Protein AF-A2DK68-F1 (afdb_monomer_lite)

Foldseek 3Di:
DDPDLDEAQAEAADDDADAPDAAEDEQEEAEAAEHLAAHEEHDDYAAEAALYEYYNFEHAAEQSPYAHEAYPVGEHEHELYEYYQGEHEAYEHYHYEYDHYEYEQYEAEQYEYEHFANAEYYHQYEYEYYLYEHENYEYQENYEYELRYEYEYPNYAYYHYYHVYPYYYPDDNYYYHHDHDPDDPPPDPPPVPPRRPPPPDPWAFPAWDWPDQEAAQPPAFKTKTKIFTPDFFQAKKWKWKDKAPDHTDIDIDGTDGRMDMDMDTDDNPDDFDKIKMKIWMDDPVGDIYDIHIDIHTYFHDWAWDWDAWPAQEEELQPDFWTKTKTKTAAGAAKDKWKAKAVGTWDWAWDWDADPVRRMIIIITITTDDNVPDDWDKIKMWMWMAHDPPRDIHPIDIDIHTYDYFDKDWFKDDDPDQEDEQPVDFKDKTKTWIFGSNQAWWKWKAKEKPVCPVQTDPQRIDIDRRNDGDIDMDIGIGTDDNPDDFFKIKMKMWMDIPHDIDIDIDIHGYHYDDDDDD

Radius of gyration: 52.19 Å; chains: 1; bounding box: 102×44×158 Å

Sequence (517 aa):
MFLNDKAYPHSYFEATQDKSYKNYLLESTITGSRGKTGPIYHFYRENIVRNVNISNSIASWSNSVYLISGNSDLNATVSYSTFIKNTASFGRCLHHSEHGIQENHCNIISNECSIYGVISAYLYATVFFRNCIISNNKGYSLFFASNSASITVSSCFISSNKYVNFCASSGTGASFDISTIISLNIANLHISTALCYADYAYYYLTKITTGKSNFIIREDTTISGTVSFDRIKEESFTLEIWIDSYSSKKLNRESGSSIYQYSISIPSELTKGNHKIYCKFSDSYTFRSNTVSVEFKYLYPFSLELSNLEKSEYNKTIDKRIKLSGSGVYSEGFSIICRIGEINSTFEGNPIKNTETHRFTFSGFCLIPDYISKENEYLVTVWGITTNNRECTVGKSQKFRFYRNYPALEVTPLTTRRFVRNLDSIISVSGYVSDQDGDDEVKINGFIEGYPNSQTPQSISSIPISDLEKHKFNIHISIPNNLSQGVDKVNVFSIISHFIIKSTLQYLILSENHHFP

pLDDT: mean 85.57, std 14.15, range [29.62, 98.44]

Structure (mmCIF, N/CA/C/O backbone):
data_AF-A2DK68-F1
#
_entry.id   AF-A2DK68-F1
#
loop_
_atom_site.group_PDB
_atom_site.id
_atom_site.type_symbol
_atom_site.label_atom_id
_atom_site.label_alt_id
_atom_site.label_comp_id
_atom_site.label_asym_id
_atom_site.label_entity_id
_atom_site.label_seq_id
_atom_site.pdbx_PDB_ins_code
_atom_site.Cartn_x
_atom_site.Cartn_y
_atom_site.Cartn_z
_atom_site.occupancy
_atom_site.B_iso_or_equiv
_atom_site.auth_seq_id
_atom_site.auth_comp_id
_atom_site.auth_asym_id
_atom_site.auth_atom_id
_atom_site.pdbx_PDB_model_num
ATOM 1 N N . MET A 1 1 ? 43.999 -16.792 -15.822 1.00 36.44 1 MET A N 1
ATOM 2 C CA . MET A 1 1 ? 44.781 -16.612 -17.062 1.00 36.44 1 MET A CA 1
ATOM 3 C C . MET A 1 1 ? 45.109 -18.003 -17.601 1.00 36.44 1 MET A C 1
ATOM 5 O O . MET A 1 1 ? 46.122 -18.572 -17.233 1.00 36.44 1 MET A O 1
ATOM 9 N N . PHE A 1 2 ? 44.189 -18.595 -18.369 1.00 29.62 2 PHE A N 1
ATOM 10 C CA . PHE A 1 2 ? 44.427 -19.838 -19.106 1.00 29.62 2 PHE A CA 1
ATOM 11 C C . PHE A 1 2 ? 44.622 -19.453 -20.571 1.00 29.62 2 PHE A C 1
ATOM 13 O O . PHE A 1 2 ? 43.685 -18.991 -21.218 1.00 29.62 2 PHE A O 1
ATOM 20 N N . LEU A 1 3 ? 45.854 -19.600 -21.055 1.00 39.69 3 LEU A N 1
ATOM 21 C CA . LEU A 1 3 ? 46.196 -19.587 -22.473 1.00 39.69 3 LEU A CA 1
ATOM 22 C C . LEU A 1 3 ? 45.583 -20.840 -23.100 1.00 39.69 3 LEU A C 1
ATOM 24 O O . LEU A 1 3 ? 46.204 -21.897 -23.142 1.00 39.69 3 LEU A O 1
ATOM 28 N N . ASN A 1 4 ? 44.328 -20.741 -23.521 1.00 40.12 4 ASN A N 1
ATOM 29 C CA . ASN A 1 4 ? 43.803 -21.650 -24.520 1.00 40.12 4 ASN A CA 1
ATOM 30 C C . ASN A 1 4 ? 44.114 -20.998 -25.867 1.00 40.12 4 ASN A C 1
ATOM 32 O O . ASN A 1 4 ? 43.802 -19.825 -26.058 1.00 40.12 4 ASN A O 1
ATOM 36 N N . ASP A 1 5 ? 44.694 -21.758 -26.790 1.00 48.59 5 ASP A N 1
ATOM 37 C CA . ASP A 1 5 ? 44.972 -21.419 -28.199 1.00 48.59 5 ASP A CA 1
ATOM 38 C C . ASP A 1 5 ? 43.690 -21.126 -29.021 1.00 48.59 5 ASP A C 1
ATOM 40 O O . ASP A 1 5 ? 43.606 -21.329 -30.236 1.00 48.59 5 ASP A O 1
ATOM 44 N N . LYS A 1 6 ? 42.619 -20.712 -28.342 1.00 51.16 6 LYS A N 1
ATOM 45 C CA . LYS A 1 6 ? 41.253 -20.718 -28.828 1.00 51.16 6 LYS A CA 1
ATOM 46 C C . LYS A 1 6 ? 40.768 -19.301 -29.075 1.00 51.16 6 LYS A C 1
ATOM 48 O O . LYS A 1 6 ? 41.096 -18.349 -28.376 1.00 51.16 6 LYS A O 1
ATOM 53 N N . ALA A 1 7 ? 40.014 -19.219 -30.158 1.00 62.69 7 ALA A N 1
ATOM 54 C CA . ALA A 1 7 ? 39.384 -18.040 -30.699 1.00 62.69 7 ALA A CA 1
ATOM 55 C C . ALA A 1 7 ? 38.668 -17.221 -29.599 1.00 62.69 7 ALA A C 1
ATOM 57 O O . ALA A 1 7 ? 38.003 -17.804 -28.748 1.00 62.69 7 ALA A O 1
ATOM 58 N N . TYR A 1 8 ? 38.768 -15.888 -29.670 1.00 65.81 8 TYR A N 1
ATOM 59 C CA . TYR A 1 8 ? 38.015 -14.903 -28.869 1.00 65.81 8 TYR A CA 1
ATOM 60 C C . TYR A 1 8 ? 38.471 -14.693 -27.408 1.00 65.81 8 TYR A C 1
ATOM 62 O O . TYR A 1 8 ? 37.841 -15.182 -26.473 1.00 65.81 8 TYR A O 1
ATOM 70 N N . PRO A 1 9 ? 39.546 -13.911 -27.179 1.00 63.03 9 PRO A N 1
ATOM 71 C CA . PRO A 1 9 ? 40.193 -13.774 -25.868 1.00 63.03 9 PRO A CA 1
ATOM 72 C C . PRO A 1 9 ? 39.435 -12.948 -24.811 1.00 63.03 9 PRO A C 1
ATOM 74 O O . PRO A 1 9 ? 39.922 -12.871 -23.685 1.00 63.03 9 PRO A O 1
ATOM 77 N N . HIS A 1 10 ? 38.299 -12.311 -25.130 1.00 66.56 10 HIS A N 1
ATOM 78 C CA . HIS A 1 10 ? 37.605 -11.420 -24.185 1.00 66.56 10 HIS A CA 1
ATOM 79 C C . HIS A 1 10 ? 36.159 -11.828 -23.886 1.00 66.56 10 HIS A C 1
ATOM 81 O O . HIS A 1 10 ? 35.758 -11.867 -22.727 1.00 66.56 10 HIS A O 1
ATOM 87 N N . SER A 1 11 ? 35.349 -12.110 -24.904 1.00 74.88 11 SER A N 1
ATOM 88 C CA . SER A 1 11 ? 33.944 -12.474 -24.729 1.00 74.88 11 SER A CA 1
ATOM 89 C C . SER A 1 11 ? 33.552 -13.545 -25.737 1.00 74.88 11 SER A C 1
ATOM 91 O O . SER A 1 11 ? 33.581 -13.312 -26.943 1.00 74.88 11 SER A O 1
ATOM 93 N N . TYR A 1 12 ? 33.182 -14.716 -25.224 1.00 82.12 12 TYR A N 1
ATOM 94 C CA . TYR A 1 12 ? 32.642 -15.826 -25.998 1.00 82.12 12 TYR A CA 1
ATOM 95 C C . TYR A 1 12 ? 31.275 -16.192 -25.421 1.00 82.12 12 TYR A C 1
ATOM 97 O O . TYR A 1 12 ? 31.191 -16.713 -24.309 1.00 82.12 12 TYR A O 1
ATOM 105 N N . PHE A 1 13 ? 30.216 -15.905 -26.169 1.00 75.38 13 PHE A N 1
ATOM 106 C CA . PHE A 1 13 ? 28.852 -16.308 -25.860 1.00 75.38 13 PHE A CA 1
ATOM 107 C C . PHE A 1 13 ? 28.286 -17.100 -27.034 1.00 75.38 13 PHE A C 1
ATOM 109 O O . PHE A 1 13 ? 28.128 -16.589 -28.139 1.00 75.38 13 PHE A O 1
ATOM 116 N N . GLU A 1 14 ? 27.957 -18.355 -26.765 1.00 73.56 14 GLU A N 1
ATOM 117 C CA . GLU A 1 14 ? 27.245 -19.240 -27.676 1.00 73.56 14 GLU A CA 1
ATOM 118 C C . GLU A 1 14 ? 26.080 -19.825 -26.875 1.00 73.56 14 GLU A C 1
ATOM 120 O O . GLU A 1 14 ? 26.262 -20.701 -26.028 1.00 73.56 14 GLU A O 1
ATOM 125 N N . ALA A 1 15 ? 24.895 -19.235 -27.033 1.00 61.59 15 ALA A N 1
ATOM 126 C CA . ALA A 1 15 ? 23.725 -19.594 -26.236 1.00 61.59 15 ALA A CA 1
ATOM 127 C C . ALA A 1 15 ? 22.922 -20.733 -26.891 1.00 61.59 15 ALA A C 1
ATOM 129 O O . ALA A 1 15 ? 22.898 -20.878 -28.111 1.00 61.59 15 ALA A O 1
ATOM 130 N N . THR A 1 16 ? 22.210 -21.528 -26.081 1.00 61.53 16 THR A N 1
ATOM 131 C CA . THR A 1 16 ? 21.233 -22.527 -26.569 1.00 61.53 16 THR A CA 1
ATOM 132 C C . THR A 1 16 ? 20.081 -21.838 -27.320 1.00 61.53 16 THR A C 1
ATOM 134 O O . THR A 1 16 ? 19.847 -20.659 -27.101 1.00 61.53 16 THR A O 1
ATOM 137 N N . GLN A 1 17 ? 19.312 -22.528 -28.168 1.00 61.72 17 GLN A N 1
ATOM 138 C CA . GLN A 1 17 ? 18.251 -21.921 -29.007 1.00 61.72 17 GLN A CA 1
ATOM 139 C C . GLN A 1 17 ? 16.984 -21.417 -28.280 1.00 61.72 17 GLN A C 1
ATOM 141 O O . GLN A 1 17 ? 16.029 -21.004 -28.938 1.00 61.72 17 GLN A O 1
ATOM 146 N N . ASP A 1 18 ? 16.904 -21.466 -26.950 1.00 65.56 18 ASP A N 1
ATOM 147 C CA . ASP A 1 18 ? 15.716 -20.959 -26.250 1.00 65.56 18 ASP A CA 1
ATOM 148 C C . ASP A 1 18 ? 15.570 -19.421 -26.461 1.00 65.56 18 ASP A C 1
ATOM 150 O O . ASP A 1 18 ? 16.434 -18.770 -27.047 1.00 65.56 18 ASP A O 1
ATOM 154 N N . LYS A 1 19 ? 14.464 -18.784 -26.076 1.00 63.56 19 LYS A N 1
ATOM 155 C CA . LYS A 1 19 ? 14.196 -17.360 -26.386 1.00 63.56 19 LYS A CA 1
ATOM 156 C C . LYS A 1 19 ? 14.228 -16.435 -25.166 1.00 63.56 19 LYS A C 1
ATOM 158 O O . LYS A 1 19 ? 14.120 -15.226 -25.319 1.00 63.56 19 LYS A O 1
ATOM 163 N N . SER A 1 20 ? 14.410 -16.983 -23.967 1.00 65.00 20 SER A N 1
ATOM 164 C CA . SER A 1 20 ? 14.356 -16.230 -22.703 1.00 65.00 20 SER A CA 1
ATOM 165 C C . SER A 1 20 ? 15.640 -15.474 -22.312 1.00 65.00 20 SER A C 1
ATOM 167 O O . SER A 1 20 ? 15.569 -14.509 -21.556 1.00 65.00 20 SER A O 1
ATOM 169 N N . TYR A 1 21 ? 16.806 -15.869 -22.828 1.00 63.72 21 TYR A N 1
ATOM 170 C CA . TYR A 1 21 ? 18.103 -15.266 -22.508 1.00 63.72 21 TYR A CA 1
ATOM 171 C C . TYR A 1 21 ? 18.500 -14.173 -23.506 1.00 63.72 21 TYR A C 1
ATOM 173 O O . TYR A 1 21 ? 18.372 -14.342 -24.720 1.00 63.72 21 TYR A O 1
ATOM 181 N N . LYS A 1 22 ? 19.038 -13.077 -22.966 1.00 73.31 22 LYS A N 1
ATOM 182 C CA . LYS A 1 22 ? 19.589 -11.934 -23.698 1.00 73.31 22 LYS A CA 1
ATOM 183 C C . LYS A 1 22 ? 21.067 -11.789 -23.345 1.00 73.31 22 LYS A C 1
ATOM 185 O O . LYS A 1 22 ? 21.414 -11.879 -22.166 1.00 73.31 22 LYS A O 1
ATOM 190 N N . ASN A 1 23 ? 21.916 -11.561 -24.344 1.00 76.12 23 ASN A N 1
ATOM 191 C CA . ASN A 1 23 ? 23.352 -11.386 -24.135 1.00 76.12 23 ASN A CA 1
ATOM 192 C C . ASN A 1 23 ? 23.697 -9.899 -24.201 1.00 76.12 23 ASN A C 1
ATOM 194 O O . ASN A 1 23 ? 23.395 -9.233 -25.191 1.00 76.12 23 ASN A O 1
ATOM 198 N N . TYR A 1 24 ? 24.351 -9.392 -23.158 1.00 78.62 24 TYR A N 1
ATOM 199 C CA . TYR A 1 24 ? 24.722 -7.985 -23.051 1.00 78.62 24 TYR A CA 1
ATOM 200 C C . TYR A 1 24 ? 26.235 -7.834 -22.920 1.00 78.62 24 TYR A C 1
ATOM 202 O O . TYR A 1 24 ? 26.852 -8.452 -22.053 1.00 78.62 24 TYR A O 1
ATOM 210 N N . LEU A 1 25 ? 26.817 -6.953 -23.732 1.00 79.25 25 LEU A N 1
ATOM 211 C CA . LEU A 1 25 ? 28.131 -6.373 -23.482 1.00 79.25 25 LEU A CA 1
ATOM 212 C C . LEU A 1 25 ? 27.998 -4.852 -23.503 1.00 79.25 25 LEU A C 1
ATOM 214 O O . LEU A 1 25 ? 27.780 -4.249 -24.554 1.00 79.25 25 LEU A O 1
ATOM 218 N N . LEU A 1 26 ? 28.104 -4.250 -22.324 1.00 77.88 26 LEU A N 1
ATOM 219 C CA . LEU A 1 26 ? 27.890 -2.825 -22.106 1.00 77.88 26 LEU A CA 1
ATOM 220 C C . LEU A 1 26 ? 29.185 -2.181 -21.599 1.00 77.88 26 LEU A C 1
ATOM 222 O O . LEU A 1 26 ? 29.939 -2.818 -20.863 1.00 77.88 26 LEU A O 1
ATOM 226 N N . GLU A 1 27 ? 29.433 -0.933 -22.001 1.00 76.62 27 GLU A N 1
ATOM 227 C CA . GLU A 1 27 ? 30.413 -0.025 -21.372 1.00 76.62 27 GLU A CA 1
ATOM 228 C C . GLU A 1 27 ? 31.818 -0.634 -21.203 1.00 76.62 27 GLU A C 1
ATOM 230 O O . GLU A 1 27 ? 32.454 -0.543 -20.154 1.00 76.62 27 GLU A O 1
ATOM 235 N N . SER A 1 28 ? 32.313 -1.304 -22.244 1.00 78.38 28 SER A N 1
ATOM 236 C CA . SER A 1 28 ? 33.574 -2.050 -22.192 1.00 78.38 28 SER A CA 1
ATOM 237 C C . SER A 1 28 ? 34.629 -1.433 -23.101 1.00 78.38 28 SER A C 1
ATOM 239 O O . SER A 1 28 ? 34.348 -1.076 -24.240 1.00 78.38 28 SER A O 1
ATOM 241 N N . THR A 1 29 ? 35.876 -1.359 -22.634 1.00 83.81 29 THR A N 1
ATOM 242 C CA . THR A 1 29 ? 37.020 -0.966 -23.471 1.00 83.81 29 THR A CA 1
ATOM 243 C C . THR A 1 29 ? 37.995 -2.128 -23.595 1.00 83.81 29 THR A C 1
ATOM 245 O O . THR A 1 29 ? 38.573 -2.575 -22.609 1.00 83.81 29 THR A O 1
ATOM 248 N N . ILE A 1 30 ? 38.192 -2.604 -24.821 1.00 85.44 30 ILE A N 1
ATOM 249 C CA . ILE A 1 30 ? 39.067 -3.716 -25.177 1.00 85.44 30 ILE A CA 1
ATOM 250 C C . ILE A 1 30 ? 40.175 -3.168 -26.075 1.00 85.44 30 ILE A C 1
ATOM 252 O O . ILE A 1 30 ? 39.920 -2.672 -27.171 1.00 85.44 30 ILE A O 1
ATOM 256 N N . THR A 1 31 ? 41.426 -3.245 -25.631 1.00 87.75 31 THR A N 1
ATOM 257 C CA . THR A 1 31 ? 42.571 -2.755 -26.409 1.00 87.75 31 THR A CA 1
ATOM 258 C C . THR A 1 31 ? 43.657 -3.811 -26.532 1.00 87.75 31 THR A C 1
ATOM 260 O O . THR A 1 31 ? 43.893 -4.575 -25.598 1.00 87.75 31 THR A O 1
ATOM 263 N N . GLY A 1 32 ? 44.313 -3.872 -27.691 1.00 86.38 32 GLY A N 1
ATOM 264 C CA . GLY A 1 32 ? 45.489 -4.719 -27.889 1.00 86.38 32 GLY A CA 1
ATOM 265 C C . GLY A 1 32 ? 45.204 -6.223 -27.890 1.00 86.38 32 GLY A C 1
ATOM 266 O O . GLY A 1 32 ? 46.121 -7.007 -27.651 1.00 86.38 32 GLY A O 1
ATOM 267 N N . SER A 1 33 ? 43.960 -6.642 -28.148 1.00 89.19 33 SER A N 1
ATOM 268 C CA . SER A 1 33 ? 43.591 -8.061 -28.218 1.00 89.19 33 SER A CA 1
ATOM 269 C C . SER A 1 33 ? 44.363 -8.762 -29.337 1.00 89.19 33 SER A C 1
ATOM 271 O O . SER A 1 33 ? 44.325 -8.314 -30.481 1.00 89.19 33 SER A O 1
ATOM 273 N N . ARG A 1 34 ? 45.039 -9.877 -29.038 1.00 90.44 34 ARG A N 1
ATOM 274 C CA . ARG A 1 34 ? 45.783 -10.680 -30.023 1.00 90.44 34 ARG A CA 1
ATOM 275 C C . ARG A 1 34 ? 45.306 -12.127 -30.003 1.00 90.44 34 ARG A C 1
ATOM 277 O O . ARG A 1 34 ? 45.198 -12.715 -28.933 1.00 90.44 34 ARG A O 1
ATOM 284 N N . GLY A 1 35 ? 45.057 -12.709 -31.172 1.00 88.81 35 GLY A N 1
ATOM 285 C CA . GLY A 1 35 ? 44.640 -14.108 -31.276 1.00 88.81 35 GLY A CA 1
ATOM 286 C C . GLY A 1 35 ? 44.363 -14.550 -32.709 1.00 88.81 35 GLY A C 1
ATOM 287 O O . GLY A 1 35 ? 44.597 -13.806 -33.661 1.00 88.81 35 GLY A O 1
ATOM 288 N N . LYS A 1 36 ? 43.834 -15.770 -32.874 1.00 89.88 36 LYS A N 1
ATOM 289 C CA . LYS A 1 36 ? 43.334 -16.242 -34.178 1.00 89.88 36 LYS A CA 1
ATOM 290 C C . LYS A 1 36 ? 42.151 -15.396 -34.655 1.00 89.88 36 LYS A C 1
ATOM 292 O O . LYS A 1 36 ? 42.037 -15.098 -35.843 1.00 89.88 36 LYS A O 1
ATOM 297 N N . THR A 1 37 ? 41.308 -14.979 -33.717 1.00 90.31 37 THR A N 1
ATOM 298 C CA . THR A 1 37 ? 40.177 -14.082 -33.945 1.00 90.31 37 THR A CA 1
ATOM 299 C C . THR A 1 37 ? 40.208 -12.894 -32.988 1.00 90.31 37 THR A C 1
ATOM 301 O O . THR A 1 37 ? 41.013 -12.871 -32.055 1.00 90.31 37 THR A O 1
ATOM 304 N N . GLY A 1 38 ? 39.378 -11.883 -33.245 1.00 87.75 38 GLY A N 1
ATOM 305 C CA . GLY A 1 38 ? 39.227 -10.723 -32.367 1.00 87.75 38 GLY A CA 1
ATOM 306 C C . GLY A 1 38 ? 38.497 -11.045 -31.064 1.00 87.75 38 GLY A C 1
ATOM 307 O O . GLY A 1 38 ? 38.178 -12.200 -30.805 1.00 87.75 38 GLY A O 1
ATOM 308 N N . PRO A 1 39 ? 38.267 -10.041 -30.211 1.00 89.50 39 PRO A N 1
ATOM 309 C CA . PRO A 1 39 ? 37.892 -10.247 -28.813 1.00 89.50 39 PRO A CA 1
ATOM 310 C C . PRO A 1 39 ? 36.476 -10.776 -28.561 1.00 89.50 39 PRO A C 1
ATOM 312 O O . PRO A 1 39 ? 36.253 -11.326 -27.485 1.00 89.50 39 PRO A O 1
ATOM 315 N N . ILE A 1 40 ? 35.535 -10.620 -29.496 1.00 91.12 40 ILE A N 1
ATOM 316 C CA . ILE A 1 40 ? 34.111 -10.916 -29.268 1.00 91.12 40 ILE A CA 1
ATOM 317 C C . ILE A 1 40 ? 33.593 -11.989 -30.233 1.00 91.12 40 ILE A C 1
ATOM 319 O O . ILE A 1 40 ? 33.761 -11.877 -31.449 1.00 91.12 40 ILE A O 1
ATOM 323 N N . TYR A 1 41 ? 32.898 -12.984 -29.686 1.00 91.38 41 TYR A N 1
ATOM 324 C CA . TYR A 1 41 ? 32.087 -13.961 -30.412 1.00 91.38 41 TYR A CA 1
ATOM 325 C C . TYR A 1 41 ? 30.750 -14.140 -29.722 1.00 91.38 41 TYR A C 1
ATOM 327 O O . TYR A 1 41 ? 30.690 -14.776 -28.673 1.00 91.38 41 TYR A O 1
ATOM 335 N N . HIS A 1 42 ? 29.697 -13.567 -30.292 1.00 90.50 42 HIS A N 1
ATOM 336 C CA . HIS A 1 42 ? 28.331 -13.691 -29.800 1.00 90.50 42 HIS A CA 1
ATOM 337 C C . HIS A 1 42 ? 27.481 -14.360 -30.876 1.00 90.50 42 HIS A C 1
ATOM 339 O O . HIS A 1 42 ? 27.286 -13.801 -31.956 1.00 90.50 42 HIS A O 1
ATOM 345 N N . PHE A 1 43 ? 27.007 -15.568 -30.593 1.00 86.69 43 PHE A N 1
ATOM 346 C CA . PHE A 1 43 ? 26.251 -16.382 -31.537 1.00 86.69 43 PHE A CA 1
ATOM 347 C C . PHE A 1 43 ? 24.904 -16.813 -30.940 1.00 86.69 43 PHE A C 1
ATOM 349 O O . PHE A 1 43 ? 24.827 -17.204 -29.771 1.00 86.69 43 PHE A O 1
ATOM 356 N N . TYR A 1 44 ? 23.863 -16.746 -31.772 1.00 78.88 44 TYR A N 1
ATOM 357 C CA . TYR A 1 44 ? 22.439 -16.934 -31.473 1.00 78.88 44 TYR A CA 1
ATOM 358 C C . TYR A 1 44 ? 21.828 -15.914 -30.477 1.00 78.88 44 TYR A C 1
ATOM 360 O O . TYR A 1 44 ? 22.525 -15.302 -29.671 1.00 78.88 44 TYR A O 1
ATOM 368 N N . ARG A 1 45 ? 20.490 -15.759 -30.521 1.00 73.31 45 ARG A N 1
ATOM 369 C CA . ARG A 1 45 ? 19.646 -14.881 -29.662 1.00 73.31 45 ARG A CA 1
ATOM 370 C C . ARG A 1 45 ? 19.821 -13.359 -29.849 1.00 73.31 45 ARG A C 1
ATOM 372 O O . ARG A 1 45 ? 20.420 -12.897 -30.812 1.00 73.31 45 ARG A O 1
ATOM 379 N N . GLU A 1 46 ? 19.187 -12.579 -28.966 1.00 80.50 46 GLU A N 1
ATOM 380 C CA . GLU A 1 46 ? 19.289 -11.116 -28.916 1.00 80.50 46 GLU A CA 1
ATOM 381 C C .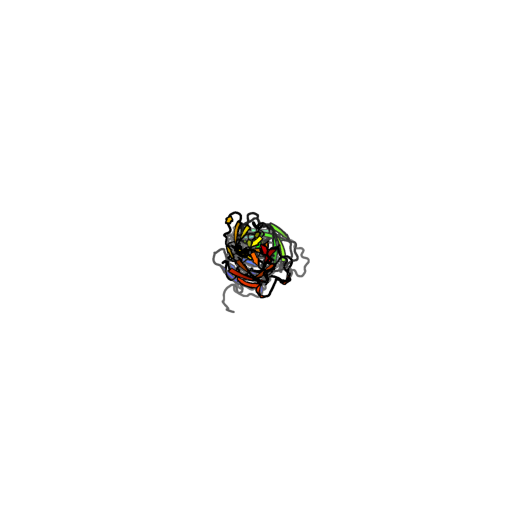 GLU A 1 46 ? 20.643 -10.724 -28.307 1.00 80.50 46 GLU A C 1
ATOM 383 O O . GLU A 1 46 ? 20.834 -10.767 -27.087 1.00 80.50 46 GLU A O 1
ATOM 388 N N . ASN A 1 47 ? 21.594 -10.387 -29.179 1.00 86.12 47 ASN A N 1
ATOM 389 C CA . ASN A 1 47 ? 22.917 -9.897 -28.802 1.00 86.12 47 ASN A CA 1
ATOM 390 C C . ASN A 1 47 ? 22.909 -8.367 -28.794 1.00 86.12 47 ASN A C 1
ATOM 392 O O . ASN A 1 47 ? 22.622 -7.746 -29.818 1.00 86.12 47 ASN A O 1
ATOM 396 N N . ILE A 1 48 ? 23.214 -7.762 -27.645 1.00 86.00 48 ILE A N 1
ATOM 397 C CA . ILE A 1 48 ? 23.243 -6.309 -27.460 1.00 86.00 48 ILE A CA 1
ATOM 398 C C . ILE A 1 48 ? 24.656 -5.887 -27.050 1.00 86.00 48 ILE A C 1
ATOM 400 O O . ILE A 1 48 ? 25.095 -6.143 -25.927 1.00 86.00 48 ILE A O 1
ATOM 404 N N . VAL A 1 49 ? 25.354 -5.205 -27.958 1.00 87.75 49 VAL A N 1
ATOM 405 C CA . VAL A 1 49 ? 26.676 -4.609 -27.728 1.00 87.75 49 VAL A CA 1
ATOM 406 C C . VAL A 1 49 ? 26.534 -3.091 -27.756 1.00 87.75 49 VAL A C 1
ATOM 408 O O . VAL A 1 49 ? 26.114 -2.520 -28.759 1.00 87.75 49 VAL A O 1
ATOM 411 N N . ARG A 1 50 ? 26.840 -2.396 -26.660 1.00 81.12 50 ARG A N 1
ATOM 412 C CA . ARG A 1 50 ? 26.641 -0.940 -26.602 1.00 81.12 50 ARG A CA 1
ATOM 413 C C . ARG A 1 50 ? 27.708 -0.229 -25.792 1.00 81.12 50 ARG A C 1
ATOM 415 O O . ARG A 1 50 ? 28.107 -0.722 -24.742 1.00 81.12 50 ARG A O 1
ATOM 422 N N . ASN A 1 51 ? 28.136 0.946 -26.258 1.00 80.81 51 ASN A N 1
ATOM 423 C CA . ASN A 1 51 ? 29.223 1.715 -25.642 1.00 80.81 51 ASN A CA 1
ATOM 424 C C . ASN A 1 51 ? 30.509 0.877 -25.502 1.00 80.81 51 ASN A C 1
ATOM 426 O O . ASN A 1 51 ? 31.166 0.894 -24.462 1.00 80.81 51 ASN A O 1
ATOM 430 N N . VAL A 1 52 ? 30.841 0.087 -26.531 1.00 86.69 52 VAL A N 1
ATOM 431 C CA . VAL A 1 52 ? 32.032 -0.767 -26.530 1.00 86.69 52 VAL A CA 1
ATOM 432 C C . VAL A 1 52 ? 33.112 -0.174 -27.423 1.00 86.69 52 VAL A C 1
ATOM 434 O O . VAL A 1 52 ? 32.894 0.095 -28.602 1.00 86.69 52 VAL A O 1
ATOM 437 N N . ASN A 1 53 ? 34.307 -0.013 -26.865 1.00 88.75 53 ASN A N 1
ATOM 438 C CA . ASN A 1 53 ? 35.471 0.502 -27.567 1.00 88.75 53 ASN A CA 1
ATOM 439 C C . ASN A 1 53 ? 36.464 -0.630 -27.811 1.00 88.75 53 ASN A C 1
ATOM 441 O O . ASN A 1 53 ? 37.034 -1.158 -26.862 1.00 88.75 53 ASN A O 1
ATOM 445 N N . ILE A 1 54 ? 36.701 -0.997 -29.070 1.00 91.69 54 ILE A N 1
ATOM 446 C CA . ILE A 1 54 ? 37.672 -2.028 -29.451 1.00 91.69 54 ILE A CA 1
ATOM 447 C C . ILE A 1 54 ? 38.761 -1.390 -30.290 1.00 91.69 54 ILE A C 1
ATOM 449 O O . ILE A 1 54 ? 38.499 -0.870 -31.377 1.00 91.69 54 ILE A O 1
ATOM 453 N N . SER A 1 55 ? 39.996 -1.423 -29.796 1.00 93.50 55 SER A N 1
ATOM 454 C CA . SER A 1 55 ? 41.104 -0.790 -30.501 1.00 93.50 55 SER A CA 1
ATOM 455 C C . SER A 1 55 ? 42.382 -1.606 -30.542 1.00 93.50 55 SER A C 1
ATOM 457 O O . SER A 1 55 ? 42.660 -2.410 -29.655 1.00 93.50 55 SER A O 1
ATOM 459 N N . ASN A 1 56 ? 43.183 -1.383 -31.585 1.00 92.44 56 ASN A N 1
ATOM 460 C CA . ASN A 1 56 ? 44.502 -2.001 -31.752 1.00 92.44 56 ASN A CA 1
ATOM 461 C C . ASN A 1 56 ? 44.478 -3.542 -31.658 1.00 92.44 56 ASN A C 1
ATOM 463 O O . ASN A 1 56 ? 45.463 -4.155 -31.241 1.00 92.44 56 ASN A O 1
ATOM 467 N N . SER A 1 57 ? 43.351 -4.177 -31.998 1.00 94.00 57 SER A N 1
ATOM 468 C CA . SER A 1 57 ? 43.215 -5.634 -31.957 1.00 94.00 57 SER A CA 1
ATOM 469 C C . SER A 1 57 ? 43.799 -6.256 -33.218 1.00 94.00 57 SER A C 1
ATOM 471 O O . SER A 1 57 ? 43.551 -5.781 -34.324 1.00 94.00 57 SER A O 1
ATOM 473 N N . ILE A 1 58 ? 44.560 -7.336 -33.067 1.00 94.25 58 ILE A N 1
ATOM 474 C CA . ILE A 1 58 ? 45.226 -8.043 -34.161 1.00 94.25 58 ILE A CA 1
ATOM 475 C C . ILE A 1 58 ? 44.738 -9.493 -34.181 1.00 94.25 58 ILE A C 1
ATOM 477 O O . ILE A 1 58 ? 45.057 -10.283 -33.292 1.00 94.25 58 ILE A O 1
ATOM 481 N N . ALA A 1 59 ? 43.998 -9.854 -35.228 1.00 93.75 59 ALA A N 1
ATOM 482 C CA . ALA A 1 59 ? 43.630 -11.233 -35.518 1.00 93.75 59 ALA A CA 1
ATOM 483 C C . ALA A 1 59 ? 44.548 -11.808 -36.607 1.00 93.75 59 ALA A C 1
ATOM 485 O O . ALA A 1 59 ? 44.643 -11.261 -37.711 1.00 93.75 59 ALA A O 1
ATOM 486 N N . SER A 1 60 ? 45.200 -12.938 -36.329 1.00 93.00 60 SER A N 1
ATOM 487 C CA . SER A 1 60 ? 46.022 -13.640 -37.326 1.00 93.00 60 SER A CA 1
ATOM 488 C C . SER A 1 60 ? 45.182 -14.306 -38.420 1.00 93.00 60 SER A C 1
ATOM 490 O O . SER A 1 60 ? 45.696 -14.568 -39.503 1.00 93.00 60 SER A O 1
ATOM 492 N N . TRP A 1 61 ? 43.884 -14.530 -38.179 1.00 92.31 61 TRP A N 1
ATOM 493 C CA . TRP A 1 61 ? 42.962 -15.080 -39.167 1.00 92.31 61 TRP A CA 1
ATOM 494 C C . TRP A 1 61 ? 41.805 -14.126 -39.477 1.00 92.31 61 TRP A C 1
ATOM 496 O O . TRP A 1 61 ? 41.881 -13.415 -40.475 1.00 92.31 61 TRP A O 1
ATOM 506 N N . SER A 1 62 ? 40.753 -14.051 -38.654 1.00 92.75 62 SER A N 1
ATOM 507 C CA . SER A 1 62 ? 39.519 -13.316 -38.995 1.00 92.75 62 SER A CA 1
ATOM 508 C C . SER A 1 62 ? 38.838 -12.642 -37.804 1.00 92.75 62 SER A C 1
ATOM 510 O O . SER A 1 62 ? 39.056 -13.019 -36.663 1.00 92.75 62 SER A O 1
ATOM 512 N N . ASN A 1 63 ? 37.921 -11.714 -38.076 1.00 93.56 63 ASN A N 1
ATOM 513 C CA . ASN A 1 63 ? 37.025 -11.065 -37.114 1.00 93.56 63 ASN A CA 1
ATOM 514 C C . ASN A 1 63 ? 37.791 -10.273 -36.049 1.00 93.56 63 ASN A C 1
ATOM 516 O O . ASN A 1 63 ? 37.584 -10.512 -34.868 1.00 93.56 63 ASN A O 1
ATOM 520 N N . SER A 1 64 ? 38.714 -9.385 -36.443 1.00 91.94 64 SER A N 1
ATOM 521 C CA . SER A 1 64 ? 39.585 -8.650 -35.501 1.00 91.94 64 SER A CA 1
ATOM 522 C C . SER A 1 64 ? 38.841 -7.779 -34.483 1.00 91.94 64 SER A C 1
ATOM 524 O O . SER A 1 64 ? 39.438 -7.418 -33.472 1.00 91.94 64 SER A O 1
ATOM 526 N N . VAL A 1 65 ? 37.557 -7.490 -34.714 1.00 94.44 65 VAL A N 1
ATOM 527 C CA . VAL A 1 65 ? 36.672 -6.763 -33.798 1.00 94.44 65 VAL A CA 1
ATOM 528 C C . VAL A 1 65 ? 35.694 -7.732 -33.132 1.00 94.44 65 VAL A C 1
ATOM 530 O O . VAL A 1 65 ? 35.824 -8.026 -31.944 1.00 94.44 65 VAL A O 1
ATOM 533 N N . TYR A 1 66 ? 34.741 -8.268 -33.897 1.00 94.50 66 TYR A N 1
ATOM 534 C CA . TYR A 1 66 ? 33.759 -9.222 -33.390 1.00 94.50 66 TYR A CA 1
ATOM 535 C C . TYR A 1 66 ? 33.216 -10.150 -34.475 1.00 94.50 66 TYR A C 1
ATOM 537 O O . TYR A 1 66 ? 33.305 -9.878 -35.678 1.00 94.50 66 TYR A O 1
ATOM 545 N N . LEU A 1 67 ? 32.583 -11.223 -34.008 1.00 94.31 67 LEU A N 1
ATOM 546 C CA . LEU A 1 67 ? 31.566 -11.980 -34.719 1.00 94.31 67 LEU A CA 1
ATOM 547 C C . LEU A 1 67 ? 30.261 -11.884 -33.929 1.00 94.31 67 LEU A C 1
ATOM 549 O O . LEU A 1 67 ? 30.235 -12.274 -32.765 1.00 94.31 67 LEU A O 1
ATOM 553 N N . ILE A 1 68 ? 29.210 -11.364 -34.557 1.00 93.88 68 ILE A N 1
ATOM 554 C CA . ILE A 1 68 ? 27.877 -11.235 -33.964 1.00 93.88 68 ILE A CA 1
ATOM 555 C C . ILE A 1 68 ? 26.858 -11.850 -34.915 1.00 93.88 68 ILE A C 1
ATOM 557 O O . ILE A 1 68 ? 26.930 -11.635 -36.130 1.00 93.88 68 ILE A O 1
ATOM 561 N N . SER A 1 69 ? 25.907 -12.601 -34.362 1.00 92.38 69 SER A N 1
ATOM 562 C CA . SER A 1 69 ? 24.760 -13.094 -35.115 1.00 92.38 69 SER A CA 1
ATOM 563 C C . SER A 1 69 ? 23.422 -12.606 -34.578 1.00 92.38 69 SER A C 1
ATOM 565 O O . SER A 1 69 ? 23.276 -12.372 -33.377 1.00 92.38 69 SER A O 1
ATOM 567 N N . GLY A 1 70 ? 22.445 -12.462 -35.473 1.00 85.69 70 GLY A N 1
ATOM 568 C CA . GLY A 1 70 ? 21.046 -12.241 -35.117 1.00 85.69 70 GLY A CA 1
ATOM 569 C C . GLY A 1 70 ? 20.300 -13.553 -34.856 1.00 85.69 70 GLY A C 1
ATOM 570 O O . GLY A 1 70 ? 20.868 -14.646 -34.896 1.00 85.69 70 GLY A O 1
ATOM 571 N N . ASN A 1 71 ? 18.995 -13.442 -34.608 1.00 83.56 71 ASN A N 1
ATOM 572 C CA . ASN A 1 71 ? 18.048 -14.556 -34.591 1.00 83.56 71 ASN A CA 1
ATOM 573 C C . ASN A 1 71 ? 16.899 -14.259 -35.572 1.00 83.56 71 ASN A C 1
ATOM 575 O O . ASN A 1 71 ? 16.582 -13.102 -35.829 1.00 83.56 71 ASN A O 1
ATOM 579 N N . SER A 1 72 ? 16.262 -15.301 -36.103 1.00 80.31 72 SER A N 1
ATOM 580 C CA . SER A 1 72 ? 15.089 -15.233 -36.986 1.00 80.31 72 SER A CA 1
ATOM 581 C C . SER A 1 72 ? 13.994 -14.276 -36.508 1.00 80.31 72 SER A C 1
ATOM 583 O O . SER A 1 72 ? 13.402 -13.584 -37.332 1.00 80.31 72 SER A O 1
ATOM 585 N N . ASP A 1 73 ? 13.786 -14.187 -35.193 1.00 79.75 73 ASP A N 1
ATOM 586 C CA . ASP A 1 73 ? 12.736 -13.362 -34.587 1.00 79.75 73 ASP A CA 1
ATOM 587 C C . ASP A 1 73 ? 13.250 -12.067 -33.931 1.00 79.75 73 ASP A C 1
ATOM 589 O O . ASP A 1 73 ? 12.448 -11.208 -33.566 1.00 79.75 73 ASP A O 1
ATOM 593 N N . LEU A 1 74 ? 14.565 -11.927 -33.712 1.00 78.88 74 LEU A N 1
ATOM 594 C CA . LEU A 1 74 ? 15.153 -10.835 -32.923 1.00 78.88 74 LEU A CA 1
ATOM 595 C C . LEU A 1 74 ? 16.456 -10.345 -33.550 1.00 78.88 74 LEU A C 1
ATOM 597 O O . LEU A 1 74 ? 17.373 -11.129 -33.801 1.00 78.88 74 LEU A O 1
ATOM 601 N N . ASN A 1 75 ? 16.564 -9.029 -33.731 1.00 84.19 75 ASN A N 1
ATOM 602 C CA . ASN A 1 75 ? 17.768 -8.428 -34.287 1.00 84.19 75 ASN A CA 1
ATOM 603 C C . ASN A 1 75 ? 18.881 -8.349 -33.236 1.00 84.19 75 ASN A C 1
ATOM 605 O O . ASN A 1 75 ? 18.637 -7.900 -32.114 1.00 84.19 75 ASN A O 1
ATOM 609 N N . ALA A 1 76 ? 20.116 -8.688 -33.608 1.00 90.38 76 ALA A N 1
ATOM 610 C CA . ALA A 1 76 ? 21.265 -8.257 -32.816 1.00 90.38 76 ALA A CA 1
ATOM 611 C C . ALA A 1 76 ? 21.467 -6.750 -32.993 1.00 90.38 76 ALA A C 1
ATOM 613 O O . ALA A 1 76 ? 21.246 -6.217 -34.080 1.00 90.38 76 ALA A O 1
ATOM 614 N N . THR A 1 77 ? 21.876 -6.057 -31.936 1.00 91.50 77 THR A N 1
ATOM 615 C CA . THR A 1 77 ? 22.094 -4.611 -31.964 1.00 91.50 77 THR A CA 1
ATOM 616 C C . THR A 1 77 ? 23.476 -4.275 -31.434 1.00 91.50 77 THR A C 1
ATOM 618 O O . THR A 1 77 ? 23.812 -4.596 -30.296 1.00 91.50 77 THR A O 1
ATOM 621 N N . VAL A 1 78 ? 24.250 -3.564 -32.240 1.00 92.12 78 VAL A N 1
ATOM 622 C CA . VAL A 1 78 ? 25.501 -2.931 -31.848 1.00 92.12 78 VAL A CA 1
ATOM 623 C C . VAL A 1 78 ? 25.304 -1.430 -31.959 1.00 92.12 78 VAL A C 1
ATOM 625 O O . VAL A 1 78 ? 24.821 -0.930 -32.975 1.00 92.12 78 VAL A O 1
ATOM 628 N N . SER A 1 79 ? 25.595 -0.688 -30.897 1.00 87.81 79 SER A N 1
ATOM 629 C CA . SER A 1 79 ? 25.335 0.750 -30.912 1.00 87.81 79 SER A CA 1
ATOM 630 C C . SER A 1 79 ? 26.335 1.574 -30.125 1.00 87.81 79 SER A C 1
ATOM 632 O O . SER A 1 79 ? 26.942 1.086 -29.169 1.00 87.81 79 SER A O 1
ATOM 634 N N . TYR A 1 80 ? 26.521 2.827 -30.544 1.00 84.50 80 TYR A N 1
ATOM 635 C CA . TYR A 1 80 ? 27.351 3.816 -29.844 1.00 84.50 80 TYR A CA 1
ATOM 636 C C . TYR A 1 80 ? 28.765 3.306 -29.524 1.00 84.50 80 TYR A C 1
ATOM 638 O O . TYR A 1 80 ? 29.330 3.590 -28.472 1.00 84.50 80 TYR A O 1
ATOM 646 N N . SER A 1 81 ? 29.309 2.468 -30.405 1.00 89.25 81 SER A N 1
ATOM 647 C CA . SER A 1 81 ? 30.541 1.713 -30.177 1.00 89.25 81 SER A CA 1
ATOM 648 C C . SER A 1 81 ? 31.635 2.177 -31.132 1.00 89.25 81 SER A C 1
ATOM 650 O O . SER A 1 81 ? 31.360 2.582 -32.262 1.00 89.25 81 SER A O 1
ATOM 652 N N . THR A 1 82 ? 32.889 2.131 -30.687 1.00 91.19 82 THR A N 1
ATOM 653 C CA . THR A 1 82 ? 34.040 2.573 -31.483 1.00 91.19 82 THR A CA 1
ATOM 654 C C . THR A 1 82 ? 35.011 1.437 -31.744 1.00 91.19 82 THR A C 1
ATOM 656 O O . THR A 1 82 ? 35.552 0.828 -30.828 1.00 91.19 82 THR A O 1
ATOM 659 N N . PHE A 1 83 ? 35.305 1.202 -33.016 1.00 94.31 83 PHE A N 1
ATOM 660 C CA . PHE A 1 83 ? 36.222 0.182 -33.497 1.00 94.31 83 PHE A CA 1
ATOM 661 C C . PHE A 1 83 ? 37.354 0.854 -34.277 1.00 94.31 83 PHE A C 1
ATOM 663 O O . PHE A 1 83 ? 37.167 1.268 -35.425 1.00 94.31 83 PHE A O 1
ATOM 670 N N . ILE A 1 84 ? 38.524 0.996 -33.643 1.00 94.38 84 ILE A N 1
ATOM 671 C CA . ILE A 1 84 ? 39.657 1.776 -34.168 1.00 94.38 84 ILE A CA 1
ATOM 672 C C . ILE A 1 84 ? 40.912 0.921 -34.359 1.00 94.38 84 ILE A C 1
ATOM 674 O O . ILE A 1 84 ? 41.384 0.295 -33.415 1.00 94.38 84 ILE A O 1
ATOM 678 N N . LYS A 1 85 ? 41.552 0.998 -35.533 1.00 95.44 85 LYS A N 1
ATOM 679 C CA . LYS A 1 85 ? 42.884 0.393 -35.772 1.00 95.44 85 LYS A CA 1
ATOM 680 C C . LYS A 1 85 ? 42.937 -1.116 -35.497 1.00 95.44 85 LYS A C 1
ATOM 682 O O . LYS A 1 85 ? 43.921 -1.613 -34.956 1.00 95.44 85 LYS A O 1
ATOM 687 N N . ASN A 1 86 ? 41.882 -1.855 -35.834 1.00 96.62 86 ASN A N 1
ATOM 688 C CA . ASN A 1 86 ? 41.878 -3.311 -35.692 1.00 96.62 86 ASN A CA 1
ATOM 689 C C . ASN A 1 86 ? 42.284 -3.980 -37.011 1.00 96.62 86 ASN A C 1
ATOM 691 O O . ASN A 1 86 ? 41.756 -3.635 -38.067 1.00 96.62 86 ASN A O 1
ATOM 695 N N . THR A 1 87 ? 43.177 -4.966 -36.954 1.00 97.06 87 THR A N 1
ATOM 696 C CA . THR A 1 87 ? 43.781 -5.618 -38.124 1.00 97.06 87 THR A CA 1
ATOM 697 C C . THR A 1 87 ? 43.453 -7.110 -38.161 1.00 97.06 87 THR A C 1
ATOM 699 O O . THR A 1 87 ? 43.719 -7.832 -37.203 1.00 97.06 87 THR A O 1
ATOM 702 N N . ALA A 1 88 ? 42.902 -7.596 -39.274 1.00 96.00 88 ALA A N 1
ATOM 703 C CA . ALA A 1 88 ? 42.689 -9.015 -39.559 1.00 96.00 88 ALA A CA 1
ATOM 704 C C . ALA A 1 88 ? 43.588 -9.467 -40.720 1.00 96.00 88 ALA A C 1
ATOM 706 O O . ALA A 1 88 ? 43.433 -9.014 -41.852 1.00 96.00 88 ALA A O 1
ATOM 707 N N . SER A 1 89 ? 44.516 -10.389 -40.457 1.00 93.12 89 SER A N 1
ATOM 708 C CA . SER A 1 89 ? 45.586 -10.725 -41.413 1.00 93.12 89 SER A CA 1
ATOM 709 C C . SER A 1 89 ? 45.118 -11.536 -42.623 1.00 93.12 89 SER A C 1
ATOM 711 O O . SER A 1 89 ? 45.771 -11.491 -43.662 1.00 93.12 89 SER A O 1
ATOM 713 N N . PHE A 1 90 ? 43.999 -12.258 -42.521 1.00 89.25 90 PHE A N 1
ATOM 714 C CA . PHE A 1 90 ? 43.426 -13.044 -43.625 1.00 89.25 90 PHE A CA 1
ATOM 715 C C . PHE A 1 90 ? 41.963 -12.678 -43.907 1.00 89.25 90 PHE A C 1
ATOM 717 O O . PHE A 1 90 ? 41.503 -12.738 -45.034 1.00 89.25 90 PHE A O 1
ATOM 724 N N . GLY A 1 91 ? 41.196 -12.326 -42.879 1.00 90.81 91 GLY A N 1
ATOM 725 C CA . GLY A 1 91 ? 39.743 -12.327 -42.937 1.00 90.81 91 GLY A CA 1
ATOM 726 C C . GLY A 1 91 ? 39.110 -10.949 -43.116 1.00 90.81 91 GLY A C 1
ATOM 727 O O . GLY A 1 91 ? 39.289 -10.268 -44.121 1.00 90.81 91 GLY A O 1
ATOM 728 N N . ARG A 1 92 ? 38.304 -10.603 -42.116 1.00 94.06 92 ARG A N 1
ATOM 729 C CA . ARG A 1 92 ? 37.413 -9.441 -42.002 1.00 94.06 92 ARG A CA 1
ATOM 730 C C . ARG A 1 92 ? 37.553 -8.837 -40.611 1.00 94.06 92 ARG A C 1
ATOM 732 O O . ARG A 1 92 ? 38.004 -9.543 -39.709 1.00 94.06 92 ARG A O 1
ATOM 739 N N . CYS A 1 93 ? 37.151 -7.588 -40.409 1.00 96.56 93 CYS A N 1
ATOM 740 C CA . CYS A 1 93 ? 37.209 -6.973 -39.081 1.00 96.56 93 CYS A CA 1
ATOM 741 C C . CYS A 1 93 ? 35.913 -7.218 -38.303 1.00 96.56 93 CYS A C 1
ATOM 743 O O . CYS A 1 93 ? 35.956 -7.791 -37.215 1.00 96.56 93 CYS A O 1
ATOM 745 N N . LEU A 1 94 ? 34.777 -6.850 -38.899 1.00 97.38 94 LEU A N 1
ATOM 746 C CA . LEU A 1 94 ? 33.438 -6.996 -38.335 1.00 97.38 94 LEU A CA 1
ATOM 747 C C . LEU A 1 94 ? 32.695 -8.100 -39.095 1.00 97.38 94 LEU A C 1
ATOM 749 O O . LEU A 1 94 ? 32.519 -8.013 -40.316 1.00 97.38 94 LEU A O 1
ATOM 753 N N . HIS A 1 95 ? 32.273 -9.146 -38.386 1.00 96.38 95 HIS A N 1
ATOM 754 C CA . HIS A 1 95 ? 31.537 -10.262 -38.969 1.00 96.38 95 HIS A CA 1
ATOM 755 C C . HIS A 1 95 ? 30.113 -10.330 -38.432 1.00 96.38 95 HIS A C 1
ATOM 757 O O . HIS A 1 95 ? 29.894 -10.552 -37.247 1.00 96.38 95 HIS A O 1
ATOM 763 N N . HIS A 1 96 ? 29.173 -10.207 -39.358 1.00 96.56 96 HIS A N 1
ATOM 764 C CA . HIS A 1 96 ? 27.744 -10.322 -39.146 1.00 96.56 96 HIS A CA 1
ATOM 765 C C . HIS A 1 96 ? 27.283 -11.632 -39.783 1.00 96.56 96 HIS A C 1
ATOM 767 O O . HIS A 1 96 ? 27.535 -11.856 -40.970 1.00 96.56 96 HIS A O 1
ATOM 773 N N . SER A 1 97 ? 26.653 -12.507 -39.015 1.00 94.00 97 SER A N 1
ATOM 774 C CA . SER A 1 97 ? 26.185 -13.812 -39.493 1.00 94.00 97 SER A CA 1
ATOM 775 C C . SER A 1 97 ? 24.723 -13.988 -39.123 1.00 94.00 97 SER A C 1
ATOM 777 O O . SER A 1 97 ? 24.376 -13.618 -38.022 1.00 94.00 97 SER A O 1
ATOM 779 N N . GLU A 1 98 ? 23.894 -14.580 -39.978 1.00 91.31 98 GLU A N 1
ATOM 780 C CA . GLU A 1 98 ? 22.506 -14.968 -39.659 1.00 91.31 98 GLU A CA 1
ATOM 781 C C . GLU A 1 98 ? 21.549 -13.835 -39.226 1.00 91.31 98 GLU A C 1
ATOM 783 O O . GLU A 1 98 ? 21.743 -13.134 -38.235 1.00 91.31 98 GLU A O 1
ATOM 788 N N . HIS A 1 99 ? 20.425 -13.725 -39.942 1.00 90.62 99 HIS A N 1
ATOM 789 C CA . HIS A 1 99 ? 19.273 -12.889 -39.582 1.00 90.62 99 HIS A CA 1
ATOM 790 C C . HIS A 1 99 ? 19.589 -11.391 -39.386 1.00 90.62 99 HIS A C 1
ATOM 792 O O . HIS A 1 99 ? 20.587 -10.875 -39.894 1.00 90.62 99 HIS A O 1
ATOM 798 N N . GLY A 1 100 ? 18.671 -10.648 -38.762 1.00 90.69 100 GLY A N 1
ATOM 799 C CA . GLY A 1 100 ? 18.739 -9.192 -38.692 1.00 90.69 100 GLY A CA 1
ATOM 800 C C . GLY A 1 100 ? 19.784 -8.684 -37.698 1.00 90.69 100 GLY A C 1
ATOM 801 O O . GLY A 1 100 ? 19.834 -9.118 -36.547 1.00 90.69 100 GLY A O 1
ATOM 802 N N . ILE A 1 101 ? 20.623 -7.743 -38.131 1.00 94.44 101 ILE A N 1
ATOM 803 C CA . ILE A 1 101 ? 21.646 -7.110 -37.292 1.00 94.44 101 ILE A CA 1
ATOM 804 C C . ILE A 1 101 ? 21.622 -5.600 -37.528 1.00 94.44 101 ILE A C 1
ATOM 806 O O . ILE A 1 101 ? 21.602 -5.146 -38.670 1.00 94.44 101 ILE A O 1
ATOM 810 N N . GLN A 1 102 ? 21.595 -4.814 -36.456 1.00 93.94 102 GLN A N 1
ATOM 811 C CA . GLN A 1 102 ? 21.530 -3.356 -36.493 1.00 93.94 102 GLN A CA 1
ATOM 812 C C . GLN A 1 102 ? 22.779 -2.742 -35.866 1.00 93.94 102 GLN A C 1
ATOM 814 O O . GLN A 1 102 ? 23.098 -3.008 -34.715 1.00 93.94 102 GLN A O 1
ATOM 819 N N . GLU A 1 103 ? 23.445 -1.882 -36.620 1.00 94.00 103 GLU A N 1
ATOM 820 C CA . GLU A 1 103 ? 24.661 -1.157 -36.267 1.00 94.00 103 GLU A CA 1
ATOM 821 C C . GLU A 1 103 ? 24.339 0.337 -36.264 1.00 94.00 103 GLU A C 1
ATOM 823 O O . GLU A 1 103 ? 24.205 0.954 -37.322 1.00 94.00 103 GLU A O 1
ATOM 828 N N . ASN A 1 104 ? 24.168 0.921 -35.080 1.00 88.44 104 ASN A N 1
ATOM 829 C CA . ASN A 1 104 ? 23.635 2.274 -34.931 1.00 88.44 104 ASN A CA 1
ATOM 830 C C . ASN A 1 104 ? 24.637 3.191 -34.222 1.00 88.44 104 ASN A C 1
ATOM 832 O O . ASN A 1 104 ? 25.032 2.923 -33.091 1.00 88.44 104 ASN A O 1
ATOM 836 N N . HIS A 1 105 ? 24.985 4.327 -34.827 1.00 86.75 105 HIS A N 1
ATOM 837 C CA . HIS A 1 105 ? 25.887 5.317 -34.216 1.00 86.75 105 HIS A CA 1
ATOM 838 C C . HIS A 1 105 ? 27.282 4.758 -33.872 1.00 86.75 105 HIS A C 1
ATOM 840 O O . HIS A 1 105 ? 27.857 5.096 -32.840 1.00 86.75 105 HIS A O 1
ATOM 846 N N . CYS A 1 106 ? 27.825 3.878 -34.717 1.00 90.88 106 CYS A N 1
ATOM 847 C CA . CYS A 1 106 ? 29.143 3.276 -34.515 1.00 90.88 106 CYS A CA 1
ATOM 848 C C . CYS A 1 106 ? 30.245 4.029 -35.280 1.00 90.88 106 CYS A C 1
ATOM 850 O O . CYS A 1 106 ? 30.044 4.481 -36.410 1.00 90.88 106 CYS A O 1
ATOM 852 N N . ASN A 1 107 ? 31.444 4.082 -34.699 1.00 91.00 107 ASN A N 1
ATOM 853 C CA . ASN A 1 107 ? 32.654 4.569 -35.359 1.00 91.00 107 ASN A CA 1
ATOM 854 C C . ASN A 1 107 ? 33.515 3.384 -35.803 1.00 91.00 107 ASN A C 1
ATOM 856 O O . ASN A 1 107 ? 34.074 2.675 -34.976 1.00 91.00 107 ASN A O 1
ATOM 860 N N . ILE A 1 108 ? 33.670 3.187 -37.107 1.00 94.62 108 ILE A N 1
ATOM 861 C CA . ILE A 1 108 ? 34.479 2.125 -37.713 1.00 94.62 108 ILE A CA 1
ATOM 862 C C . ILE A 1 108 ? 35.637 2.804 -38.437 1.00 94.62 108 ILE A C 1
ATOM 864 O O . ILE A 1 108 ? 35.496 3.235 -39.583 1.00 94.62 108 ILE A O 1
ATOM 868 N N . ILE A 1 109 ? 36.769 2.966 -37.747 1.00 93.69 109 ILE A N 1
ATOM 869 C CA . ILE A 1 109 ? 37.848 3.854 -38.193 1.00 93.69 109 ILE A CA 1
ATOM 870 C C . ILE A 1 109 ? 39.191 3.123 -38.287 1.00 93.69 109 ILE A C 1
ATOM 872 O O . ILE A 1 109 ? 39.644 2.484 -37.340 1.00 93.69 109 ILE A O 1
ATOM 876 N N . SER A 1 110 ? 39.890 3.272 -39.412 1.00 94.94 110 SER A N 1
ATOM 877 C CA . SER A 1 110 ? 41.254 2.744 -39.593 1.00 94.94 110 SER A CA 1
ATOM 878 C C . SER A 1 110 ? 41.403 1.235 -39.377 1.00 94.94 110 SER A C 1
ATOM 880 O O . SER A 1 110 ? 42.474 0.778 -38.992 1.00 94.94 110 SER A O 1
ATOM 882 N N . ASN A 1 111 ? 40.354 0.445 -39.598 1.00 96.56 111 ASN A N 1
ATOM 883 C CA . ASN A 1 111 ? 40.443 -1.010 -39.512 1.00 96.56 111 ASN A CA 1
ATOM 884 C C . ASN A 1 111 ? 41.004 -1.592 -40.813 1.00 96.56 111 ASN A C 1
ATOM 886 O O . ASN A 1 111 ? 40.728 -1.068 -41.894 1.00 96.56 111 ASN A O 1
ATOM 890 N N . GLU A 1 112 ? 41.771 -2.677 -40.713 1.00 96.69 112 GLU A N 1
ATOM 891 C CA . GLU A 1 112 ? 42.476 -3.274 -41.847 1.00 96.69 112 GLU A CA 1
ATOM 892 C C . GLU A 1 112 ? 42.186 -4.772 -42.017 1.00 96.69 112 GLU A C 1
ATOM 894 O O . GLU A 1 112 ? 42.288 -5.535 -41.058 1.00 96.69 112 GLU A O 1
ATOM 899 N N . CYS A 1 113 ? 41.885 -5.224 -43.237 1.00 94.88 113 CYS A N 1
ATOM 900 C CA . CYS A 1 113 ? 41.769 -6.649 -43.571 1.00 94.88 113 CYS A CA 1
ATOM 901 C C . CYS A 1 113 ? 42.336 -6.977 -44.960 1.00 94.88 113 CYS A C 1
ATOM 903 O O . CYS A 1 113 ? 42.472 -6.093 -45.796 1.00 94.88 113 CYS A O 1
ATOM 905 N N . SER A 1 114 ? 42.681 -8.236 -45.238 1.00 88.94 114 SER A N 1
ATOM 906 C CA . SER A 1 114 ? 43.416 -8.591 -46.467 1.00 88.94 114 SER A CA 1
ATOM 907 C C . SER A 1 114 ? 42.582 -9.220 -47.590 1.00 88.94 114 SER A C 1
ATOM 909 O O . SER A 1 114 ? 42.861 -8.911 -48.744 1.00 88.94 114 SER A O 1
ATOM 911 N N . ILE A 1 115 ? 41.578 -10.065 -47.304 1.00 87.06 115 ILE A N 1
ATOM 912 C CA . ILE A 1 115 ? 40.888 -10.857 -48.354 1.00 87.06 115 ILE A CA 1
ATOM 913 C C . ILE A 1 115 ? 39.401 -10.528 -48.496 1.00 87.06 115 ILE A C 1
ATOM 915 O O . ILE A 1 115 ? 38.886 -10.538 -49.609 1.00 87.06 115 ILE A O 1
ATOM 919 N N . TYR A 1 116 ? 38.693 -10.224 -47.406 1.00 89.06 116 TYR A N 1
ATOM 920 C CA . TYR A 1 116 ? 37.251 -9.943 -47.457 1.00 89.06 116 TYR A CA 1
ATOM 921 C C . TYR A 1 116 ? 36.942 -8.450 -47.266 1.00 89.06 116 TYR A C 1
ATOM 923 O O . TYR A 1 116 ? 37.757 -7.575 -47.570 1.00 89.06 116 TYR A O 1
ATOM 931 N N . GLY A 1 117 ? 35.725 -8.154 -46.809 1.00 91.06 117 GLY A N 1
ATOM 932 C CA . GLY A 1 117 ? 35.300 -6.822 -46.416 1.00 91.06 117 GLY A CA 1
ATOM 933 C C . GLY A 1 117 ? 35.713 -6.488 -44.991 1.00 91.06 117 GLY A C 1
ATOM 934 O O . GLY A 1 117 ? 35.643 -7.351 -44.110 1.00 91.06 117 GLY A O 1
ATOM 935 N N . VAL A 1 118 ? 36.062 -5.225 -44.744 1.00 95.94 118 VAL A N 1
ATOM 936 C CA . VAL A 1 118 ? 36.205 -4.694 -43.375 1.00 95.94 118 VAL A CA 1
ATOM 937 C C . VAL A 1 118 ? 34.920 -4.975 -42.592 1.00 95.94 118 VAL A C 1
ATOM 939 O O . VAL A 1 118 ? 34.977 -5.477 -41.468 1.00 95.94 118 VAL A O 1
ATOM 942 N N . ILE A 1 119 ? 33.777 -4.740 -43.241 1.00 97.25 119 ILE A N 1
ATOM 943 C CA . ILE A 1 119 ? 32.433 -5.100 -42.799 1.00 97.25 119 ILE A CA 1
ATOM 944 C C . ILE A 1 119 ? 31.944 -6.254 -43.667 1.00 97.25 119 ILE A C 1
ATOM 946 O O . ILE A 1 119 ? 31.912 -6.149 -44.893 1.00 97.25 119 ILE A O 1
ATOM 950 N N . SER A 1 120 ? 31.559 -7.364 -43.044 1.00 97.12 120 SER A N 1
ATOM 951 C CA . SER A 1 120 ? 31.110 -8.551 -43.771 1.00 97.12 120 SER A CA 1
ATOM 952 C C . SER A 1 120 ? 29.797 -9.112 -43.234 1.00 97.12 120 SER A C 1
ATOM 954 O O . SER A 1 120 ? 29.651 -9.239 -42.018 1.00 97.12 120 SER A O 1
ATOM 956 N N . ALA A 1 121 ? 28.907 -9.522 -44.140 1.00 96.75 121 ALA A N 1
ATOM 957 C CA . ALA A 1 121 ? 27.636 -10.191 -43.868 1.00 96.75 121 ALA A CA 1
ATOM 958 C C . ALA A 1 121 ? 27.600 -11.606 -44.481 1.00 96.75 121 ALA A C 1
ATOM 960 O O . ALA A 1 121 ? 27.888 -11.793 -45.668 1.00 96.75 121 ALA A O 1
ATOM 961 N N . TYR A 1 122 ? 27.266 -12.614 -43.676 1.00 94.94 122 TYR A N 1
ATOM 962 C CA . TYR A 1 122 ? 27.293 -14.036 -44.037 1.00 94.94 122 TYR A CA 1
ATOM 963 C C . TYR A 1 122 ? 25.987 -14.751 -43.669 1.00 94.94 122 TYR A C 1
ATOM 965 O O . TYR A 1 122 ? 25.278 -14.320 -42.767 1.00 94.94 122 TYR A O 1
ATOM 973 N N . LEU A 1 123 ? 25.695 -15.866 -44.351 1.00 90.94 123 LEU A N 1
ATOM 974 C CA . LEU A 1 123 ? 24.633 -16.819 -43.988 1.00 90.94 123 LEU A CA 1
ATOM 975 C C . LEU A 1 123 ? 23.266 -16.150 -43.751 1.00 90.94 123 LEU A C 1
ATOM 977 O O . LEU A 1 123 ? 22.772 -16.139 -42.632 1.00 90.94 123 LEU A O 1
ATOM 981 N N . TYR A 1 124 ? 22.647 -15.578 -44.788 1.00 92.69 124 TYR A N 1
ATOM 982 C CA . TYR A 1 124 ? 21.332 -14.914 -44.680 1.00 92.69 124 TYR A CA 1
ATOM 983 C C . TYR A 1 124 ? 21.284 -13.705 -43.724 1.00 92.69 124 TYR A C 1
ATOM 985 O O . TYR A 1 124 ? 20.202 -13.291 -43.311 1.00 92.69 124 TYR A O 1
ATOM 993 N N . ALA A 1 125 ? 22.435 -13.138 -43.343 1.00 94.75 125 ALA A N 1
ATOM 994 C CA . ALA A 1 125 ? 22.474 -11.927 -42.531 1.00 94.75 125 ALA A CA 1
ATOM 995 C C . ALA A 1 125 ? 21.851 -10.736 -43.271 1.00 94.75 125 ALA A C 1
ATOM 997 O O . ALA A 1 125 ? 22.209 -10.447 -44.415 1.00 94.75 125 ALA A O 1
ATOM 998 N N . THR A 1 126 ? 20.990 -9.998 -42.577 1.00 95.62 126 THR A N 1
ATOM 999 C CA . THR A 1 126 ? 20.434 -8.717 -43.017 1.00 95.62 126 THR A CA 1
ATOM 1000 C C . THR A 1 126 ? 20.969 -7.629 -42.096 1.00 95.62 126 THR A C 1
ATOM 1002 O O . THR A 1 126 ? 20.485 -7.452 -40.980 1.00 95.62 126 THR A O 1
ATOM 1005 N N . VAL A 1 127 ? 21.999 -6.913 -42.545 1.00 96.38 127 VAL A N 1
ATOM 1006 C CA . VAL A 1 127 ? 22.735 -5.953 -41.714 1.00 96.38 127 VAL A CA 1
ATOM 1007 C C . VAL A 1 127 ? 22.341 -4.526 -42.066 1.00 96.38 127 VAL A C 1
ATOM 1009 O O . VAL A 1 127 ? 22.401 -4.139 -43.231 1.00 96.38 127 VAL A O 1
ATOM 1012 N N . PHE A 1 128 ? 21.988 -3.731 -41.061 1.00 95.25 128 PHE A N 1
ATOM 1013 C CA . PHE A 1 128 ? 21.610 -2.329 -41.202 1.00 95.25 128 PHE A CA 1
ATOM 1014 C C . PHE A 1 128 ? 22.602 -1.434 -40.467 1.00 95.25 128 PHE A C 1
ATOM 1016 O O . PHE A 1 128 ? 22.674 -1.488 -39.247 1.00 95.25 128 PHE A O 1
ATOM 1023 N N . PHE A 1 129 ? 23.305 -0.565 -41.188 1.00 94.12 129 PHE A N 1
ATOM 1024 C CA . PHE A 1 129 ? 24.119 0.502 -40.612 1.00 94.12 129 PHE A CA 1
ATOM 1025 C C . PHE A 1 129 ? 23.353 1.821 -40.651 1.00 94.12 129 PHE A C 1
ATOM 1027 O O . PHE A 1 129 ? 22.890 2.235 -41.720 1.00 94.12 129 PHE A O 1
ATOM 1034 N N . ARG A 1 130 ? 23.235 2.494 -39.503 1.00 88.31 130 ARG A N 1
ATOM 1035 C CA . ARG A 1 130 ? 22.564 3.793 -39.389 1.00 88.31 130 ARG A CA 1
ATOM 1036 C C . ARG A 1 130 ? 23.394 4.787 -38.599 1.00 88.31 130 ARG A C 1
ATOM 1038 O O . ARG A 1 130 ? 23.833 4.492 -37.490 1.00 88.31 130 ARG A O 1
ATOM 1045 N N . ASN A 1 131 ? 23.542 5.997 -39.134 1.00 84.69 131 ASN A N 1
ATOM 1046 C CA . ASN A 1 131 ? 24.199 7.111 -38.439 1.00 84.69 131 ASN A CA 1
ATOM 1047 C C . ASN A 1 131 ? 25.650 6.807 -38.006 1.00 84.69 131 ASN A C 1
ATOM 1049 O O . ASN A 1 131 ? 26.109 7.313 -36.984 1.00 84.69 131 ASN A O 1
ATOM 1053 N N . CYS A 1 132 ? 26.366 5.962 -38.751 1.00 89.56 132 CYS A N 1
ATOM 1054 C CA . CYS A 1 132 ? 27.731 5.538 -38.429 1.00 89.56 132 CYS A CA 1
ATOM 1055 C C . CYS A 1 132 ? 28.790 6.395 -39.137 1.00 89.56 132 CYS A C 1
ATOM 1057 O O . CYS A 1 132 ? 28.551 6.953 -40.212 1.00 89.56 132 CYS A O 1
ATOM 1059 N N . ILE A 1 133 ? 29.998 6.424 -38.575 1.00 90.12 133 ILE A N 1
ATOM 1060 C CA . ILE A 1 133 ? 31.194 6.977 -39.221 1.00 90.12 133 ILE A CA 1
ATOM 1061 C C . ILE A 1 133 ? 32.078 5.820 -39.654 1.00 90.12 133 ILE A C 1
ATOM 1063 O O . ILE A 1 133 ? 32.573 5.063 -38.824 1.00 90.12 133 ILE A O 1
ATOM 1067 N N . ILE A 1 134 ? 32.306 5.694 -40.956 1.00 92.56 134 ILE A N 1
ATOM 1068 C CA . ILE A 1 134 ? 33.110 4.623 -41.544 1.00 92.56 134 ILE A CA 1
ATOM 1069 C C . ILE A 1 134 ? 34.259 5.270 -42.311 1.00 92.56 134 ILE A C 1
ATOM 1071 O O . ILE A 1 134 ? 34.097 5.684 -43.462 1.00 92.56 134 ILE A O 1
ATOM 1075 N N . SER A 1 135 ? 35.429 5.402 -41.685 1.00 91.56 135 SER A N 1
ATOM 1076 C CA . SER A 1 135 ? 36.523 6.184 -42.270 1.00 91.56 135 SER A CA 1
ATOM 1077 C C . SER A 1 135 ? 37.907 5.556 -42.168 1.00 91.56 135 SER A C 1
ATOM 1079 O O . SER A 1 135 ? 38.213 4.799 -41.253 1.00 91.56 135 SER A O 1
ATOM 1081 N N . ASN A 1 136 ? 38.779 5.883 -43.124 1.00 92.81 136 ASN A N 1
ATOM 1082 C CA . ASN A 1 136 ? 40.187 5.464 -43.139 1.00 92.81 136 ASN A CA 1
ATOM 1083 C C . ASN A 1 136 ? 40.441 3.945 -43.077 1.00 92.81 136 ASN A C 1
ATOM 1085 O O . ASN A 1 136 ? 41.564 3.537 -42.795 1.00 92.81 136 ASN A O 1
ATOM 1089 N N . ASN A 1 137 ? 39.442 3.097 -43.323 1.00 95.25 137 ASN A N 1
ATOM 1090 C CA . ASN A 1 137 ? 39.606 1.646 -43.308 1.00 95.25 137 ASN A CA 1
ATOM 1091 C C . ASN A 1 137 ? 40.317 1.160 -44.578 1.00 95.25 137 ASN A C 1
ATOM 1093 O O . ASN A 1 137 ? 40.209 1.784 -45.638 1.00 95.25 137 ASN A O 1
ATOM 1097 N N . LYS A 1 138 ? 41.018 0.030 -44.478 1.00 95.44 138 LYS A N 1
ATOM 1098 C CA . LYS A 1 138 ? 41.780 -0.573 -45.572 1.00 95.44 138 LYS A CA 1
ATOM 1099 C C . LYS A 1 138 ? 41.407 -2.040 -45.768 1.00 95.44 138 LYS A C 1
ATOM 1101 O O . LYS A 1 138 ? 41.420 -2.810 -44.817 1.00 95.44 138 LYS A O 1
ATOM 1106 N N . GLY A 1 139 ? 41.150 -2.472 -46.996 1.00 93.62 139 GLY A N 1
ATOM 1107 C CA . GLY A 1 139 ? 41.087 -3.908 -47.268 1.00 93.62 139 GLY A CA 1
ATOM 1108 C C . GLY A 1 139 ? 40.720 -4.288 -48.687 1.00 93.62 139 GLY A C 1
ATOM 1109 O O . GLY A 1 139 ? 40.705 -3.435 -49.568 1.00 93.62 139 GLY A O 1
ATOM 1110 N N . TYR A 1 140 ? 40.445 -5.571 -48.934 1.00 93.31 140 TYR A N 1
ATOM 1111 C CA . TYR A 1 140 ? 40.005 -6.004 -50.263 1.00 93.31 140 TYR A CA 1
ATOM 1112 C C . TYR A 1 140 ? 38.677 -5.341 -50.636 1.00 93.31 140 TYR A C 1
ATOM 1114 O O . TYR A 1 140 ? 38.551 -4.771 -51.720 1.00 93.31 140 TYR A O 1
ATOM 1122 N N . SER A 1 141 ? 37.720 -5.326 -49.704 1.00 95.56 141 SER A N 1
ATOM 1123 C CA . SER A 1 141 ? 36.509 -4.518 -49.836 1.00 95.56 141 SER A CA 1
ATOM 1124 C C . SER A 1 141 ? 36.150 -3.745 -48.572 1.00 95.56 141 SER A C 1
ATOM 1126 O O . SER A 1 141 ? 36.634 -4.064 -47.483 1.00 95.56 141 SER A O 1
ATOM 1128 N N . LEU A 1 142 ? 35.318 -2.707 -48.698 1.00 94.69 142 LEU A N 1
ATOM 1129 C CA . LEU A 1 142 ? 34.730 -2.065 -47.520 1.00 94.69 142 LEU A CA 1
ATOM 1130 C C . LEU A 1 142 ? 33.555 -2.897 -46.999 1.00 94.69 142 LEU A C 1
ATOM 1132 O O . LEU A 1 142 ? 33.555 -3.288 -45.831 1.00 94.69 142 LEU A O 1
ATOM 1136 N N . PHE A 1 143 ? 32.615 -3.221 -47.891 1.00 96.56 143 PHE A N 1
ATOM 1137 C CA . PHE A 1 143 ? 31.457 -4.066 -47.614 1.00 96.56 143 PHE A CA 1
ATOM 1138 C C . PHE A 1 143 ? 31.547 -5.383 -48.384 1.00 96.56 143 PHE A C 1
ATOM 1140 O O . PHE A 1 143 ? 31.757 -5.393 -49.596 1.00 96.56 143 PHE A O 1
ATOM 1147 N N . PHE A 1 144 ? 31.342 -6.497 -47.686 1.00 96.94 144 PHE A N 1
ATOM 1148 C CA . PHE A 1 144 ? 31.285 -7.824 -48.287 1.00 96.94 144 PHE A CA 1
ATOM 1149 C C . PHE A 1 144 ? 30.007 -8.558 -47.885 1.00 96.94 144 PHE A C 1
ATOM 1151 O O . PHE A 1 144 ? 29.690 -8.619 -46.699 1.00 96.94 144 PHE A O 1
ATOM 1158 N N . ALA A 1 145 ? 29.309 -9.183 -48.833 1.00 96.50 145 ALA A N 1
ATOM 1159 C CA . ALA A 1 145 ? 28.127 -9.997 -48.540 1.00 96.50 145 ALA A CA 1
ATOM 1160 C C . ALA A 1 145 ? 28.150 -11.349 -49.273 1.00 96.50 145 ALA A C 1
ATOM 1162 O O . ALA A 1 145 ? 28.477 -11.438 -50.456 1.00 96.50 145 ALA A O 1
ATOM 1163 N N . SER A 1 146 ? 27.804 -12.423 -48.558 1.00 95.19 146 SER A N 1
ATOM 1164 C CA . SER A 1 146 ? 27.633 -13.760 -49.151 1.00 95.19 146 SER A CA 1
ATOM 1165 C C . SER A 1 146 ? 26.359 -13.869 -50.009 1.00 95.19 146 SER A C 1
ATOM 1167 O O . SER A 1 146 ? 25.508 -12.988 -49.946 1.00 95.19 146 SER A O 1
ATOM 1169 N N . ASN A 1 147 ? 26.197 -14.968 -50.762 1.00 89.62 147 ASN A N 1
ATOM 1170 C CA . ASN A 1 147 ? 25.143 -15.193 -51.777 1.00 89.62 147 ASN A CA 1
ATOM 1171 C C . ASN A 1 147 ? 23.670 -15.088 -51.300 1.00 89.62 147 ASN A C 1
ATOM 1173 O O . ASN A 1 147 ? 22.758 -15.263 -52.095 1.00 89.62 147 ASN A O 1
ATOM 1177 N N . SER A 1 148 ? 23.418 -14.827 -50.023 1.00 92.94 148 SER A N 1
ATOM 1178 C CA . SER A 1 148 ? 22.077 -14.637 -49.460 1.00 92.94 148 SER A CA 1
ATOM 1179 C C . SER A 1 148 ? 22.013 -13.537 -48.401 1.00 92.94 148 SER A C 1
ATOM 1181 O O . SER A 1 148 ? 21.005 -13.392 -47.716 1.00 92.94 148 SER A O 1
ATOM 1183 N N . ALA A 1 149 ? 23.104 -12.793 -48.227 1.00 96.62 149 ALA A N 1
ATOM 1184 C CA . ALA A 1 149 ? 23.203 -11.740 -47.234 1.00 96.62 149 ALA A CA 1
ATOM 1185 C C . ALA A 1 149 ? 22.964 -10.369 -47.873 1.00 96.62 149 ALA A C 1
ATOM 1187 O O . ALA A 1 149 ? 23.238 -10.153 -49.058 1.00 96.62 149 ALA A O 1
ATOM 1188 N N . SER A 1 150 ? 22.499 -9.426 -47.064 1.00 96.44 150 SER A N 1
ATOM 1189 C CA . SER A 1 150 ? 22.263 -8.054 -47.491 1.00 96.44 150 SER A CA 1
ATOM 1190 C C . SER A 1 150 ? 22.859 -7.055 -46.513 1.00 96.44 150 SER A C 1
ATOM 1192 O O . SER A 1 150 ? 22.743 -7.226 -45.298 1.00 96.44 150 SER A O 1
ATOM 1194 N N . ILE A 1 151 ? 23.447 -5.984 -47.042 1.00 97.19 151 ILE A N 1
ATOM 1195 C CA . ILE A 1 151 ? 23.933 -4.852 -46.250 1.00 97.19 151 ILE A CA 1
ATOM 1196 C C . ILE A 1 151 ? 23.197 -3.595 -46.704 1.00 97.19 151 ILE A C 1
ATOM 1198 O O . ILE A 1 151 ? 23.278 -3.198 -47.863 1.00 97.19 151 ILE A O 1
ATOM 1202 N N . THR A 1 152 ? 22.496 -2.960 -45.773 1.00 96.19 152 THR A N 1
ATOM 1203 C CA . THR A 1 152 ? 21.876 -1.649 -45.954 1.00 96.19 152 THR A CA 1
ATOM 1204 C C . THR A 1 152 ? 22.635 -0.625 -45.125 1.00 96.19 152 THR A C 1
ATOM 1206 O O . THR A 1 152 ? 22.843 -0.821 -43.930 1.00 96.19 152 THR A O 1
ATOM 1209 N N . VAL A 1 153 ? 23.043 0.479 -45.734 1.00 92.88 153 VAL A N 1
ATOM 1210 C CA . VAL A 1 153 ? 23.740 1.583 -45.076 1.00 92.88 153 VAL A CA 1
ATOM 1211 C C . VAL A 1 153 ? 22.940 2.850 -45.319 1.00 92.88 153 VAL A C 1
ATOM 1213 O O . VAL A 1 153 ? 22.649 3.196 -46.460 1.00 92.88 153 VAL A O 1
ATOM 1216 N N . SER A 1 154 ? 22.580 3.542 -44.244 1.00 87.56 154 SER A N 1
ATOM 1217 C CA . SER A 1 154 ? 21.773 4.758 -44.316 1.00 87.56 154 SER A CA 1
ATOM 1218 C C . SER A 1 154 ? 22.261 5.810 -43.339 1.00 87.56 154 SER A C 1
ATOM 1220 O O . SER A 1 154 ? 22.647 5.502 -42.214 1.00 87.56 154 SER A O 1
ATOM 1222 N N . SER A 1 155 ? 22.259 7.067 -43.773 1.00 84.50 155 SER A N 1
ATOM 1223 C CA . SER A 1 155 ? 22.673 8.204 -42.944 1.00 84.50 155 SER A CA 1
ATOM 1224 C C . SER A 1 155 ? 24.098 8.093 -42.375 1.00 84.50 155 SER A C 1
ATOM 1226 O O . SER A 1 155 ? 24.402 8.679 -41.341 1.00 84.50 155 SER A O 1
ATOM 1228 N N . CYS A 1 156 ? 24.985 7.336 -43.025 1.00 86.00 156 CYS A N 1
ATOM 1229 C CA . CYS A 1 156 ? 26.366 7.146 -42.575 1.00 86.00 156 CYS A CA 1
ATOM 1230 C C . CYS A 1 156 ? 27.329 8.085 -43.311 1.00 86.00 156 CYS A C 1
ATOM 1232 O O . CYS A 1 156 ? 27.184 8.325 -44.514 1.00 86.00 156 CYS A O 1
ATOM 1234 N N . PHE A 1 157 ? 28.362 8.552 -42.607 1.00 87.56 157 PHE A N 1
ATOM 1235 C CA . PHE A 1 157 ? 29.491 9.261 -43.207 1.00 87.56 157 PHE A CA 1
ATOM 1236 C C . PHE A 1 157 ? 30.590 8.272 -43.576 1.00 87.56 157 PHE A C 1
ATOM 1238 O O . PHE A 1 157 ? 31.154 7.607 -42.705 1.00 87.56 157 PHE A O 1
ATOM 1245 N N . ILE A 1 158 ? 30.906 8.184 -44.868 1.00 89.25 158 ILE A N 1
ATOM 1246 C CA . ILE A 1 158 ? 31.917 7.263 -45.391 1.00 89.25 158 ILE A CA 1
ATOM 1247 C C . ILE A 1 158 ? 32.999 8.065 -46.107 1.00 89.25 158 ILE A C 1
ATOM 1249 O O . ILE A 1 158 ? 32.728 8.672 -47.138 1.00 89.25 158 ILE A O 1
ATOM 1253 N N . SER A 1 159 ? 34.228 8.066 -45.583 1.00 86.50 159 SER A N 1
ATOM 1254 C CA . SER A 1 159 ? 35.308 8.900 -46.134 1.00 86.50 159 SER A CA 1
ATOM 1255 C C . SER A 1 159 ? 36.697 8.270 -46.014 1.00 86.50 159 SER A C 1
ATOM 1257 O O . SER A 1 159 ? 36.990 7.544 -45.066 1.00 86.50 159 SER A O 1
ATOM 1259 N N . SER A 1 160 ? 37.571 8.560 -46.981 1.00 84.94 160 SER A N 1
ATOM 1260 C CA . SER A 1 160 ? 39.009 8.239 -46.942 1.00 84.94 160 SER A CA 1
ATOM 1261 C C . SER A 1 160 ? 39.376 6.753 -46.761 1.00 84.94 160 SER A C 1
ATOM 1263 O O . SER A 1 160 ? 40.483 6.428 -46.339 1.00 84.94 160 SER A O 1
ATOM 1265 N N . ASN A 1 161 ? 38.473 5.826 -47.089 1.00 85.50 161 ASN A N 1
ATOM 1266 C CA . ASN A 1 161 ? 38.739 4.383 -47.047 1.00 85.50 161 ASN A CA 1
ATOM 1267 C C . ASN A 1 161 ? 39.525 3.935 -48.302 1.00 85.50 161 ASN A C 1
ATOM 1269 O O . ASN A 1 161 ? 39.263 4.422 -49.399 1.00 85.50 161 ASN A O 1
ATOM 1273 N N . LYS A 1 162 ? 40.470 2.996 -48.154 1.00 87.69 162 LYS A N 1
ATOM 1274 C CA . LYS A 1 162 ? 41.315 2.457 -49.238 1.00 87.69 162 LYS A CA 1
ATOM 1275 C C . LYS A 1 162 ? 40.977 0.992 -49.509 1.00 87.69 162 LYS A C 1
ATOM 1277 O O . LYS A 1 162 ? 41.312 0.126 -48.704 1.00 87.69 162 LYS A O 1
ATOM 1282 N N . TYR A 1 163 ? 40.357 0.694 -50.643 1.00 86.75 163 TYR A N 1
ATOM 1283 C CA . TYR A 1 163 ? 39.924 -0.664 -50.975 1.00 86.75 163 TYR A CA 1
ATOM 1284 C C . TYR A 1 163 ? 40.105 -0.994 -52.454 1.00 86.75 163 TYR A C 1
ATOM 1286 O O . TYR A 1 163 ? 40.190 -0.090 -53.283 1.00 86.75 163 TYR A O 1
ATOM 1294 N N . VAL A 1 164 ? 40.151 -2.292 -52.771 1.00 87.44 164 VAL A N 1
ATOM 1295 C CA . VAL A 1 164 ? 40.114 -2.766 -54.165 1.00 87.44 164 VAL A CA 1
ATOM 1296 C C . VAL A 1 164 ? 38.694 -2.631 -54.712 1.00 87.44 164 VAL A C 1
ATOM 1298 O O . VAL A 1 164 ? 38.504 -2.094 -55.796 1.00 87.44 164 VAL A O 1
ATOM 1301 N N . ASN A 1 165 ? 37.695 -3.044 -53.927 1.00 88.62 165 ASN A N 1
ATOM 1302 C CA . ASN A 1 165 ? 36.278 -2.961 -54.276 1.00 88.62 165 ASN A CA 1
ATOM 1303 C C . ASN A 1 165 ? 35.482 -2.238 -53.182 1.00 88.62 165 ASN A C 1
ATOM 1305 O O . ASN A 1 165 ? 35.644 -2.527 -52.001 1.00 88.62 165 ASN A O 1
ATOM 1309 N N . PHE A 1 166 ? 34.578 -1.323 -53.537 1.00 88.44 166 PHE A N 1
ATOM 1310 C CA . PHE A 1 166 ? 33.719 -0.694 -52.523 1.00 88.44 166 PHE A CA 1
ATOM 1311 C C . PHE A 1 166 ? 32.756 -1.718 -51.899 1.00 88.44 166 PHE A C 1
ATOM 1313 O O . PHE A 1 166 ? 32.653 -1.820 -50.676 1.00 88.44 166 PHE A O 1
ATOM 1320 N N . CYS A 1 167 ? 32.125 -2.527 -52.752 1.00 92.38 167 CYS A N 1
ATOM 1321 C CA . CYS A 1 167 ? 31.295 -3.675 -52.393 1.00 92.38 167 CYS A CA 1
ATOM 1322 C C . CYS A 1 167 ? 31.801 -4.919 -53.129 1.00 92.38 167 CYS A C 1
ATOM 1324 O O . CYS A 1 167 ? 32.160 -4.827 -54.302 1.00 92.38 167 CYS A O 1
ATOM 1326 N N . ALA A 1 168 ? 31.817 -6.074 -52.468 1.00 92.69 168 ALA A N 1
ATOM 1327 C CA . ALA A 1 168 ? 32.158 -7.358 -53.083 1.00 92.69 168 ALA A CA 1
ATOM 1328 C C . ALA A 1 168 ? 31.222 -8.474 -52.596 1.00 92.69 168 ALA A C 1
ATOM 1330 O O . ALA A 1 168 ? 30.753 -8.442 -51.459 1.00 92.69 168 ALA A O 1
ATOM 1331 N N . SER A 1 169 ? 30.972 -9.488 -53.426 1.00 92.56 169 SER A N 1
ATOM 1332 C CA . SER A 1 169 ? 30.156 -10.647 -53.049 1.00 92.56 169 SER A CA 1
ATOM 1333 C C . SER A 1 169 ? 30.779 -11.975 -53.475 1.00 92.56 169 SER A C 1
ATOM 1335 O O . SER A 1 169 ? 31.597 -12.024 -54.391 1.00 92.56 169 SER A O 1
ATOM 1337 N N . SER A 1 170 ? 30.390 -13.070 -52.809 1.00 89.88 170 SER A N 1
ATOM 1338 C CA . SER A 1 170 ? 30.757 -14.439 -53.220 1.00 89.88 170 SER A CA 1
ATOM 1339 C C . SER A 1 170 ? 29.757 -15.093 -54.185 1.00 89.88 170 SER A C 1
ATOM 1341 O O . SER A 1 170 ? 29.916 -16.265 -54.518 1.00 89.88 170 SER A O 1
ATOM 1343 N N . GLY A 1 171 ? 28.716 -14.371 -54.614 1.00 86.94 171 GLY A N 1
ATOM 1344 C CA . GLY A 1 171 ? 27.660 -14.876 -55.495 1.00 86.94 171 GLY A CA 1
ATOM 1345 C C . GLY A 1 171 ? 26.681 -13.785 -55.944 1.00 86.94 171 GLY A C 1
ATOM 1346 O O . GLY A 1 171 ? 26.796 -12.627 -55.533 1.00 86.94 171 GLY A O 1
ATOM 1347 N N . THR A 1 172 ? 25.727 -14.153 -56.801 1.00 86.12 172 THR A N 1
ATOM 1348 C CA . THR A 1 172 ? 24.781 -13.231 -57.458 1.00 86.12 172 THR A CA 1
ATOM 1349 C C . THR A 1 172 ? 23.598 -12.801 -56.585 1.00 86.12 172 THR A C 1
ATOM 1351 O O . THR A 1 172 ? 22.898 -11.868 -56.953 1.00 86.12 172 THR A O 1
ATOM 1354 N N . GLY A 1 173 ? 23.349 -13.466 -55.455 1.00 84.44 173 GLY A N 1
ATOM 1355 C CA . GLY A 1 173 ? 22.224 -13.186 -54.553 1.00 84.44 173 GLY A CA 1
ATOM 1356 C C . GLY A 1 173 ? 22.528 -12.213 -53.409 1.00 84.44 173 GLY A C 1
ATOM 1357 O O . GLY A 1 173 ? 21.685 -12.017 -52.537 1.00 84.44 173 GLY A O 1
ATOM 1358 N N . ALA A 1 174 ? 23.720 -11.611 -53.379 1.00 89.12 174 ALA A N 1
ATOM 1359 C CA . ALA A 1 174 ? 24.057 -10.571 -52.409 1.00 89.12 174 ALA A CA 1
ATOM 1360 C C . ALA A 1 174 ? 23.378 -9.236 -52.766 1.00 89.12 174 ALA A C 1
ATOM 1362 O O . ALA A 1 174 ? 23.380 -8.838 -53.930 1.00 89.12 174 ALA A O 1
ATOM 1363 N N . SER A 1 175 ? 22.856 -8.520 -51.766 1.00 91.38 175 SER A N 1
ATOM 1364 C CA . SER A 1 175 ? 22.213 -7.210 -51.957 1.00 91.38 175 SER A CA 1
ATOM 1365 C C . SER A 1 175 ? 22.913 -6.107 -51.162 1.00 91.38 175 SER A C 1
ATOM 1367 O O . SER A 1 175 ? 23.246 -6.286 -49.988 1.00 91.38 175 SER A O 1
ATOM 1369 N N . PHE A 1 176 ? 23.111 -4.951 -51.794 1.00 92.12 176 PHE A N 1
ATOM 1370 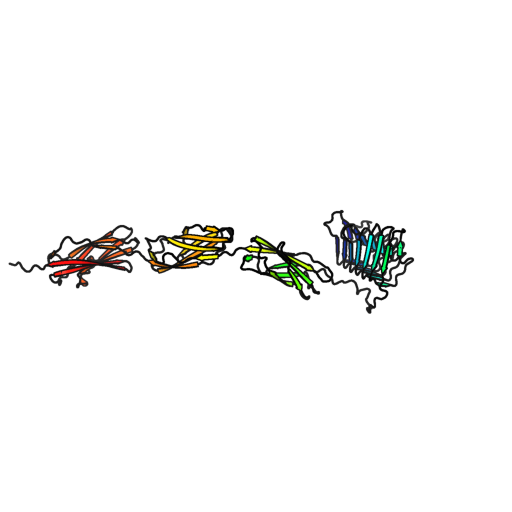C CA . PHE A 1 176 ? 23.679 -3.761 -51.168 1.00 92.12 176 PHE A CA 1
ATOM 1371 C C . PHE A 1 176 ? 22.778 -2.561 -51.443 1.00 92.12 176 PHE A C 1
ATOM 1373 O O . PHE A 1 176 ? 22.522 -2.240 -52.601 1.00 92.12 176 PHE A O 1
ATOM 1380 N N . ASP A 1 177 ? 22.347 -1.882 -50.386 1.00 92.00 177 ASP A N 1
ATOM 1381 C CA . ASP A 1 177 ? 21.636 -0.605 -50.469 1.00 92.00 177 ASP A CA 1
ATOM 1382 C C . ASP A 1 177 ? 22.406 0.424 -49.642 1.00 92.00 177 ASP A C 1
ATOM 1384 O O . ASP A 1 177 ? 22.379 0.396 -48.413 1.00 92.00 177 ASP A O 1
ATOM 1388 N N . ILE A 1 178 ? 23.198 1.267 -50.305 1.00 88.81 178 ILE A N 1
ATOM 1389 C CA . ILE A 1 178 ? 24.138 2.172 -49.639 1.00 88.81 178 ILE A CA 1
ATOM 1390 C C . ILE A 1 178 ? 23.774 3.609 -49.983 1.00 88.81 178 ILE A C 1
ATOM 1392 O O . ILE A 1 178 ? 24.078 4.105 -51.067 1.00 88.81 178 ILE A O 1
ATOM 1396 N N . SER A 1 179 ? 23.188 4.296 -49.007 1.00 83.81 179 SER A N 1
ATOM 1397 C CA . SER A 1 179 ? 22.954 5.735 -49.028 1.00 83.81 179 SER A CA 1
ATOM 1398 C C . SER A 1 179 ? 23.935 6.423 -48.075 1.00 83.81 179 SER A C 1
ATOM 1400 O O . SER A 1 179 ? 23.927 6.216 -46.857 1.00 83.81 179 SER A O 1
ATOM 1402 N N . THR A 1 180 ? 24.844 7.218 -48.641 1.00 75.81 180 THR A N 1
ATOM 1403 C CA . THR A 1 180 ? 25.857 7.954 -47.877 1.00 75.81 180 THR A CA 1
ATOM 1404 C C . THR A 1 180 ? 25.474 9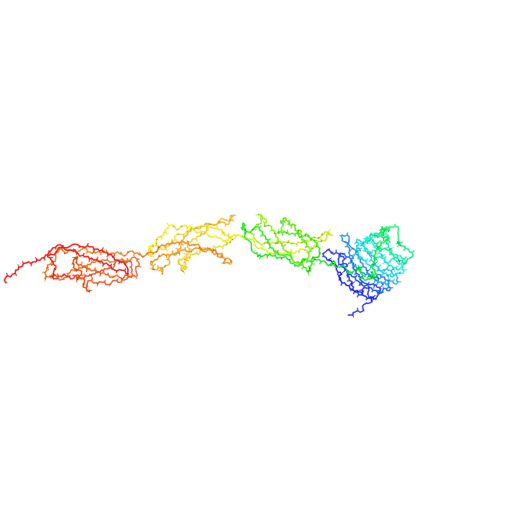.417 -47.726 1.00 75.81 180 THR A C 1
ATOM 1406 O O . THR A 1 180 ? 24.881 10.024 -48.617 1.00 75.81 180 THR A O 1
ATOM 1409 N N . ILE A 1 181 ? 25.856 10.008 -46.595 1.00 71.38 181 ILE A N 1
ATOM 1410 C CA . ILE A 1 181 ? 25.882 11.461 -46.444 1.00 71.38 181 ILE A CA 1
ATOM 1411 C C . ILE A 1 181 ? 27.294 11.905 -46.833 1.00 71.38 181 ILE A C 1
ATOM 1413 O O . ILE A 1 181 ? 28.272 11.552 -46.174 1.00 71.38 181 ILE A O 1
ATOM 1417 N N . ILE A 1 182 ? 27.402 12.638 -47.944 1.00 57.19 182 ILE A N 1
ATOM 1418 C CA . ILE A 1 182 ? 28.684 12.984 -48.590 1.00 57.19 182 ILE A CA 1
ATOM 1419 C C . ILE A 1 182 ? 29.475 14.011 -47.756 1.00 57.19 182 ILE A C 1
ATOM 1421 O O . ILE A 1 182 ? 30.698 14.097 -47.856 1.00 57.19 182 ILE A O 1
ATOM 1425 N N . SER A 1 183 ? 28.804 14.753 -46.874 1.00 53.28 183 SER A N 1
ATOM 1426 C CA . SER A 1 183 ? 29.439 15.688 -45.952 1.00 53.28 183 SER A CA 1
ATOM 1427 C C . SER A 1 183 ? 28.824 15.592 -44.558 1.00 53.28 183 SER A C 1
ATOM 1429 O O . SER A 1 183 ? 27.653 15.894 -44.349 1.00 53.28 183 SER A O 1
ATOM 1431 N N . LEU A 1 184 ? 29.638 15.220 -43.570 1.00 55.47 184 LEU A N 1
ATOM 1432 C CA . LEU A 1 184 ? 29.402 15.666 -42.203 1.00 55.47 184 LEU A CA 1
ATOM 1433 C C . LEU A 1 184 ? 30.285 16.894 -41.988 1.00 55.47 184 LEU A C 1
ATOM 1435 O O . LEU A 1 184 ? 31.506 16.777 -41.905 1.00 55.47 184 LEU A O 1
ATOM 1439 N N . ASN A 1 185 ? 29.677 18.083 -41.939 1.00 44.44 185 ASN A N 1
ATOM 1440 C CA . ASN A 1 185 ? 30.386 19.308 -41.574 1.00 44.44 185 ASN A CA 1
ATOM 1441 C C . ASN A 1 185 ? 30.599 19.319 -40.051 1.00 44.44 185 ASN A C 1
ATOM 1443 O O . ASN A 1 185 ? 29.934 20.048 -39.320 1.00 44.44 185 ASN A O 1
ATOM 1447 N N . ILE A 1 186 ? 31.463 18.429 -39.556 1.00 52.09 186 ILE A N 1
ATOM 1448 C CA . ILE A 1 186 ? 31.868 18.418 -38.152 1.00 52.09 186 ILE A CA 1
ATOM 1449 C C . ILE A 1 186 ? 33.116 19.291 -38.034 1.00 52.09 186 ILE A C 1
ATOM 1451 O O . ILE A 1 186 ? 34.230 18.848 -38.309 1.00 52.09 186 ILE A O 1
ATOM 1455 N N . ALA A 1 187 ? 32.935 20.533 -37.590 1.00 43.59 187 ALA A N 1
ATOM 1456 C CA . ALA A 1 187 ? 34.024 21.433 -37.219 1.00 43.59 187 ALA A CA 1
ATOM 1457 C C . ALA A 1 187 ? 34.630 21.033 -35.856 1.00 43.59 187 ALA A C 1
ATOM 1459 O O . ALA A 1 187 ? 34.599 21.803 -34.901 1.00 43.59 187 ALA A O 1
ATOM 1460 N N . ASN A 1 188 ? 35.136 19.801 -35.731 1.00 47.56 188 ASN A N 1
ATOM 1461 C CA . ASN A 1 188 ? 35.769 19.320 -34.504 1.00 47.56 188 ASN A CA 1
ATOM 1462 C C . ASN A 1 188 ? 37.084 18.587 -34.816 1.00 47.56 188 ASN A C 1
ATOM 1464 O O . ASN A 1 188 ? 37.087 17.502 -35.398 1.00 47.56 188 ASN A O 1
ATOM 1468 N N . LEU A 1 189 ? 38.205 19.181 -34.390 1.00 49.12 189 LEU A N 1
ATOM 1469 C CA . LEU A 1 189 ? 39.565 18.641 -34.538 1.00 49.12 189 LEU A CA 1
ATOM 1470 C C . LEU A 1 189 ? 39.789 17.321 -33.770 1.00 49.12 189 LEU A C 1
ATOM 1472 O O . LEU A 1 189 ? 40.780 16.636 -34.009 1.00 49.12 189 LEU A O 1
ATOM 1476 N N . HIS A 1 190 ? 38.868 16.938 -32.880 1.00 46.34 190 HIS A N 1
ATOM 1477 C CA . HIS A 1 190 ? 38.959 15.759 -32.016 1.00 46.34 190 HIS A CA 1
ATOM 1478 C C . HIS A 1 190 ? 37.961 14.650 -32.385 1.00 46.34 190 HIS A C 1
ATOM 1480 O O . HIS A 1 190 ? 37.554 13.862 -31.533 1.00 46.34 190 HIS A O 1
ATOM 1486 N N . ILE A 1 191 ? 37.558 14.550 -33.657 1.00 53.66 191 ILE A N 1
ATOM 1487 C CA . ILE A 1 191 ? 36.557 13.571 -34.122 1.00 53.66 191 ILE A CA 1
ATOM 1488 C C . ILE A 1 191 ? 36.887 12.110 -33.754 1.00 53.66 191 ILE A C 1
ATOM 1490 O O . ILE A 1 191 ? 35.983 11.305 -33.554 1.00 53.66 191 ILE A O 1
ATOM 1494 N N . SER A 1 192 ? 38.173 11.772 -33.606 1.00 44.50 192 SER A N 1
ATOM 1495 C CA . SER A 1 192 ? 38.639 10.439 -33.199 1.00 44.50 192 SER A CA 1
ATOM 1496 C C . SER A 1 192 ? 38.337 10.088 -31.737 1.00 44.50 192 SER A C 1
ATOM 1498 O O . SER A 1 192 ? 38.367 8.910 -31.393 1.00 44.50 192 SER A O 1
ATOM 1500 N N . THR A 1 193 ? 38.040 11.078 -30.890 1.00 47.75 193 THR A N 1
ATOM 1501 C CA . THR A 1 193 ? 37.691 10.901 -29.469 1.00 47.75 193 THR A CA 1
ATOM 1502 C C . THR A 1 193 ? 36.280 11.385 -29.125 1.00 47.75 193 THR A C 1
ATOM 1504 O O . THR A 1 193 ? 35.764 11.026 -28.074 1.00 47.75 193 THR A O 1
ATOM 1507 N N . ALA A 1 194 ? 35.643 12.192 -29.981 1.00 46.31 194 ALA A N 1
ATOM 1508 C CA . ALA A 1 194 ? 34.434 12.943 -29.633 1.00 46.31 194 ALA A CA 1
ATOM 1509 C C . ALA A 1 194 ? 33.090 12.224 -29.877 1.00 46.31 194 ALA A C 1
ATOM 1511 O O . ALA A 1 194 ? 32.064 12.772 -29.490 1.00 46.31 194 ALA A O 1
ATOM 1512 N N . LEU A 1 195 ? 33.044 11.050 -30.528 1.00 49.41 195 LEU A N 1
ATOM 1513 C CA . LEU A 1 195 ? 31.777 10.535 -31.089 1.00 49.41 195 LEU A CA 1
ATOM 1514 C C . LEU A 1 195 ? 31.223 9.208 -30.548 1.00 49.41 195 LEU A C 1
ATOM 1516 O O . LEU A 1 195 ? 30.219 8.749 -31.079 1.00 49.41 195 LEU A O 1
ATOM 1520 N N . CYS A 1 196 ? 31.767 8.603 -29.488 1.00 47.62 196 CYS A N 1
ATOM 1521 C CA . CYS A 1 196 ? 31.134 7.411 -28.882 1.00 47.62 196 CYS A CA 1
ATOM 1522 C C . CYS A 1 196 ? 31.293 7.326 -27.361 1.00 47.62 196 CYS A C 1
ATOM 1524 O O . CYS A 1 196 ? 31.647 6.283 -26.817 1.00 47.62 196 CYS A O 1
ATOM 1526 N N . TYR A 1 197 ? 30.998 8.412 -26.660 1.00 46.50 197 TYR A N 1
ATOM 1527 C CA . TYR A 1 197 ? 30.345 8.258 -25.367 1.00 46.50 197 TYR A CA 1
ATOM 1528 C C . TYR A 1 197 ? 28.918 8.729 -25.588 1.00 46.50 197 TYR A C 1
ATOM 1530 O O . TYR A 1 197 ? 28.648 9.926 -25.628 1.00 46.50 197 TYR A O 1
ATOM 1538 N N . ALA A 1 198 ? 28.012 7.798 -25.877 1.00 46.25 198 ALA A N 1
ATOM 1539 C CA . ALA A 1 198 ? 26.610 8.139 -25.780 1.00 46.25 198 ALA A CA 1
ATOM 1540 C C . ALA A 1 198 ? 26.258 8.109 -24.298 1.00 46.25 198 ALA A C 1
ATOM 1542 O O . ALA A 1 198 ? 26.005 7.039 -23.745 1.00 46.25 198 ALA A O 1
ATOM 1543 N N . ASP A 1 199 ? 26.173 9.293 -23.695 1.00 44.47 199 ASP A N 1
ATOM 1544 C CA . ASP A 1 199 ? 25.484 9.516 -22.418 1.00 44.47 199 ASP A CA 1
ATOM 1545 C C . ASP A 1 199 ? 23.977 9.192 -22.493 1.00 44.47 199 ASP A C 1
ATOM 1547 O O . ASP A 1 199 ? 23.239 9.427 -21.542 1.00 44.47 199 ASP A O 1
ATOM 1551 N N . TYR A 1 200 ? 23.499 8.542 -23.565 1.00 50.12 200 TYR A N 1
ATOM 1552 C CA . TYR A 1 200 ? 22.267 7.756 -23.520 1.00 50.12 200 TYR A CA 1
ATOM 1553 C C . TYR A 1 200 ? 22.478 6.494 -22.683 1.00 50.12 200 TYR A C 1
ATOM 1555 O O . TYR A 1 200 ? 22.394 5.357 -23.164 1.00 50.12 200 TYR A O 1
ATOM 1563 N N . ALA A 1 201 ? 22.751 6.727 -21.407 1.00 52.69 201 ALA A N 1
ATOM 1564 C CA . ALA A 1 201 ? 22.530 5.792 -20.346 1.00 52.69 201 ALA A CA 1
ATOM 1565 C C . ALA A 1 201 ? 21.060 5.386 -20.375 1.00 52.69 201 ALA A C 1
ATOM 1567 O O . ALA A 1 201 ? 20.156 6.221 -20.334 1.00 52.69 201 ALA A O 1
ATOM 1568 N N . TYR A 1 202 ? 20.819 4.085 -20.468 1.00 60.53 202 TYR A N 1
ATOM 1569 C CA . TYR A 1 202 ? 19.495 3.548 -20.227 1.00 60.53 202 TYR A CA 1
ATOM 1570 C C . TYR A 1 202 ? 19.027 4.021 -18.857 1.00 60.53 202 TYR A C 1
ATOM 1572 O O . TYR A 1 202 ? 19.604 3.653 -17.837 1.00 60.53 202 TYR A O 1
ATOM 1580 N N . TYR A 1 203 ? 17.988 4.844 -18.846 1.00 73.31 203 TYR A N 1
ATOM 1581 C CA . TYR A 1 203 ? 17.307 5.169 -17.613 1.00 73.31 203 TYR A CA 1
ATOM 1582 C C . TYR A 1 203 ? 16.520 3.932 -17.197 1.00 73.31 203 TYR A C 1
ATOM 1584 O O . TYR A 1 203 ? 15.643 3.465 -17.931 1.00 73.31 203 TYR A O 1
ATOM 1592 N N . TYR A 1 204 ? 16.849 3.387 -16.034 1.00 83.12 204 TYR A N 1
ATOM 1593 C CA . TYR A 1 204 ? 16.108 2.286 -15.440 1.00 83.12 204 TYR A CA 1
ATOM 1594 C C . TYR A 1 204 ? 15.217 2.826 -14.342 1.00 83.12 204 TYR A C 1
ATOM 1596 O O . TYR A 1 204 ? 15.647 3.612 -13.497 1.00 83.12 204 TYR A O 1
ATOM 1604 N N . LEU A 1 205 ? 13.969 2.363 -14.322 1.00 92.75 205 LEU A N 1
ATOM 1605 C CA . LEU A 1 205 ? 13.139 2.557 -13.147 1.00 92.75 205 LEU A CA 1
ATOM 1606 C C . LEU A 1 205 ? 13.681 1.654 -12.045 1.00 92.75 205 LEU A C 1
ATOM 1608 O O . LEU A 1 205 ? 13.711 0.433 -12.194 1.00 92.75 205 LEU A O 1
ATOM 1612 N N . THR A 1 206 ? 14.104 2.251 -10.939 1.00 92.56 206 THR A N 1
ATOM 1613 C CA . THR A 1 206 ? 14.630 1.514 -9.786 1.00 92.56 206 THR A CA 1
ATOM 1614 C C . THR A 1 206 ? 13.520 1.142 -8.820 1.00 92.56 206 THR A C 1
ATOM 1616 O O . THR A 1 206 ? 13.539 0.060 -8.236 1.00 92.56 206 THR A O 1
ATOM 1619 N N . LYS A 1 207 ? 12.533 2.029 -8.644 1.00 95.94 207 LYS A N 1
ATOM 1620 C CA . LYS A 1 207 ? 11.470 1.846 -7.656 1.00 95.94 207 LYS A CA 1
ATOM 1621 C C . LYS A 1 207 ? 10.231 2.672 -7.983 1.00 95.94 207 LYS A C 1
ATOM 1623 O O . LYS A 1 207 ? 10.322 3.763 -8.537 1.00 95.94 207 LYS A O 1
ATOM 1628 N N . ILE A 1 208 ? 9.080 2.175 -7.546 1.00 98.25 208 ILE A N 1
ATOM 1629 C CA . ILE A 1 208 ? 7.862 2.959 -7.337 1.00 98.25 208 ILE A CA 1
ATOM 1630 C C . ILE A 1 208 ? 7.455 2.851 -5.861 1.00 98.25 208 ILE A C 1
ATOM 1632 O O . ILE A 1 208 ? 7.660 1.817 -5.225 1.00 98.25 208 ILE A O 1
ATOM 1636 N N . THR A 1 209 ? 6.937 3.933 -5.288 1.00 98.12 209 THR A N 1
ATOM 1637 C CA . THR A 1 209 ? 6.465 4.001 -3.898 1.00 98.12 209 THR A CA 1
ATOM 1638 C C . THR A 1 209 ? 5.065 4.594 -3.829 1.00 98.12 209 THR A C 1
ATOM 1640 O O . THR A 1 209 ? 4.617 5.240 -4.774 1.00 98.12 209 THR A O 1
ATOM 1643 N N . THR A 1 210 ? 4.382 4.400 -2.707 1.00 97.88 210 THR A N 1
ATOM 1644 C CA . THR A 1 210 ? 3.127 5.075 -2.355 1.00 97.88 210 THR A CA 1
ATOM 1645 C C . THR A 1 210 ? 3.317 5.854 -1.055 1.00 97.88 210 THR A C 1
ATOM 1647 O O . THR A 1 210 ? 4.162 5.497 -0.234 1.00 97.88 210 THR A O 1
ATOM 1650 N N . GLY A 1 211 ? 2.528 6.912 -0.839 1.00 95.31 211 GLY A N 1
ATOM 1651 C CA . GLY A 1 211 ? 2.563 7.678 0.415 1.00 95.31 211 GLY A CA 1
ATOM 1652 C C . GLY A 1 211 ? 2.116 6.873 1.646 1.00 95.31 211 GLY A C 1
ATOM 1653 O O . GLY A 1 211 ? 2.541 7.160 2.760 1.00 95.31 211 GLY A O 1
ATOM 1654 N N . LYS A 1 212 ? 1.282 5.845 1.442 1.00 95.88 212 LYS A N 1
ATOM 1655 C CA . LYS A 1 212 ? 0.847 4.868 2.452 1.00 95.88 212 LYS A CA 1
ATOM 1656 C C . LYS A 1 212 ? 0.605 3.503 1.802 1.00 95.88 212 LYS A C 1
ATOM 1658 O O . LYS A 1 212 ? 0.436 3.425 0.586 1.00 95.88 212 LYS A O 1
ATOM 1663 N N . SER A 1 213 ? 0.593 2.433 2.593 1.00 95.50 213 SER A N 1
ATOM 1664 C CA . SER A 1 213 ? 0.367 1.057 2.115 1.00 95.50 213 SER A CA 1
ATOM 1665 C C . SER A 1 213 ? -1.086 0.588 2.229 1.00 95.50 213 SER A C 1
ATOM 1667 O O . SER A 1 213 ? -1.450 -0.382 1.572 1.00 95.50 213 SER A O 1
ATOM 1669 N N . ASN A 1 214 ? -1.920 1.272 3.018 1.00 94.12 214 ASN A N 1
ATOM 1670 C CA . ASN A 1 214 ? -3.328 0.933 3.227 1.00 94.12 214 ASN A CA 1
ATOM 1671 C C . ASN A 1 214 ? -4.229 2.077 2.750 1.00 94.12 214 ASN A C 1
ATOM 1673 O O . ASN A 1 214 ? -4.016 3.233 3.121 1.00 94.12 214 ASN A O 1
ATOM 1677 N N . PHE A 1 215 ? -5.245 1.738 1.964 1.00 94.94 215 PHE A N 1
ATOM 1678 C CA . PHE A 1 215 ? -6.239 2.665 1.430 1.00 94.94 215 PHE A CA 1
ATOM 1679 C C . PHE A 1 215 ? -7.648 2.181 1.778 1.00 94.94 215 PHE A C 1
ATOM 1681 O O . PHE A 1 215 ? -7.890 0.976 1.842 1.00 94.94 215 PHE A O 1
ATOM 1688 N N . ILE A 1 216 ? -8.572 3.111 2.003 1.00 91.62 216 ILE A N 1
ATOM 1689 C CA . ILE A 1 216 ? -9.939 2.841 2.442 1.00 91.62 216 ILE A CA 1
ATOM 1690 C C . ILE A 1 216 ? -10.917 3.027 1.279 1.00 91.62 216 ILE A C 1
ATOM 1692 O O . ILE A 1 216 ? -10.971 4.076 0.635 1.00 91.62 216 ILE A O 1
ATOM 1696 N N . ILE A 1 217 ? -11.721 1.997 1.029 1.00 90.00 217 ILE A N 1
ATOM 1697 C CA . ILE A 1 217 ? -12.780 1.962 0.023 1.00 90.00 217 ILE A CA 1
ATOM 1698 C C . ILE A 1 217 ? -13.753 3.119 0.251 1.00 90.00 217 ILE A C 1
ATOM 1700 O O . ILE A 1 217 ? -14.283 3.273 1.349 1.00 90.00 217 ILE A O 1
ATOM 1704 N N . ARG A 1 218 ? -14.021 3.889 -0.815 1.00 84.06 218 ARG A N 1
ATOM 1705 C CA . ARG A 1 218 ? -14.891 5.088 -0.862 1.00 84.06 218 ARG A CA 1
ATOM 1706 C C . ARG A 1 218 ? -14.378 6.335 -0.134 1.00 84.06 218 ARG A C 1
ATOM 1708 O O . ARG A 1 218 ? -14.925 7.404 -0.382 1.00 84.06 218 ARG A O 1
ATOM 1715 N N . GLU A 1 219 ? -13.355 6.230 0.708 1.00 90.50 219 GLU A N 1
ATOM 1716 C CA . GLU A 1 219 ? -12.706 7.397 1.325 1.00 90.50 219 GLU A CA 1
ATOM 1717 C C . GLU A 1 219 ? -11.501 7.848 0.496 1.00 90.50 219 GLU A C 1
ATOM 1719 O O . GLU A 1 219 ? -11.393 9.012 0.112 1.00 90.50 219 GLU A O 1
ATOM 1724 N N . ASP A 1 220 ? -10.623 6.906 0.149 1.00 95.25 220 ASP A N 1
ATOM 1725 C CA . ASP A 1 220 ? -9.494 7.157 -0.731 1.00 95.25 220 ASP A CA 1
ATOM 1726 C C . ASP A 1 220 ? -9.924 6.989 -2.192 1.00 95.25 220 ASP A C 1
ATOM 1728 O O . ASP A 1 220 ? -10.325 5.907 -2.627 1.00 95.25 220 ASP A O 1
ATOM 1732 N N . THR A 1 221 ? -9.809 8.069 -2.964 1.00 96.06 221 THR A N 1
ATOM 1733 C CA . THR A 1 221 ? -10.121 8.095 -4.406 1.00 96.06 221 THR A CA 1
ATOM 1734 C C . THR A 1 221 ? -8.873 8.187 -5.282 1.00 96.06 221 THR A C 1
ATOM 1736 O O . THR A 1 221 ? -8.936 7.953 -6.490 1.00 96.06 221 THR A O 1
ATOM 1739 N N . THR A 1 222 ? -7.717 8.502 -4.693 1.00 97.25 222 THR A N 1
ATOM 1740 C CA . THR A 1 222 ? -6.447 8.670 -5.406 1.00 97.25 222 THR A CA 1
ATOM 1741 C C . THR A 1 222 ? -5.278 8.116 -4.607 1.00 97.25 222 THR A C 1
ATOM 1743 O O . THR A 1 222 ? -5.228 8.282 -3.390 1.00 97.25 222 THR A O 1
ATOM 1746 N N . ILE A 1 223 ? -4.297 7.546 -5.304 1.00 98.00 223 ILE A N 1
ATOM 1747 C CA . ILE A 1 223 ? -3.009 7.139 -4.742 1.00 98.00 223 ILE A CA 1
ATOM 1748 C C . ILE A 1 223 ? -1.924 8.066 -5.276 1.00 98.00 223 ILE A C 1
ATOM 1750 O O . ILE A 1 223 ? -1.802 8.251 -6.488 1.00 98.00 223 ILE A O 1
ATOM 1754 N N . SER A 1 224 ? -1.124 8.622 -4.370 1.00 98.06 224 SER A N 1
ATOM 1755 C CA . SER A 1 224 ? 0.066 9.409 -4.685 1.00 98.06 224 SER A CA 1
ATOM 1756 C C . SER A 1 224 ? 1.339 8.719 -4.201 1.00 98.06 224 SER A C 1
ATOM 1758 O O . SER A 1 224 ? 1.328 7.927 -3.253 1.00 98.06 224 SER A O 1
ATOM 1760 N N . GLY A 1 225 ? 2.452 9.021 -4.863 1.00 98.06 225 GLY A N 1
ATOM 1761 C CA . GLY A 1 225 ? 3.761 8.487 -4.509 1.00 98.06 225 GLY A CA 1
ATOM 1762 C C . GLY A 1 225 ? 4.852 8.939 -5.469 1.00 98.06 225 GLY A C 1
ATOM 1763 O O . GLY A 1 225 ? 4.653 9.868 -6.254 1.00 98.06 225 GLY A O 1
ATOM 1764 N N . THR A 1 226 ? 6.001 8.263 -5.428 1.00 98.31 226 THR A N 1
ATOM 1765 C CA . THR A 1 226 ? 7.148 8.580 -6.289 1.00 98.31 226 THR A CA 1
ATOM 1766 C C . THR A 1 226 ? 7.571 7.420 -7.175 1.00 98.31 226 THR A C 1
ATOM 1768 O O . THR A 1 226 ? 7.409 6.253 -6.826 1.00 98.31 226 THR A O 1
ATOM 1771 N N . VAL A 1 227 ? 8.153 7.762 -8.319 1.00 97.88 227 VAL A N 1
ATOM 1772 C CA . VAL A 1 227 ? 8.886 6.863 -9.209 1.00 97.88 227 VAL A CA 1
ATOM 1773 C C . VAL A 1 227 ? 10.339 7.328 -9.237 1.00 97.88 227 VAL A C 1
ATOM 1775 O O . VAL A 1 227 ? 10.598 8.520 -9.404 1.00 97.88 227 VAL A O 1
ATOM 1778 N N . SER A 1 228 ? 11.270 6.398 -9.055 1.00 96.81 228 SER A N 1
ATOM 1779 C CA . SER A 1 228 ? 12.707 6.661 -9.002 1.00 96.81 228 SER A CA 1
ATOM 1780 C C . SER A 1 228 ? 13.424 6.044 -10.195 1.00 96.81 228 SER A C 1
ATOM 1782 O O . SER A 1 228 ? 13.108 4.932 -10.622 1.00 96.81 228 SER A O 1
ATOM 1784 N N . PHE A 1 229 ? 14.415 6.773 -10.685 1.00 93.25 229 PHE A N 1
ATOM 1785 C CA . PHE A 1 229 ? 15.341 6.381 -11.733 1.00 93.25 229 PHE A CA 1
ATOM 1786 C C . PHE A 1 229 ? 16.718 6.084 -11.127 1.00 93.25 229 PHE A C 1
ATOM 1788 O O . PHE A 1 229 ? 17.021 6.514 -10.014 1.00 93.25 229 PHE A O 1
ATOM 1795 N N . ASP A 1 230 ? 17.554 5.337 -11.841 1.00 85.44 230 ASP A N 1
ATOM 1796 C CA . ASP A 1 230 ? 18.941 5.052 -11.446 1.00 85.44 230 ASP A CA 1
ATOM 1797 C C . ASP A 1 230 ? 19.853 6.289 -11.526 1.00 85.44 230 ASP A C 1
ATOM 1799 O O . ASP A 1 230 ? 20.894 6.338 -10.874 1.00 85.44 230 ASP A O 1
ATOM 1803 N N . ARG A 1 231 ? 19.444 7.305 -12.294 1.00 81.69 231 ARG A N 1
ATOM 1804 C CA . ARG A 1 231 ? 20.144 8.583 -12.483 1.00 81.69 231 ARG A CA 1
ATOM 1805 C C . ARG A 1 231 ? 19.167 9.713 -12.835 1.00 81.69 231 ARG A C 1
ATOM 1807 O O . ARG A 1 231 ? 17.966 9.484 -12.966 1.00 81.69 231 ARG A O 1
ATOM 1814 N N . ILE A 1 232 ? 19.666 10.944 -12.954 1.00 84.19 232 ILE A N 1
ATOM 1815 C CA . ILE A 1 232 ? 18.862 12.122 -13.322 1.00 84.19 232 ILE A CA 1
ATOM 1816 C C . ILE A 1 232 ? 18.397 11.986 -14.773 1.00 84.19 232 ILE A C 1
ATOM 1818 O O . ILE A 1 232 ? 19.231 11.839 -15.657 1.00 84.19 232 ILE A O 1
ATOM 1822 N N . LYS A 1 233 ? 17.087 12.050 -15.030 1.00 84.25 233 LYS A N 1
ATOM 1823 C CA . LYS A 1 233 ? 16.528 11.976 -16.384 1.00 84.25 233 LYS A CA 1
ATOM 1824 C C . LYS A 1 233 ? 16.729 13.309 -17.107 1.00 84.25 233 LYS A C 1
ATOM 1826 O O . LYS A 1 233 ? 16.200 14.325 -16.671 1.00 84.25 233 LYS A O 1
ATOM 1831 N N . GLU A 1 234 ? 17.489 13.313 -18.200 1.00 81.56 234 GLU A N 1
ATOM 1832 C CA . GLU A 1 234 ? 17.924 14.545 -18.892 1.00 81.56 234 GLU A CA 1
ATOM 1833 C C . GLU A 1 234 ? 16.979 14.997 -20.013 1.00 81.56 234 GLU A C 1
ATOM 1835 O O . GLU A 1 234 ? 17.059 16.130 -20.481 1.00 81.56 234 GLU A O 1
ATOM 1840 N N . GLU A 1 235 ? 16.005 14.163 -20.376 1.00 84.62 235 GLU A N 1
ATOM 1841 C CA . GLU A 1 235 ? 15.033 14.445 -21.439 1.00 84.62 235 GLU A CA 1
ATOM 1842 C C . GLU A 1 235 ? 13.602 14.293 -20.936 1.00 84.62 235 GLU A C 1
ATOM 1844 O O . GLU A 1 235 ? 13.363 13.577 -19.962 1.00 84.62 235 GLU A O 1
ATOM 1849 N N . SER A 1 236 ? 12.644 14.914 -21.622 1.00 90.12 236 SER A N 1
ATOM 1850 C CA . SER A 1 236 ? 11.230 14.702 -21.329 1.00 90.12 236 SER A CA 1
ATOM 1851 C C . SER A 1 236 ? 10.792 13.272 -21.663 1.00 90.12 236 SER A C 1
ATOM 1853 O O . SER A 1 236 ? 11.366 12.579 -22.506 1.00 90.12 236 SER A O 1
ATOM 1855 N N . PHE A 1 237 ? 9.783 12.792 -20.944 1.00 93.31 237 PHE A N 1
ATOM 1856 C CA . PHE A 1 237 ? 9.302 11.418 -21.053 1.00 93.31 237 PHE A CA 1
ATOM 1857 C C . PHE A 1 237 ? 7.841 11.310 -20.620 1.00 93.31 237 PHE A C 1
ATOM 1859 O O . PHE A 1 237 ? 7.281 12.205 -19.982 1.00 93.31 237 PHE A O 1
ATOM 1866 N N . THR A 1 238 ? 7.222 10.178 -20.935 1.00 96.12 238 THR A N 1
ATOM 1867 C CA . THR A 1 238 ? 5.873 9.838 -20.484 1.00 96.12 238 THR A CA 1
ATOM 1868 C C . THR A 1 238 ? 5.945 8.674 -19.501 1.00 96.12 238 THR A C 1
ATOM 1870 O O . THR A 1 238 ? 6.399 7.587 -19.855 1.00 96.12 238 THR A O 1
ATOM 1873 N N . LEU A 1 239 ? 5.466 8.881 -18.272 1.00 96.94 239 LEU A N 1
ATOM 1874 C CA . LEU A 1 239 ? 5.175 7.797 -17.329 1.00 96.94 239 LEU A CA 1
ATOM 1875 C C . LEU A 1 239 ? 3.820 7.183 -17.666 1.00 96.94 239 LEU A C 1
ATOM 1877 O O . LEU A 1 239 ? 2.835 7.904 -17.802 1.00 96.94 239 LEU A O 1
ATOM 1881 N N . GLU A 1 240 ? 3.753 5.862 -17.735 1.00 97.75 240 GLU A N 1
ATOM 1882 C CA . GLU A 1 240 ? 2.515 5.095 -17.843 1.00 97.75 240 GLU A CA 1
ATOM 1883 C C . GLU A 1 240 ? 2.333 4.299 -16.549 1.00 97.75 240 GLU A C 1
ATOM 1885 O O . GLU A 1 240 ? 3.168 3.459 -16.214 1.00 97.75 240 GLU A O 1
ATOM 1890 N N . ILE A 1 241 ? 1.263 4.594 -15.808 1.00 98.25 241 ILE A N 1
ATOM 1891 C CA . ILE A 1 241 ? 1.005 4.065 -14.462 1.00 98.25 241 ILE A CA 1
ATOM 1892 C C . ILE A 1 241 ? -0.366 3.403 -14.449 1.00 98.25 241 ILE A C 1
ATOM 1894 O O . ILE A 1 241 ? -1.322 3.983 -14.960 1.00 98.25 241 ILE A O 1
ATOM 1898 N N . TRP A 1 242 ? -0.488 2.216 -13.866 1.00 98.38 242 TRP A N 1
ATOM 1899 C CA . TRP A 1 242 ? -1.761 1.496 -13.789 1.00 98.38 242 TRP A CA 1
ATOM 1900 C C . TRP A 1 242 ? -1.866 0.662 -12.512 1.00 98.38 242 TRP A C 1
ATOM 1902 O O . TRP A 1 242 ? -0.858 0.368 -11.873 1.00 98.38 242 TRP A O 1
ATOM 1912 N N . ILE A 1 243 ? -3.094 0.311 -12.133 1.00 98.44 243 ILE A N 1
ATOM 1913 C CA . ILE A 1 243 ? -3.391 -0.576 -11.002 1.00 98.44 243 ILE A CA 1
ATOM 1914 C C . ILE A 1 243 ? -3.829 -1.920 -11.582 1.00 98.44 243 ILE A C 1
ATOM 1916 O O . ILE A 1 243 ? -4.719 -1.943 -12.425 1.00 98.44 243 ILE A O 1
ATOM 1920 N N . ASP A 1 244 ? -3.208 -3.021 -11.164 1.00 97.94 244 ASP A N 1
ATOM 1921 C CA . ASP A 1 244 ? -3.508 -4.387 -11.622 1.00 97.94 244 ASP A CA 1
ATOM 1922 C C . ASP A 1 244 ? -3.641 -4.516 -13.151 1.00 97.94 244 ASP A C 1
ATOM 1924 O O . ASP A 1 244 ? -2.659 -4.359 -13.875 1.00 97.94 244 ASP A O 1
ATOM 1928 N N . SER A 1 245 ? -4.847 -4.810 -13.642 1.00 96.69 245 SER A N 1
ATOM 1929 C CA . SER A 1 245 ? -5.199 -4.912 -15.062 1.00 96.69 245 SER A CA 1
ATOM 1930 C C . SER A 1 245 ? -6.087 -3.758 -15.547 1.00 96.69 245 SER A C 1
ATOM 1932 O O . SER A 1 245 ? -6.656 -3.841 -16.635 1.00 96.69 245 SER A O 1
ATOM 1934 N N . TYR A 1 246 ? -6.252 -2.703 -14.745 1.00 97.38 246 TYR A N 1
ATOM 1935 C CA . TYR A 1 246 ? -7.059 -1.535 -15.097 1.00 97.38 246 TYR A CA 1
ATOM 1936 C C . TYR A 1 246 ? -6.318 -0.603 -16.064 1.00 97.38 246 TYR A C 1
ATOM 1938 O O . TYR A 1 246 ? -5.102 -0.686 -16.248 1.00 97.38 246 TYR A O 1
ATOM 1946 N N . SER A 1 247 ? -7.064 0.308 -16.694 1.00 96.06 247 SER A N 1
ATOM 1947 C CA . SER A 1 247 ? -6.525 1.251 -17.677 1.00 96.06 247 SER A CA 1
ATOM 1948 C C . SER A 1 247 ? -5.399 2.113 -17.105 1.00 96.06 247 SER A C 1
ATOM 1950 O O . SER A 1 247 ? -5.514 2.662 -16.007 1.00 96.06 247 SER A O 1
ATOM 1952 N N . SER A 1 248 ? -4.342 2.304 -17.891 1.00 95.94 248 SER A N 1
ATOM 1953 C CA . SER A 1 248 ? -3.208 3.136 -17.503 1.00 95.94 248 SER A CA 1
ATOM 1954 C C . SER A 1 248 ? -3.487 4.634 -17.614 1.00 95.94 248 SER A C 1
ATOM 1956 O O . SER A 1 248 ? -4.079 5.091 -18.593 1.00 95.94 248 SER A O 1
ATOM 1958 N N . LYS A 1 249 ? -2.930 5.413 -16.688 1.00 97.31 249 LYS A N 1
ATOM 1959 C CA . LYS A 1 249 ? -2.791 6.868 -16.770 1.00 97.31 249 LYS A CA 1
ATOM 1960 C C . LYS A 1 249 ? -1.416 7.228 -17.329 1.00 97.31 249 LYS A C 1
ATOM 1962 O O . LYS A 1 249 ? -0.401 6.735 -16.841 1.00 97.31 249 LYS A O 1
ATOM 1967 N N . LYS A 1 250 ? -1.383 8.125 -18.316 1.00 96.94 250 LYS A N 1
ATOM 1968 C CA . LYS A 1 250 ? -0.143 8.666 -18.890 1.00 96.94 250 LYS A CA 1
ATOM 1969 C C . LYS A 1 250 ? 0.143 10.061 -18.339 1.00 96.94 250 LYS A C 1
ATOM 1971 O O . LYS A 1 250 ? -0.759 10.893 -18.283 1.00 96.94 250 LYS A O 1
ATOM 1976 N N . LEU A 1 251 ? 1.380 10.309 -17.919 1.00 96.56 251 LEU A N 1
ATOM 1977 C CA . LEU A 1 251 ? 1.837 11.575 -17.347 1.00 96.56 251 LEU A CA 1
ATOM 1978 C C . LEU A 1 251 ? 3.095 12.034 -18.082 1.00 96.56 251 LEU A C 1
ATOM 1980 O O . LEU A 1 251 ? 4.126 11.371 -17.997 1.00 96.56 251 LEU A O 1
ATOM 1984 N N . ASN A 1 252 ? 3.028 13.179 -18.756 1.00 96.56 252 ASN A N 1
ATOM 1985 C CA . ASN A 1 252 ? 4.214 13.794 -19.346 1.00 96.56 252 ASN A CA 1
ATOM 1986 C C . ASN A 1 252 ? 5.037 14.477 -18.248 1.00 96.56 252 ASN A C 1
ATOM 1988 O O . ASN A 1 252 ? 4.487 15.135 -17.356 1.00 96.56 252 ASN A O 1
ATOM 1992 N N . ARG A 1 253 ? 6.350 14.264 -18.281 1.00 95.00 253 ARG A N 1
ATOM 1993 C CA . ARG A 1 253 ? 7.310 14.762 -17.300 1.00 95.00 253 ARG A CA 1
ATOM 1994 C C . ARG A 1 253 ? 8.476 15.426 -18.015 1.00 95.00 253 ARG A C 1
ATOM 1996 O O . ARG A 1 253 ? 8.984 14.899 -19.001 1.00 95.00 253 ARG A O 1
ATOM 2003 N N . GLU A 1 254 ? 8.879 16.567 -17.477 1.00 92.75 254 GLU A N 1
ATOM 2004 C CA . GLU A 1 254 ? 10.086 17.271 -17.893 1.00 92.75 254 GLU A CA 1
ATOM 2005 C C . GLU A 1 254 ? 11.336 16.608 -17.302 1.00 92.75 254 GLU A C 1
ATOM 2007 O O . GLU A 1 254 ? 11.269 15.838 -16.334 1.00 92.75 254 GLU A O 1
ATOM 2012 N N . SER A 1 255 ? 12.486 16.912 -17.887 1.00 86.94 255 SER A N 1
ATOM 2013 C CA . SER A 1 255 ? 13.783 16.458 -17.395 1.00 86.94 255 SER A CA 1
ATOM 2014 C C . SER A 1 255 ? 14.213 17.152 -16.096 1.00 86.94 255 SER A C 1
ATOM 2016 O O . SER A 1 255 ? 13.553 18.065 -15.600 1.00 86.94 255 SER A O 1
ATOM 2018 N N . GLY A 1 256 ? 15.328 16.700 -15.521 1.00 86.88 256 GLY A N 1
ATOM 2019 C CA . GLY A 1 256 ? 16.032 17.384 -14.435 1.00 86.88 256 GLY A CA 1
ATOM 2020 C C . GLY A 1 256 ? 15.896 16.750 -13.051 1.00 86.88 256 GLY A C 1
ATOM 2021 O O . GLY A 1 256 ? 16.334 17.348 -12.072 1.00 86.88 256 GLY A O 1
ATOM 2022 N N . SER A 1 257 ? 15.322 15.549 -12.930 1.00 93.38 257 SER A N 1
ATOM 2023 C CA . SER A 1 257 ? 15.236 14.833 -11.650 1.00 93.38 257 SER A CA 1
ATOM 2024 C C . SER A 1 257 ? 15.499 13.336 -11.814 1.00 93.38 257 SER A C 1
ATOM 2026 O O . SER A 1 257 ? 15.325 12.772 -12.890 1.00 93.38 257 SER A O 1
ATOM 2028 N N . SER A 1 258 ? 15.916 12.667 -10.740 1.00 92.62 258 SER A N 1
ATOM 2029 C CA . SER A 1 258 ? 15.918 11.200 -10.636 1.00 92.62 258 SER A CA 1
ATOM 2030 C C . SER A 1 258 ? 14.665 10.661 -9.934 1.00 92.62 258 SER A C 1
ATOM 2032 O O . SER A 1 258 ? 14.466 9.452 -9.856 1.00 92.62 258 SER A O 1
ATOM 2034 N N . ILE A 1 259 ? 13.806 11.539 -9.405 1.00 96.69 259 ILE A N 1
ATOM 2035 C CA . ILE A 1 259 ? 12.597 11.177 -8.659 1.00 96.69 259 ILE A CA 1
ATOM 2036 C C . ILE A 1 259 ? 11.428 12.036 -9.128 1.00 96.69 259 ILE A C 1
ATOM 2038 O O . ILE A 1 259 ? 11.495 13.266 -9.123 1.00 96.69 259 ILE A O 1
ATOM 2042 N N . TYR A 1 260 ? 10.324 11.383 -9.475 1.00 97.62 260 TYR A N 1
ATOM 2043 C CA . TYR A 1 260 ? 9.132 12.039 -9.995 1.00 97.62 260 TYR A CA 1
ATOM 2044 C C . TYR A 1 260 ? 7.899 11.642 -9.201 1.00 97.62 260 TYR A C 1
ATOM 2046 O O . TYR A 1 260 ? 7.652 10.464 -8.954 1.00 97.62 260 TYR A O 1
ATOM 2054 N N . GLN A 1 261 ? 7.100 12.637 -8.823 1.00 97.75 261 GLN A N 1
ATOM 2055 C CA . GLN A 1 261 ? 5.815 12.414 -8.167 1.00 97.75 261 GLN A CA 1
ATOM 2056 C C . GLN A 1 261 ? 4.790 11.876 -9.169 1.00 97.75 261 GLN A C 1
ATOM 2058 O O . GLN A 1 261 ? 4.815 12.227 -10.354 1.00 97.75 261 GLN A O 1
ATOM 2063 N N . TYR A 1 262 ? 3.838 11.079 -8.699 1.00 97.88 262 TYR A N 1
ATOM 2064 C CA . TYR A 1 262 ? 2.669 10.673 -9.470 1.00 97.88 262 TYR A CA 1
ATOM 2065 C C . TYR A 1 262 ? 1.394 10.701 -8.630 1.00 97.88 262 TYR A C 1
ATOM 2067 O O . TYR A 1 262 ? 1.429 10.712 -7.401 1.00 97.88 262 TYR A O 1
ATOM 2075 N N . SER A 1 263 ? 0.258 10.723 -9.328 1.00 97.50 263 SER A N 1
ATOM 2076 C CA . SER A 1 263 ? -1.068 10.542 -8.742 1.00 97.50 263 SER A CA 1
ATOM 2077 C C . SER A 1 263 ? -1.964 9.796 -9.729 1.00 97.50 263 SER A C 1
ATOM 2079 O O . SER A 1 263 ? -2.067 10.194 -10.898 1.00 97.50 263 SER A O 1
ATOM 2081 N N . ILE A 1 264 ? -2.599 8.719 -9.271 1.00 98.00 264 ILE A N 1
ATOM 2082 C CA . ILE A 1 264 ? -3.512 7.870 -10.042 1.00 98.00 264 ILE A CA 1
ATOM 2083 C C . ILE A 1 264 ? -4.832 7.700 -9.286 1.00 98.00 264 ILE A C 1
ATOM 2085 O O . ILE A 1 264 ? -4.834 7.537 -8.068 1.00 98.00 264 ILE A O 1
ATOM 2089 N N . SER A 1 265 ? -5.956 7.770 -9.997 1.00 97.94 265 SER A N 1
ATOM 2090 C CA . SER A 1 265 ? -7.277 7.518 -9.415 1.00 97.94 265 SER A CA 1
ATOM 2091 C C . SER A 1 265 ? -7.469 6.024 -9.173 1.00 97.94 265 SER A C 1
ATOM 2093 O O . SER A 1 265 ? -7.082 5.213 -10.014 1.00 97.94 265 SER A O 1
ATOM 2095 N N . ILE A 1 266 ? -8.065 5.668 -8.038 1.00 97.50 266 ILE A N 1
ATOM 2096 C CA . ILE A 1 266 ? -8.438 4.286 -7.736 1.00 97.50 266 ILE A CA 1
ATOM 2097 C C . ILE A 1 266 ? -9.695 3.946 -8.557 1.00 97.50 266 ILE A C 1
ATOM 2099 O O . ILE A 1 266 ? -10.672 4.692 -8.459 1.00 97.50 266 ILE A O 1
ATOM 2103 N N . PRO A 1 267 ? -9.695 2.874 -9.375 1.00 97.00 267 PRO A N 1
ATOM 2104 C CA . PRO A 1 267 ? -10.880 2.449 -10.118 1.00 97.00 267 PRO A CA 1
ATOM 2105 C C . PRO A 1 267 ? -12.065 2.188 -9.183 1.00 97.00 267 PRO A C 1
ATOM 2107 O O . PRO A 1 267 ? -11.896 1.558 -8.138 1.00 97.00 267 PRO A O 1
ATOM 2110 N N . SER A 1 268 ? -13.267 2.632 -9.557 1.00 93.25 268 SER A N 1
ATOM 2111 C CA . SER A 1 268 ? -14.488 2.419 -8.763 1.00 93.25 268 SER A CA 1
ATOM 2112 C C . SER A 1 268 ? -14.830 0.942 -8.573 1.00 93.25 268 SER A C 1
ATOM 2114 O O . SER A 1 268 ? -15.474 0.582 -7.590 1.00 93.25 268 SER A O 1
ATOM 2116 N N . GLU A 1 269 ? -14.391 0.092 -9.501 1.00 94.19 269 GLU A N 1
ATOM 2117 C CA . GLU A 1 269 ? -14.619 -1.352 -9.497 1.00 94.19 269 GLU A CA 1
ATOM 2118 C C . GLU A 1 269 ? -13.535 -2.121 -8.723 1.00 94.19 269 GLU A C 1
ATOM 2120 O O . GLU A 1 269 ? -13.639 -3.342 -8.585 1.00 94.19 269 GLU A O 1
ATOM 2125 N N . LEU A 1 270 ? -12.496 -1.441 -8.211 1.00 95.19 270 LEU A N 1
ATOM 2126 C CA . LEU A 1 270 ? -11.416 -2.092 -7.473 1.00 95.19 270 LEU A CA 1
ATOM 2127 C C . LEU A 1 270 ? -11.969 -2.716 -6.184 1.00 95.19 270 LEU A C 1
ATOM 2129 O O . LEU A 1 270 ? -12.453 -2.027 -5.284 1.00 95.19 270 LEU A O 1
ATOM 2133 N N . THR A 1 271 ? -11.905 -4.042 -6.096 1.00 92.56 271 THR A N 1
ATOM 2134 C CA . THR A 1 271 ? -12.371 -4.793 -4.926 1.00 92.56 271 THR A CA 1
ATOM 2135 C C . THR A 1 271 ? -11.437 -4.595 -3.736 1.00 92.56 271 THR A C 1
ATOM 2137 O O . THR A 1 271 ? -10.314 -4.136 -3.894 1.00 92.56 271 THR A O 1
ATOM 2140 N N . LYS A 1 272 ? -11.854 -4.990 -2.527 1.00 90.38 272 LYS A N 1
ATOM 2141 C CA . LYS A 1 272 ? -10.909 -5.097 -1.404 1.00 90.38 272 LYS A CA 1
ATOM 2142 C C . LYS A 1 272 ? -9.824 -6.138 -1.690 1.00 90.38 272 LYS A C 1
ATOM 2144 O O . LYS A 1 272 ? -10.094 -7.146 -2.345 1.00 90.38 272 LYS A O 1
ATOM 2149 N N . GLY A 1 273 ? -8.655 -5.970 -1.085 1.00 91.69 273 GLY A N 1
ATOM 2150 C CA . GLY A 1 273 ? -7.583 -6.958 -1.160 1.00 91.69 273 GLY A CA 1
ATOM 2151 C C . GLY A 1 273 ? -6.200 -6.343 -1.289 1.00 91.69 273 GLY A C 1
ATOM 2152 O O . GLY A 1 273 ? -5.997 -5.171 -0.980 1.00 91.69 273 GLY A O 1
ATOM 2153 N N . ASN A 1 274 ? -5.249 -7.174 -1.706 1.00 96.50 274 ASN A N 1
ATOM 2154 C CA . ASN A 1 274 ? -3.899 -6.747 -2.045 1.00 96.50 274 ASN A CA 1
ATOM 2155 C C . ASN A 1 274 ? -3.842 -6.459 -3.546 1.00 96.50 274 ASN A C 1
ATOM 2157 O O . ASN A 1 274 ? -4.247 -7.300 -4.347 1.00 96.50 274 ASN A O 1
ATOM 2161 N N . HIS A 1 275 ? -3.304 -5.301 -3.901 1.00 98.12 275 HIS A N 1
ATOM 2162 C CA . HIS A 1 275 ? -3.237 -4.789 -5.265 1.00 98.12 275 HIS A CA 1
ATOM 2163 C C . HIS A 1 275 ? -1.827 -4.309 -5.580 1.00 98.12 275 HIS A C 1
ATOM 2165 O O . HIS A 1 275 ? -1.025 -4.053 -4.675 1.00 98.12 275 HIS A O 1
ATOM 2171 N N . LYS A 1 276 ? -1.524 -4.164 -6.870 1.00 98.38 276 LYS A N 1
ATOM 2172 C CA . LYS A 1 276 ? -0.241 -3.644 -7.345 1.00 98.38 276 LYS A CA 1
ATOM 2173 C C . LYS A 1 276 ? -0.436 -2.414 -8.208 1.00 98.38 276 LYS A C 1
ATOM 2175 O O . LYS A 1 276 ? -1.240 -2.409 -9.136 1.00 98.38 276 LYS A O 1
ATOM 2180 N N . ILE A 1 277 ? 0.361 -1.388 -7.934 1.00 98.44 277 ILE A N 1
ATOM 2181 C CA . ILE A 1 277 ? 0.572 -0.276 -8.860 1.00 98.44 277 ILE A CA 1
ATOM 2182 C C . ILE A 1 277 ? 1.804 -0.604 -9.677 1.00 98.44 277 ILE A C 1
ATOM 2184 O O . ILE A 1 277 ? 2.849 -0.919 -9.110 1.00 98.44 277 ILE A O 1
ATOM 2188 N N . TYR A 1 278 ? 1.687 -0.494 -10.989 1.00 98.38 278 TYR A N 1
ATOM 2189 C CA . TYR A 1 278 ? 2.768 -0.690 -11.934 1.00 98.38 278 TYR A CA 1
ATOM 2190 C C . TYR A 1 278 ? 3.124 0.626 -12.606 1.00 98.38 278 TYR A C 1
ATOM 2192 O O . TYR A 1 278 ? 2.281 1.509 -12.779 1.00 98.38 278 TYR A O 1
ATOM 2200 N N . CYS A 1 279 ? 4.382 0.743 -13.009 1.00 98.00 279 CYS A N 1
ATOM 2201 C CA . CYS A 1 279 ? 4.871 1.884 -13.756 1.00 98.00 279 CYS A CA 1
ATOM 2202 C C . CYS A 1 279 ? 5.941 1.456 -14.757 1.00 98.00 279 CYS A C 1
ATOM 2204 O O . CYS A 1 279 ? 6.820 0.653 -14.438 1.00 98.00 279 CYS A O 1
ATOM 2206 N N . LYS A 1 280 ? 5.875 2.037 -15.952 1.00 96.19 280 LYS A N 1
ATOM 2207 C CA . LYS A 1 280 ? 6.943 2.049 -16.957 1.00 96.19 280 LYS A CA 1
ATOM 2208 C C . LYS A 1 280 ? 7.024 3.454 -17.551 1.00 96.19 280 LYS A C 1
ATOM 2210 O O . LYS A 1 280 ? 6.081 4.236 -17.416 1.00 96.19 280 LYS A O 1
ATOM 2215 N N . PHE A 1 281 ? 8.108 3.772 -18.243 1.00 94.62 281 PHE A N 1
ATOM 2216 C CA . PHE A 1 281 ? 8.194 5.009 -19.009 1.00 94.62 281 PHE A CA 1
ATOM 2217 C C . PHE A 1 281 ? 8.549 4.748 -20.470 1.00 94.62 281 PHE A C 1
ATOM 2219 O O . PHE A 1 281 ? 9.112 3.707 -20.823 1.00 94.62 281 PHE A O 1
ATOM 2226 N N . SER A 1 282 ? 8.204 5.719 -21.309 1.00 90.81 282 SER A N 1
ATOM 2227 C CA . SER A 1 282 ? 8.649 5.803 -22.696 1.00 90.81 282 SER A CA 1
ATOM 2228 C C . SER A 1 282 ? 9.124 7.211 -23.026 1.00 90.81 282 SER A C 1
ATOM 2230 O O . SER A 1 282 ? 8.563 8.180 -22.510 1.00 90.81 282 SER A O 1
ATOM 2232 N N . ASP A 1 283 ? 10.122 7.324 -23.895 1.00 84.44 283 ASP A N 1
ATOM 2233 C CA . ASP A 1 283 ? 10.560 8.602 -24.463 1.00 84.44 283 ASP A CA 1
ATOM 2234 C C . ASP A 1 283 ? 10.067 8.789 -25.910 1.00 84.44 283 ASP A C 1
ATOM 2236 O O . ASP A 1 283 ? 9.364 7.944 -26.476 1.00 84.44 283 ASP A O 1
ATOM 2240 N N . SER A 1 284 ? 10.408 9.935 -26.503 1.00 74.19 284 SER A N 1
ATOM 2241 C CA . SER A 1 284 ? 10.084 10.293 -27.890 1.00 74.19 284 SER A CA 1
ATOM 2242 C C . SER A 1 284 ? 10.790 9.417 -28.932 1.00 74.19 284 SER A C 1
ATOM 2244 O O . SER A 1 284 ? 10.365 9.392 -30.087 1.00 74.19 284 SER A O 1
ATOM 2246 N N . TYR A 1 285 ? 11.828 8.673 -28.543 1.00 64.81 285 TYR A N 1
ATOM 2247 C CA . TYR A 1 285 ? 12.676 7.872 -29.427 1.00 64.81 285 TYR A CA 1
ATOM 2248 C C . TYR A 1 285 ? 12.299 6.390 -29.439 1.00 64.81 285 TYR A C 1
ATOM 2250 O O . TYR A 1 285 ? 13.091 5.552 -29.867 1.00 64.81 285 TYR A O 1
ATOM 2258 N N . THR A 1 286 ? 11.076 6.054 -29.019 1.00 61.59 286 THR A N 1
ATOM 2259 C CA . THR A 1 286 ? 10.526 4.687 -28.932 1.00 61.59 286 THR A CA 1
ATOM 2260 C C . THR A 1 286 ? 11.145 3.799 -27.849 1.00 61.59 286 THR A C 1
ATOM 2262 O O . THR A 1 286 ? 10.779 2.623 -27.755 1.00 61.59 286 THR A O 1
ATOM 2265 N N . PHE A 1 287 ? 12.014 4.331 -26.981 1.00 74.88 287 PHE A N 1
ATOM 2266 C CA . PHE A 1 287 ? 12.535 3.554 -25.862 1.00 74.88 287 PHE A CA 1
ATOM 2267 C C . PHE A 1 287 ? 11.417 3.243 -24.864 1.00 74.88 287 PHE A C 1
ATOM 2269 O O . PHE A 1 287 ? 10.559 4.079 -24.572 1.00 74.88 287 PHE A O 1
ATOM 2276 N N . ARG A 1 288 ? 11.434 2.023 -24.323 1.00 80.38 288 ARG A N 1
ATOM 2277 C CA . ARG A 1 288 ? 10.559 1.589 -23.233 1.00 80.38 288 ARG A CA 1
ATOM 2278 C C . ARG A 1 288 ? 11.405 1.006 -22.118 1.00 80.38 288 ARG A C 1
ATOM 2280 O O . ARG A 1 288 ? 12.252 0.149 -22.360 1.00 80.38 288 ARG A O 1
ATOM 2287 N N . SER A 1 289 ? 11.135 1.450 -20.901 1.00 86.88 289 SER A N 1
ATOM 2288 C CA . SER A 1 289 ? 11.844 0.982 -19.717 1.00 86.88 289 SER A CA 1
ATOM 2289 C C . SER A 1 289 ? 11.396 -0.397 -19.251 1.00 86.88 289 SER A C 1
ATOM 2291 O O . SER A 1 289 ? 10.388 -0.950 -19.702 1.00 86.88 289 SER A O 1
ATOM 2293 N N . ASN A 1 290 ? 12.098 -0.911 -18.241 1.00 89.88 290 ASN A N 1
ATOM 2294 C CA . ASN A 1 290 ? 11.566 -1.952 -17.372 1.00 89.88 290 ASN A CA 1
ATOM 2295 C C . ASN A 1 290 ? 10.278 -1.484 -16.665 1.00 89.88 290 ASN A C 1
ATOM 2297 O O . ASN A 1 290 ? 10.017 -0.286 -16.533 1.00 89.88 290 ASN A O 1
ATOM 2301 N N . THR A 1 291 ? 9.486 -2.445 -16.189 1.00 95.62 291 THR A N 1
ATOM 2302 C CA . THR A 1 291 ? 8.324 -2.176 -15.330 1.00 95.62 291 THR A CA 1
ATOM 2303 C C . THR A 1 291 ? 8.723 -2.347 -13.868 1.00 95.62 291 THR A C 1
ATOM 2305 O O . THR A 1 291 ? 9.366 -3.334 -13.517 1.00 95.62 291 THR A O 1
ATOM 2308 N N . VAL A 1 292 ? 8.324 -1.405 -13.017 1.00 96.88 292 VAL A N 1
ATOM 2309 C CA . VAL A 1 292 ? 8.422 -1.508 -11.553 1.00 96.88 292 VAL A CA 1
ATOM 2310 C C . VAL A 1 292 ? 7.028 -1.583 -10.947 1.00 96.88 292 VAL A C 1
ATOM 2312 O O . VAL A 1 292 ? 6.068 -1.097 -11.545 1.00 96.88 292 VAL A O 1
ATOM 2315 N N . SER A 1 293 ? 6.911 -2.175 -9.757 1.00 97.81 293 SER A N 1
ATOM 2316 C CA . SER A 1 293 ? 5.631 -2.282 -9.056 1.00 97.81 293 SER A CA 1
ATOM 2317 C C . SER A 1 293 ? 5.746 -2.080 -7.549 1.00 97.81 293 SER A C 1
ATOM 2319 O O . SER A 1 293 ? 6.785 -2.384 -6.966 1.00 97.81 293 SER A O 1
ATOM 2321 N N . VAL A 1 294 ? 4.659 -1.634 -6.919 1.00 98.31 294 VAL A N 1
ATOM 2322 C CA . VAL A 1 294 ? 4.505 -1.539 -5.459 1.00 98.31 294 VAL A CA 1
ATOM 2323 C C . VAL A 1 294 ? 3.153 -2.100 -5.033 1.00 98.31 294 VAL A C 1
ATOM 2325 O O . VAL A 1 294 ? 2.146 -1.885 -5.707 1.00 98.31 294 VAL A O 1
ATOM 2328 N N . GLU A 1 295 ? 3.147 -2.839 -3.926 1.00 98.31 295 GLU A N 1
ATOM 2329 C CA . GLU A 1 295 ? 1.943 -3.428 -3.339 1.00 98.31 295 GLU A CA 1
ATOM 2330 C C . GLU A 1 295 ? 1.243 -2.449 -2.389 1.00 98.31 295 GLU A C 1
ATOM 2332 O O . GLU A 1 295 ? 1.894 -1.718 -1.639 1.00 98.31 295 GLU A O 1
ATOM 2337 N N . PHE A 1 296 ? -0.089 -2.462 -2.397 1.00 97.88 296 PHE A N 1
ATOM 2338 C CA . PHE A 1 296 ? -0.926 -1.781 -1.410 1.00 97.88 296 PHE A CA 1
ATOM 2339 C C . PHE A 1 296 ? -2.160 -2.623 -1.071 1.00 97.88 296 PHE A C 1
ATOM 2341 O O . PHE A 1 296 ? -2.543 -3.518 -1.825 1.00 97.88 296 PHE A O 1
ATOM 2348 N N . LYS A 1 297 ? -2.799 -2.328 0.062 1.00 95.62 297 LYS A N 1
ATOM 2349 C CA . LYS A 1 297 ? -4.021 -2.990 0.518 1.00 95.62 297 LYS A CA 1
ATOM 2350 C C . LYS A 1 297 ? -5.209 -2.036 0.441 1.00 95.62 297 LYS A C 1
ATOM 2352 O O . LYS A 1 297 ? -5.133 -0.922 0.957 1.00 95.62 297 LYS A O 1
ATOM 2357 N N . TYR A 1 298 ? -6.305 -2.475 -0.172 1.00 94.25 298 TYR A N 1
ATOM 2358 C CA . TYR A 1 298 ? -7.568 -1.739 -0.234 1.00 94.25 298 TYR A CA 1
ATOM 2359 C C . TYR A 1 298 ? -8.580 -2.368 0.729 1.00 94.25 298 TYR A C 1
ATOM 2361 O O . TYR A 1 298 ? -8.877 -3.562 0.647 1.00 94.25 298 TYR A O 1
ATOM 2369 N N . LEU A 1 299 ? -9.047 -1.588 1.703 1.00 89.81 299 LEU A N 1
ATOM 2370 C CA . LEU A 1 299 ? -9.773 -2.048 2.888 1.00 89.81 299 LEU A CA 1
ATOM 2371 C C . LEU A 1 299 ? -11.144 -1.383 2.986 1.00 89.81 299 LEU A C 1
ATOM 2373 O O . LEU A 1 299 ? -11.306 -0.234 2.596 1.00 89.81 299 LEU A O 1
ATOM 2377 N N . TYR A 1 300 ? -12.128 -2.063 3.571 1.00 86.88 300 TYR A N 1
ATOM 2378 C CA . TYR A 1 300 ? -13.342 -1.372 4.017 1.00 86.88 300 TYR A CA 1
ATOM 2379 C C . TYR A 1 300 ? -13.047 -0.538 5.268 1.00 86.88 300 TYR A C 1
ATOM 2381 O O . TYR A 1 300 ? -12.227 -0.968 6.085 1.00 86.88 300 TYR A O 1
ATOM 2389 N N . PRO A 1 301 ? -13.729 0.605 5.459 1.00 88.75 301 PRO A N 1
ATOM 2390 C CA . PRO A 1 301 ? -13.644 1.326 6.719 1.00 88.75 301 PRO A CA 1
ATOM 2391 C C . PRO A 1 301 ? -14.184 0.449 7.853 1.00 88.75 301 PRO A C 1
ATOM 2393 O O . PRO A 1 301 ? -15.146 -0.300 7.665 1.00 88.75 301 PRO A O 1
ATOM 2396 N N . PHE A 1 302 ? -13.575 0.550 9.035 1.00 91.81 302 PHE A N 1
ATOM 2397 C CA . PHE A 1 302 ? -14.104 -0.059 10.251 1.00 91.81 302 PHE A CA 1
ATOM 2398 C C . PHE A 1 302 ? -14.645 1.036 11.165 1.00 91.81 302 PHE A C 1
ATOM 2400 O O . PHE A 1 302 ? -13.890 1.813 11.748 1.00 91.81 302 PHE A O 1
ATOM 2407 N N . SER A 1 303 ? -15.968 1.129 11.254 1.00 94.31 303 SER A N 1
ATOM 2408 C CA . SER A 1 303 ? -16.653 2.191 11.988 1.00 94.31 303 SER A CA 1
ATOM 2409 C C . SER A 1 303 ? -17.849 1.649 12.756 1.00 94.31 303 SER A C 1
ATOM 2411 O O . SER A 1 303 ? -18.460 0.653 12.367 1.00 94.31 303 SER A O 1
ATOM 2413 N N . LEU A 1 304 ? -18.177 2.316 13.861 1.00 96.94 304 LEU A N 1
ATOM 2414 C CA . LEU A 1 304 ? -19.310 1.995 14.718 1.00 96.94 304 LEU A CA 1
ATOM 2415 C C . LEU A 1 304 ? -19.997 3.291 15.134 1.00 96.94 304 LEU A C 1
ATOM 2417 O O . LEU A 1 304 ? -19.347 4.246 15.553 1.00 96.94 304 LEU A O 1
ATOM 2421 N N . GLU A 1 305 ? -21.318 3.286 15.060 1.00 97.56 305 GLU A N 1
ATOM 2422 C CA . GLU A 1 305 ? -22.214 4.304 15.582 1.00 97.56 305 GLU A CA 1
ATOM 2423 C C . GLU A 1 305 ? -23.116 3.683 16.651 1.00 97.56 305 GLU A C 1
ATOM 2425 O O . GLU A 1 305 ? -23.612 2.564 16.496 1.00 97.56 305 GLU A O 1
ATOM 2430 N N . LEU A 1 306 ? -23.315 4.423 17.741 1.00 98.12 306 LEU A N 1
ATOM 2431 C CA . LEU A 1 306 ? -24.112 4.016 18.895 1.00 98.12 306 LEU A CA 1
ATOM 2432 C C . LEU A 1 306 ? -25.432 4.791 18.892 1.00 98.12 306 LEU A C 1
ATOM 2434 O O . LEU A 1 306 ? -25.432 6.021 18.878 1.00 98.12 306 LEU A O 1
ATOM 2438 N N . SER A 1 307 ? -26.552 4.074 18.915 1.00 98.00 307 SER A N 1
ATOM 2439 C CA . SER A 1 307 ? -27.880 4.670 19.058 1.00 98.00 307 SER A CA 1
ATOM 2440 C C . SER A 1 307 ? -28.097 5.204 20.478 1.00 98.00 307 SER A C 1
ATOM 2442 O O . SER A 1 307 ? -27.374 4.856 21.413 1.00 98.00 307 SER A O 1
ATOM 2444 N N . ASN A 1 308 ? -29.106 6.058 20.648 1.00 97.75 308 ASN A N 1
ATOM 2445 C CA . ASN A 1 308 ? -29.491 6.547 21.972 1.00 97.75 308 ASN A CA 1
ATOM 2446 C C . ASN A 1 308 ? -29.894 5.383 22.888 1.00 97.75 308 ASN A C 1
ATOM 2448 O O . ASN A 1 308 ? -30.443 4.378 22.428 1.00 97.75 308 ASN A O 1
ATOM 2452 N N . LEU A 1 309 ? -29.630 5.536 24.186 1.00 97.06 309 LEU A N 1
ATOM 2453 C CA . LEU A 1 309 ? -30.047 4.554 25.183 1.00 97.06 309 LEU A CA 1
ATOM 2454 C C . LEU A 1 309 ? -31.574 4.502 25.263 1.00 97.06 309 LEU A C 1
ATOM 2456 O O . LEU A 1 309 ? -32.236 5.537 25.225 1.00 97.06 309 LEU A O 1
ATOM 2460 N N . GLU A 1 310 ? -32.126 3.299 25.426 1.00 94.81 310 GLU A N 1
ATOM 2461 C CA . GLU A 1 310 ? -33.568 3.113 25.652 1.00 94.81 310 GLU A CA 1
ATOM 2462 C C . GLU A 1 310 ? -34.004 3.673 27.015 1.00 94.81 310 GLU A C 1
ATOM 2464 O O . GLU A 1 310 ? -35.116 4.170 27.167 1.00 94.81 310 GLU A O 1
ATOM 2469 N N . LYS A 1 311 ? -33.099 3.622 27.996 1.00 95.38 311 LYS A N 1
ATOM 2470 C CA . LYS A 1 311 ? -33.293 4.098 29.366 1.00 95.38 311 LYS A CA 1
ATOM 2471 C C . LYS A 1 311 ? -32.084 4.936 29.783 1.00 95.38 311 LYS A C 1
ATOM 2473 O O . LYS A 1 311 ? -30.950 4.535 29.513 1.00 95.38 311 LYS A O 1
ATOM 2478 N N . SER A 1 312 ? -32.316 6.073 30.439 1.00 94.94 312 SER A N 1
ATOM 2479 C CA . SER A 1 312 ? -31.273 7.002 30.912 1.00 94.94 312 SER A CA 1
ATOM 2480 C C . SER A 1 312 ? -30.975 6.904 32.410 1.00 94.94 312 SER A C 1
ATOM 2482 O O . SER A 1 312 ? -30.047 7.558 32.878 1.00 94.94 312 SER A O 1
ATOM 2484 N N . GLU A 1 313 ? -31.742 6.116 33.164 1.00 96.56 313 GLU A N 1
ATOM 2485 C CA . GLU A 1 313 ? -31.642 5.991 34.623 1.00 96.56 313 GLU A CA 1
ATOM 2486 C C . GLU A 1 313 ? -31.637 4.516 35.029 1.00 96.56 313 GLU A C 1
ATOM 2488 O O . GLU A 1 313 ? -32.453 3.736 34.540 1.00 96.56 313 GLU A O 1
ATOM 2493 N N . TYR A 1 314 ? -30.718 4.116 35.902 1.00 95.25 314 TYR A N 1
ATOM 2494 C CA . TYR A 1 314 ? -30.510 2.722 36.300 1.00 95.25 314 TYR A CA 1
ATOM 2495 C C . TYR A 1 314 ? -30.322 2.626 37.815 1.00 95.25 314 TYR A C 1
ATOM 2497 O O . TYR A 1 314 ? -29.712 3.513 38.405 1.00 95.25 314 TYR A O 1
ATOM 2505 N N . ASN A 1 315 ? -30.817 1.551 38.430 1.00 91.69 315 ASN A N 1
ATOM 2506 C CA . ASN A 1 315 ? -30.707 1.294 39.866 1.00 91.69 315 ASN A CA 1
ATOM 2507 C C . ASN A 1 315 ? -29.815 0.077 40.150 1.00 91.69 315 ASN A C 1
ATOM 2509 O O . ASN A 1 315 ? -29.952 -0.953 39.487 1.00 91.69 315 ASN A O 1
ATOM 2513 N N . LYS A 1 316 ? -28.950 0.176 41.166 1.00 84.56 316 LYS A N 1
ATOM 2514 C CA . LYS A 1 316 ? -27.847 -0.761 41.463 1.00 84.56 316 LYS A CA 1
ATOM 2515 C C . LYS A 1 316 ? -28.210 -2.249 41.514 1.00 84.56 316 LYS A C 1
ATOM 2517 O O . LYS A 1 316 ? -27.514 -3.075 40.916 1.00 84.56 316 LYS A O 1
ATOM 2522 N N . THR A 1 317 ? -29.298 -2.606 42.190 1.00 82.75 317 THR A N 1
ATOM 2523 C CA . THR A 1 317 ? -29.699 -4.022 42.317 1.00 82.75 317 THR A CA 1
ATOM 2524 C C . THR A 1 317 ? -30.779 -4.450 41.327 1.00 82.75 317 THR A C 1
ATOM 2526 O O . THR A 1 317 ? -30.815 -5.616 40.939 1.00 82.75 317 THR A O 1
ATOM 2529 N N . ILE A 1 318 ? -31.628 -3.524 40.871 1.00 86.56 318 ILE A N 1
ATOM 2530 C CA . ILE A 1 318 ? -32.750 -3.839 39.972 1.00 86.56 318 ILE A CA 1
ATOM 2531 C C . ILE A 1 318 ? -32.259 -3.970 38.531 1.00 86.56 318 ILE A C 1
ATOM 2533 O O . ILE A 1 318 ? -32.599 -4.920 37.823 1.00 86.56 318 ILE A O 1
ATOM 2537 N N . ASP A 1 319 ? -31.449 -3.015 38.081 1.00 93.06 319 ASP A N 1
ATOM 2538 C CA . ASP A 1 319 ? -30.979 -2.974 36.710 1.00 93.06 319 ASP A CA 1
ATOM 2539 C C . ASP A 1 319 ? -29.581 -3.588 36.617 1.00 93.06 319 ASP A C 1
ATOM 2541 O O . ASP A 1 319 ? -28.579 -2.968 36.952 1.00 93.06 319 ASP A O 1
ATOM 2545 N N . LYS A 1 320 ? -29.496 -4.821 36.112 1.00 94.12 320 LYS A N 1
ATOM 2546 C CA . LYS A 1 320 ? -28.209 -5.522 35.936 1.00 94.12 320 LYS A CA 1
ATOM 2547 C C . LYS A 1 320 ? -27.553 -5.305 34.574 1.00 94.12 320 LYS A C 1
ATOM 2549 O O . LYS A 1 320 ? -26.431 -5.752 34.343 1.00 94.12 320 LYS A O 1
ATOM 2554 N N . ARG A 1 321 ? -28.244 -4.644 33.641 1.00 96.62 321 ARG A N 1
ATOM 2555 C CA . ARG A 1 321 ? -27.790 -4.510 32.253 1.00 96.62 321 ARG A CA 1
ATOM 2556 C C . ARG A 1 321 ? -28.326 -3.266 31.553 1.00 96.62 321 ARG A C 1
ATOM 2558 O O . ARG A 1 321 ? -29.490 -2.910 31.708 1.00 96.62 321 ARG A O 1
ATOM 2565 N N . ILE A 1 322 ? -27.485 -2.663 30.717 1.00 97.62 322 ILE A N 1
ATOM 2566 C CA . ILE A 1 322 ? -27.797 -1.525 29.847 1.00 97.62 322 ILE A CA 1
ATOM 2567 C C . ILE A 1 322 ? -28.023 -2.058 28.440 1.00 97.62 322 ILE A C 1
ATOM 2569 O O . ILE A 1 322 ? -27.117 -2.644 27.848 1.00 97.62 322 ILE A O 1
ATOM 2573 N N . LYS A 1 323 ? -29.215 -1.854 27.878 1.00 97.88 323 LYS A N 1
ATOM 2574 C CA . LYS A 1 323 ? -29.484 -2.244 26.492 1.00 97.88 323 LYS A CA 1
ATOM 2575 C C . LYS A 1 323 ? -28.833 -1.251 25.534 1.00 97.88 323 LYS A C 1
ATOM 2577 O O . LYS A 1 323 ? -29.023 -0.042 25.652 1.00 97.88 323 LYS A O 1
ATOM 2582 N N . LEU A 1 324 ? -28.080 -1.774 24.576 1.00 98.12 324 LEU A N 1
ATOM 2583 C CA . LEU A 1 324 ? -27.328 -1.010 23.591 1.00 98.12 324 LEU A CA 1
ATOM 2584 C C . LEU A 1 324 ? -27.707 -1.468 22.190 1.00 98.12 324 LEU A C 1
ATOM 2586 O O . LEU A 1 324 ? -27.906 -2.658 21.944 1.00 98.12 324 LEU A O 1
ATOM 2590 N N . SER A 1 325 ? -27.756 -0.524 21.258 1.00 98.06 325 SER A N 1
ATOM 2591 C CA . SER A 1 325 ? -27.935 -0.820 19.842 1.00 98.06 325 SER A CA 1
ATOM 2592 C C . SER A 1 325 ? -27.174 0.174 18.980 1.00 98.06 325 SER A C 1
ATOM 2594 O O . SER A 1 325 ? -26.814 1.259 19.435 1.00 98.06 325 SER A O 1
ATOM 2596 N N . GLY A 1 326 ? -26.893 -0.206 17.742 1.00 98.00 326 GLY A N 1
ATOM 2597 C CA . GLY A 1 326 ? -26.168 0.654 16.824 1.00 98.00 326 GLY A CA 1
ATOM 2598 C C . GLY A 1 326 ? -25.905 -0.004 15.482 1.00 98.00 326 GLY A C 1
ATOM 2599 O O . GLY A 1 326 ? -26.459 -1.056 15.150 1.00 98.00 326 GLY A O 1
ATOM 2600 N N . SER A 1 327 ? -25.056 0.636 14.688 1.00 98.06 327 SER A N 1
ATOM 2601 C CA . SER A 1 327 ? -24.711 0.167 13.346 1.00 98.06 327 SER A CA 1
ATOM 2602 C C . SER A 1 327 ? -23.306 0.588 12.951 1.00 98.06 327 SER A C 1
ATOM 2604 O O . SER A 1 327 ? -22.693 1.407 13.623 1.00 98.06 327 SER A O 1
ATOM 2606 N N . GLY A 1 328 ? -22.780 0.036 11.867 1.00 96.19 328 GLY A N 1
ATOM 2607 C CA . GLY A 1 328 ? -21.446 0.389 11.409 1.00 96.19 328 GLY A CA 1
ATOM 2608 C C . GLY A 1 328 ? -21.053 -0.286 10.107 1.00 96.19 328 GLY A C 1
ATOM 2609 O O . GLY A 1 328 ? -21.873 -0.934 9.447 1.00 96.19 328 GLY A O 1
ATOM 2610 N N . VAL A 1 329 ? -19.784 -0.129 9.747 1.00 94.12 329 VAL A N 1
ATOM 2611 C CA . VAL A 1 329 ? -19.141 -0.809 8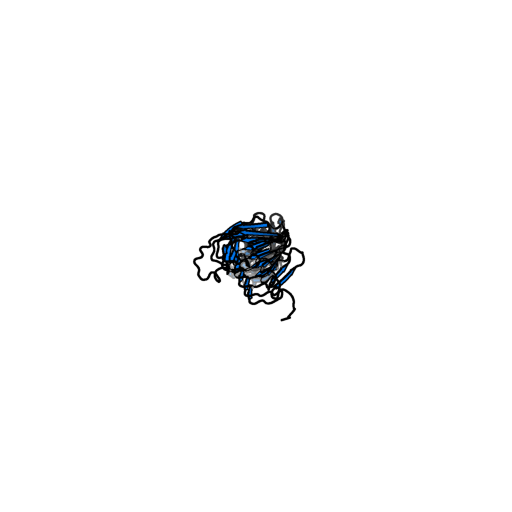.616 1.00 94.12 329 VAL A CA 1
ATOM 2612 C C . VAL A 1 329 ? -18.034 -1.697 9.167 1.00 94.12 329 VAL A C 1
ATOM 2614 O O . VAL A 1 329 ? -17.350 -1.299 10.107 1.00 94.12 329 VAL A O 1
ATOM 2617 N N . TYR A 1 330 ? -17.879 -2.904 8.624 1.00 92.25 330 TYR A N 1
ATOM 2618 C CA . TYR A 1 330 ? -16.881 -3.870 9.075 1.00 92.25 330 TYR A CA 1
ATOM 2619 C C . TYR A 1 330 ? -16.028 -4.409 7.925 1.00 92.25 330 TYR A C 1
ATOM 2621 O O . TYR A 1 330 ? -16.519 -4.730 6.840 1.00 92.25 330 TYR A O 1
ATOM 2629 N N . SER A 1 331 ? -14.733 -4.560 8.190 1.00 83.38 331 SER A N 1
ATOM 2630 C CA . SER A 1 331 ? -13.753 -5.086 7.236 1.00 83.38 331 SER A CA 1
ATOM 2631 C C . SER A 1 331 ? -13.592 -6.607 7.334 1.00 83.38 331 SER A C 1
ATOM 2633 O O . SER A 1 331 ? -13.493 -7.289 6.308 1.00 83.38 331 SER A O 1
ATOM 2635 N N . GLU A 1 332 ? -13.623 -7.146 8.554 1.00 88.12 332 GLU A N 1
ATOM 2636 C CA . GLU A 1 332 ? -13.398 -8.560 8.867 1.00 88.12 332 GLU A CA 1
ATOM 2637 C C . GLU A 1 332 ? -14.180 -9.029 10.115 1.00 88.12 332 GLU A C 1
ATOM 2639 O O . GLU A 1 332 ? -15.138 -8.387 10.552 1.00 88.12 332 GLU A O 1
ATOM 2644 N N . GLY A 1 333 ? -13.828 -10.195 10.670 1.00 92.06 333 GLY A N 1
ATOM 2645 C CA . GLY A 1 333 ? -14.360 -10.652 11.954 1.00 92.06 333 GLY A CA 1
ATOM 2646 C C . GLY A 1 333 ? -14.109 -9.611 13.047 1.00 92.06 333 GLY A C 1
ATOM 2647 O O . GLY A 1 333 ? -13.030 -9.033 13.114 1.00 92.06 333 GLY A O 1
ATOM 2648 N N . PHE A 1 334 ? -15.107 -9.346 13.887 1.00 96.00 334 PHE A N 1
ATOM 2649 C CA . PHE A 1 334 ? -15.000 -8.376 14.974 1.00 96.00 334 PHE A CA 1
ATOM 2650 C C . PHE A 1 334 ? -15.923 -8.755 16.130 1.00 96.00 334 PHE A C 1
ATOM 2652 O O . PHE A 1 334 ? -16.919 -9.459 15.919 1.00 96.00 334 PHE A O 1
ATOM 2659 N N . SER A 1 335 ? -15.594 -8.234 17.308 1.00 96.50 335 SER A N 1
ATOM 2660 C CA . SER A 1 335 ? -16.381 -8.304 18.537 1.00 96.50 335 SER A CA 1
ATOM 2661 C C . SER A 1 335 ? -16.713 -6.894 19.017 1.00 96.50 335 SER A C 1
ATOM 2663 O O . SER A 1 335 ? -15.963 -5.952 18.761 1.00 96.50 335 SER A O 1
ATOM 2665 N N . ILE A 1 336 ? -17.833 -6.748 19.719 1.00 97.69 336 ILE A N 1
ATOM 2666 C CA . ILE A 1 336 ? -18.207 -5.493 20.376 1.00 97.69 336 ILE A CA 1
ATOM 2667 C C . ILE A 1 336 ? -17.757 -5.564 21.831 1.00 97.69 336 ILE A C 1
ATOM 2669 O O . ILE A 1 336 ? -17.970 -6.575 22.496 1.00 97.69 336 ILE A O 1
ATOM 2673 N N . ILE A 1 337 ? -17.140 -4.491 22.310 1.00 97.75 337 ILE A N 1
ATOM 2674 C CA . ILE A 1 337 ? -16.744 -4.319 23.706 1.00 97.75 337 ILE A CA 1
ATOM 2675 C C . ILE A 1 337 ? -17.507 -3.127 24.276 1.00 97.75 337 ILE A C 1
ATOM 2677 O O . ILE A 1 337 ? -17.802 -2.165 23.560 1.00 97.75 337 ILE A O 1
ATOM 2681 N N . CYS A 1 338 ? -17.826 -3.190 25.567 1.00 97.94 338 CYS A N 1
ATOM 2682 C CA . CYS A 1 338 ? -18.380 -2.066 26.298 1.00 97.94 338 CYS A CA 1
ATOM 2683 C C . CYS A 1 338 ? -17.610 -1.793 27.597 1.00 97.94 338 CYS A C 1
ATOM 2685 O O . CYS A 1 338 ? -16.970 -2.674 28.172 1.00 97.94 338 CYS A O 1
ATOM 2687 N N . ARG A 1 339 ? -17.689 -0.551 28.069 1.00 97.50 339 ARG A N 1
ATOM 2688 C CA . ARG A 1 339 ? -17.208 -0.124 29.388 1.00 97.50 339 ARG A CA 1
ATOM 2689 C C . ARG A 1 339 ? -18.179 0.882 29.995 1.00 97.50 339 ARG A C 1
ATOM 2691 O O . ARG A 1 339 ? -18.871 1.581 29.255 1.00 97.50 339 ARG A O 1
ATOM 2698 N N . ILE A 1 340 ? -18.198 0.978 31.318 1.00 97.12 340 ILE A N 1
ATOM 2699 C CA . ILE A 1 340 ? -18.988 1.948 32.078 1.00 97.12 340 ILE A CA 1
ATOM 2700 C C . ILE A 1 340 ? -18.026 2.812 32.901 1.00 97.12 340 ILE A C 1
ATOM 2702 O O . ILE A 1 340 ? -17.344 2.322 33.793 1.00 97.12 340 ILE A O 1
ATOM 2706 N N . GLY A 1 341 ? -17.925 4.104 32.591 1.00 94.44 341 GLY A N 1
ATOM 2707 C CA . GLY A 1 341 ? -16.848 4.955 33.099 1.00 94.44 341 GLY A CA 1
ATOM 2708 C C . GLY A 1 341 ? -15.481 4.401 32.679 1.00 94.44 341 GLY A C 1
ATOM 2709 O O . GLY A 1 341 ? -15.248 4.145 31.498 1.00 94.44 341 GLY A O 1
ATOM 2710 N N . GLU A 1 342 ? -14.607 4.160 33.654 1.00 93.31 342 GLU A N 1
ATOM 2711 C CA . GLU A 1 342 ? -13.282 3.549 33.441 1.00 93.31 342 GLU A CA 1
ATOM 2712 C C . GLU A 1 342 ? -13.279 2.021 33.601 1.00 93.31 342 GLU A C 1
ATOM 2714 O O . GLU A 1 342 ? -12.229 1.381 33.625 1.00 93.31 342 GLU A O 1
ATOM 2719 N N . ILE A 1 343 ? -14.459 1.419 33.725 1.00 94.38 343 ILE A N 1
ATOM 2720 C CA . ILE A 1 343 ? -14.616 0.016 34.077 1.00 94.38 343 ILE A CA 1
ATOM 2721 C C . ILE A 1 343 ? -14.998 -0.796 32.842 1.00 94.38 343 ILE A C 1
ATOM 2723 O O . ILE A 1 343 ? -16.091 -0.628 32.299 1.00 94.38 343 ILE A O 1
ATOM 2727 N N . ASN A 1 344 ? -14.134 -1.721 32.422 1.00 95.12 344 ASN A N 1
ATOM 2728 C CA . ASN A 1 344 ? -14.472 -2.678 31.367 1.00 95.12 344 ASN A CA 1
ATOM 2729 C C . ASN A 1 344 ? -15.635 -3.573 31.802 1.00 95.12 344 ASN A C 1
ATOM 2731 O O . ASN A 1 344 ? -15.664 -4.065 32.929 1.00 95.12 344 ASN A O 1
ATOM 2735 N N . SER A 1 345 ? -16.564 -3.811 30.883 1.00 95.88 345 SER A N 1
ATOM 2736 C CA . SER A 1 345 ? -17.703 -4.686 31.119 1.00 95.88 345 SER A CA 1
ATOM 2737 C C . SER A 1 345 ? -17.877 -5.694 29.982 1.00 95.88 345 SER A C 1
ATOM 2739 O O . SER A 1 345 ? -17.199 -5.645 28.953 1.00 95.88 345 SER A O 1
ATOM 2741 N N . THR A 1 346 ? -18.772 -6.652 30.195 1.00 96.62 346 THR A N 1
ATOM 2742 C CA . THR A 1 346 ? -19.111 -7.677 29.214 1.00 96.62 346 THR A CA 1
ATOM 2743 C C . THR A 1 346 ? -20.275 -7.196 28.362 1.00 96.62 346 THR A C 1
ATOM 2745 O O . THR A 1 346 ? -21.312 -6.781 28.884 1.00 96.62 346 THR A O 1
ATOM 2748 N N . PHE A 1 347 ? -20.095 -7.267 27.045 1.00 97.75 347 PHE A N 1
ATOM 2749 C CA . PHE A 1 347 ? -21.168 -7.068 26.085 1.00 97.75 347 PHE A CA 1
ATOM 2750 C C . PHE A 1 347 ? -21.777 -8.421 25.698 1.00 97.75 347 PHE A C 1
ATOM 2752 O O . PHE A 1 347 ? -21.101 -9.284 25.141 1.00 97.75 347 PHE A O 1
ATOM 2759 N N . GLU A 1 348 ? -23.065 -8.585 25.964 1.00 97.81 348 GLU A N 1
ATOM 2760 C CA . GLU A 1 348 ? -23.868 -9.744 25.595 1.00 97.81 348 GLU A CA 1
ATOM 2761 C C . GLU A 1 348 ? -24.713 -9.410 24.363 1.00 97.81 348 GLU A C 1
ATOM 2763 O O . GLU A 1 348 ? -25.792 -8.816 24.450 1.00 97.81 348 GLU A O 1
ATOM 2768 N N . GLY A 1 349 ? -24.219 -9.777 23.185 1.00 95.56 349 GLY A N 1
ATOM 2769 C CA . GLY A 1 349 ? -24.944 -9.590 21.936 1.00 95.56 349 GLY A CA 1
ATOM 2770 C C . GLY A 1 349 ? -24.135 -10.029 20.727 1.00 95.56 349 GLY A C 1
ATOM 2771 O O . GLY A 1 349 ? -22.909 -10.106 20.774 1.00 95.56 349 GLY A O 1
ATOM 2772 N N . ASN A 1 350 ? -24.834 -10.287 19.623 1.00 94.25 350 ASN A N 1
ATOM 2773 C CA . ASN A 1 350 ? -24.220 -10.677 18.359 1.00 94.25 350 ASN A CA 1
ATOM 2774 C C . ASN A 1 350 ? -24.568 -9.653 17.270 1.00 94.25 350 ASN A C 1
ATOM 2776 O O . ASN A 1 350 ? -25.752 -9.405 17.030 1.00 94.25 350 ASN A O 1
ATOM 2780 N N . PRO A 1 351 ? -23.571 -9.054 16.595 1.00 96.69 351 PRO A N 1
ATOM 2781 C CA . PRO A 1 351 ? -23.823 -8.195 15.447 1.00 96.69 351 PRO A CA 1
ATOM 2782 C C . PRO A 1 351 ? -24.436 -8.984 14.285 1.00 96.69 351 PRO A C 1
ATOM 2784 O O . PRO A 1 351 ? -23.944 -10.054 13.925 1.00 96.69 351 PRO A O 1
ATOM 2787 N N . ILE A 1 352 ? -25.456 -8.417 13.646 1.00 96.94 352 ILE A N 1
ATOM 2788 C CA . ILE A 1 352 ? -26.038 -8.922 12.401 1.00 96.94 352 ILE A CA 1
ATOM 2789 C C . ILE A 1 352 ? -25.280 -8.274 11.244 1.00 96.94 352 ILE A C 1
ATOM 2791 O O . ILE A 1 352 ? -25.237 -7.049 11.125 1.00 96.94 352 ILE A O 1
ATOM 2795 N N . LYS A 1 353 ? -24.653 -9.094 10.398 1.00 96.00 353 LYS A N 1
ATOM 2796 C CA . LYS A 1 353 ? -23.737 -8.646 9.341 1.00 96.00 353 LYS A CA 1
ATOM 2797 C C . LYS A 1 353 ? -24.368 -8.817 7.960 1.00 96.00 353 LYS A C 1
ATOM 2799 O O . LYS A 1 353 ? -24.858 -9.894 7.641 1.00 96.00 353 LYS A O 1
ATOM 2804 N N . ASN A 1 354 ? -24.299 -7.780 7.130 1.00 94.25 354 ASN A N 1
ATOM 2805 C CA . ASN A 1 354 ? -24.594 -7.846 5.70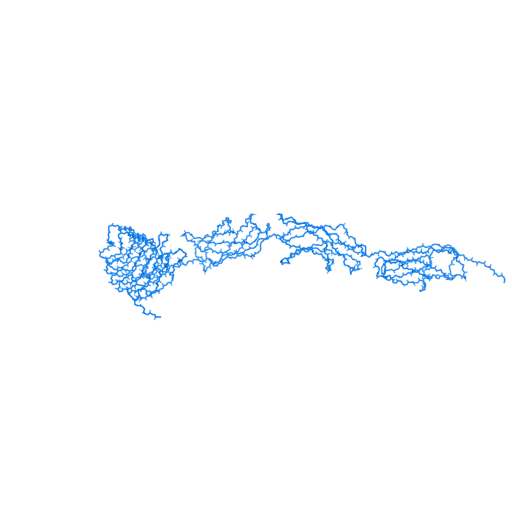2 1.00 94.25 354 ASN A CA 1
ATOM 2806 C C . ASN A 1 354 ? -23.266 -7.902 4.927 1.00 94.25 354 ASN A C 1
ATOM 2808 O O . ASN A 1 354 ? -22.536 -6.911 4.850 1.00 94.25 354 ASN A O 1
ATOM 2812 N N . THR A 1 355 ? -22.957 -9.070 4.362 1.00 89.00 355 THR A N 1
ATOM 2813 C CA . THR A 1 355 ? -21.692 -9.343 3.663 1.00 89.00 355 THR A CA 1
ATOM 2814 C C . THR A 1 355 ? -21.540 -8.614 2.336 1.00 89.00 355 THR A C 1
ATOM 2816 O O . THR A 1 355 ? -20.413 -8.347 1.942 1.00 89.00 355 THR A O 1
ATOM 2819 N N . GLU A 1 356 ? -22.635 -8.267 1.660 1.00 86.25 356 GLU A N 1
ATOM 2820 C CA . GLU A 1 356 ? -22.594 -7.576 0.362 1.00 86.25 356 GLU A CA 1
ATOM 2821 C C . GLU A 1 356 ? -22.214 -6.102 0.526 1.00 86.25 356 GLU A C 1
ATOM 2823 O O . GLU A 1 356 ? -21.398 -5.550 -0.209 1.00 86.25 356 GLU A O 1
ATOM 2828 N N . THR A 1 357 ? -22.801 -5.457 1.531 1.00 86.62 357 THR A N 1
ATOM 2829 C CA . THR A 1 357 ? -22.613 -4.027 1.806 1.00 86.62 357 THR A CA 1
ATOM 2830 C C . THR A 1 357 ? -21.505 -3.746 2.813 1.00 86.62 357 THR A C 1
ATOM 2832 O O . THR A 1 357 ? -21.156 -2.582 3.011 1.00 86.62 357 THR A O 1
ATOM 2835 N N . HIS A 1 358 ? -20.978 -4.786 3.468 1.00 90.31 358 HIS A N 1
ATOM 2836 C CA . HIS A 1 358 ? -20.041 -4.678 4.586 1.00 90.31 358 HIS A CA 1
ATOM 2837 C C . HIS A 1 358 ? -20.580 -3.867 5.772 1.00 90.31 358 HIS A C 1
ATOM 2839 O O . HIS A 1 358 ? -19.818 -3.317 6.565 1.00 90.31 358 HIS A O 1
ATOM 2845 N N . ARG A 1 359 ? -21.905 -3.797 5.927 1.00 94.56 359 ARG A N 1
ATOM 2846 C CA . ARG A 1 359 ? -22.560 -3.095 7.037 1.00 94.56 359 ARG A CA 1
ATOM 2847 C C . ARG A 1 359 ? -23.017 -4.067 8.107 1.00 94.56 359 ARG A C 1
ATOM 2849 O O . ARG A 1 359 ? -23.380 -5.203 7.813 1.00 94.56 359 ARG A O 1
ATOM 2856 N N . PHE A 1 360 ? -23.048 -3.607 9.348 1.00 97.25 360 PHE A N 1
ATOM 2857 C CA . PHE A 1 360 ? -23.632 -4.363 10.446 1.00 97.25 360 PHE A CA 1
ATOM 2858 C C . PHE A 1 360 ? -24.590 -3.507 11.263 1.00 97.25 360 PHE A C 1
ATOM 2860 O O . PHE A 1 360 ? -24.471 -2.281 11.314 1.00 97.25 360 PHE A O 1
ATOM 2867 N N . THR A 1 361 ? -25.516 -4.179 11.929 1.00 98.06 361 THR A N 1
ATOM 2868 C CA . THR A 1 361 ? -26.282 -3.641 13.052 1.00 98.06 361 THR A CA 1
ATOM 2869 C C . THR A 1 361 ? -26.015 -4.505 14.273 1.00 98.06 361 THR A C 1
ATOM 2871 O O . THR A 1 361 ? -25.633 -5.670 14.156 1.00 98.06 361 THR A O 1
ATOM 2874 N N . PHE A 1 362 ? -26.168 -3.946 15.466 1.00 98.12 362 PHE A N 1
ATOM 2875 C CA . PHE A 1 362 ? -26.079 -4.724 16.694 1.00 98.12 362 PHE A CA 1
ATOM 2876 C C . PHE A 1 362 ? -27.161 -4.306 17.675 1.00 98.12 362 PHE A C 1
ATOM 2878 O O . PHE A 1 362 ? -27.593 -3.155 17.701 1.00 98.12 362 PHE A O 1
ATOM 2885 N N . SER A 1 363 ? -27.575 -5.268 18.489 1.00 97.88 363 SER A N 1
ATOM 2886 C CA . SER A 1 363 ? -28.419 -5.068 19.656 1.00 97.88 363 SER A CA 1
ATOM 2887 C C . SER A 1 363 ? -27.967 -6.061 20.717 1.00 97.88 363 SER A C 1
ATOM 2889 O O . SER A 1 363 ? -27.761 -7.237 20.416 1.00 97.88 363 SER A O 1
ATOM 2891 N N . GLY A 1 364 ? -27.789 -5.592 21.942 1.00 97.88 364 GLY A N 1
ATOM 2892 C CA . GLY A 1 364 ? -27.305 -6.416 23.041 1.00 97.88 364 GLY A CA 1
ATOM 2893 C C . GLY A 1 364 ? -27.319 -5.663 24.357 1.00 97.88 364 GLY A C 1
ATOM 2894 O O . GLY A 1 364 ? -27.946 -4.610 24.480 1.00 97.88 364 GLY A O 1
ATOM 2895 N N . PHE A 1 365 ? -26.618 -6.209 25.337 1.00 98.25 365 PHE A N 1
ATOM 2896 C CA . PHE A 1 365 ? -26.592 -5.691 26.693 1.00 98.25 365 PHE A CA 1
ATOM 2897 C C . PHE A 1 365 ? -25.158 -5.481 27.165 1.00 98.25 365 PHE A C 1
ATOM 2899 O O . PHE A 1 365 ? -24.329 -6.367 27.017 1.00 98.25 365 PHE A O 1
ATOM 2906 N N . CYS A 1 366 ? -24.857 -4.326 27.750 1.00 97.88 366 CYS A N 1
ATOM 2907 C CA . CYS A 1 366 ? -23.655 -4.158 28.559 1.00 97.88 366 CYS A CA 1
ATOM 2908 C C . CYS A 1 366 ? -24.008 -4.441 30.013 1.00 97.88 366 CYS A C 1
ATOM 2910 O O . CYS A 1 366 ? -24.920 -3.809 30.551 1.00 97.88 366 CYS A O 1
ATOM 2912 N N . LEU A 1 367 ? -23.321 -5.389 30.642 1.00 97.56 367 LEU A N 1
ATOM 2913 C CA . LEU A 1 367 ? -23.575 -5.713 32.044 1.00 97.56 367 LEU A CA 1
ATOM 2914 C C . LEU A 1 367 ? -23.171 -4.540 32.943 1.00 97.56 367 LEU A C 1
ATOM 2916 O O . LEU A 1 367 ? -22.192 -3.847 32.664 1.00 97.56 367 LEU A O 1
ATOM 2920 N N . ILE A 1 368 ? -23.923 -4.297 34.012 1.00 95.69 368 ILE A N 1
ATOM 2921 C CA . ILE A 1 368 ? -23.528 -3.340 35.048 1.00 95.69 368 ILE A CA 1
ATOM 2922 C C . ILE A 1 368 ? -22.747 -4.125 36.105 1.00 95.69 368 ILE A C 1
ATOM 2924 O O . ILE A 1 368 ? -23.332 -5.004 36.736 1.00 95.69 368 ILE A O 1
ATOM 2928 N N . PRO A 1 369 ? -21.437 -3.877 36.287 1.00 92.75 369 PRO A N 1
ATOM 2929 C CA . PRO A 1 369 ? -20.656 -4.604 37.280 1.00 92.75 369 PRO A CA 1
ATOM 2930 C C . PRO A 1 369 ? -21.094 -4.266 38.710 1.00 92.75 369 PRO A C 1
ATOM 2932 O O . PRO A 1 369 ? -21.305 -3.095 39.021 1.00 92.75 369 PRO A O 1
ATOM 2935 N N . ASP A 1 370 ? -21.145 -5.263 39.600 1.00 87.06 370 ASP A N 1
ATOM 2936 C CA . ASP A 1 370 ? -21.651 -5.087 40.976 1.00 87.06 370 ASP A CA 1
ATOM 2937 C C . ASP A 1 370 ? -20.807 -4.122 41.838 1.00 87.06 370 ASP A C 1
ATOM 2939 O O . ASP A 1 370 ? -21.289 -3.590 42.834 1.00 87.06 370 ASP A O 1
ATOM 2943 N N . TYR A 1 371 ? -19.557 -3.843 41.453 1.00 85.00 371 TYR A N 1
ATOM 2944 C CA . TYR A 1 371 ? -18.702 -2.864 42.139 1.00 85.00 371 TYR A CA 1
ATOM 2945 C C . TYR A 1 371 ? -18.983 -1.405 41.744 1.00 85.00 371 TYR A C 1
ATOM 2947 O O . TYR A 1 371 ? -18.400 -0.492 42.332 1.00 85.00 371 TYR A O 1
ATOM 2955 N N . ILE A 1 372 ? -19.879 -1.146 40.782 1.00 87.94 372 ILE A N 1
ATOM 2956 C CA . ILE A 1 372 ? -20.452 0.192 40.605 1.00 87.94 372 ILE A CA 1
ATOM 2957 C C . ILE A 1 372 ? -21.478 0.400 41.722 1.00 87.94 372 ILE A C 1
ATOM 2959 O O . ILE A 1 372 ? -22.612 -0.057 41.640 1.00 87.94 372 ILE A O 1
ATOM 2963 N N . SER A 1 373 ? -21.061 1.079 42.790 1.00 82.31 373 SER A N 1
ATOM 2964 C CA . SER A 1 373 ? -21.879 1.284 43.994 1.00 82.31 373 SER A CA 1
ATOM 2965 C C . SER A 1 373 ? -22.226 2.743 44.280 1.00 82.31 373 SER A C 1
ATOM 2967 O O . SER A 1 373 ? -23.109 3.013 45.091 1.00 82.31 373 SER A O 1
ATOM 2969 N N . LYS A 1 374 ? -21.543 3.689 43.628 1.00 87.12 374 LYS A N 1
ATOM 2970 C CA . LYS A 1 374 ? -21.708 5.121 43.877 1.00 87.12 374 LYS A CA 1
ATOM 2971 C C . LYS A 1 374 ? -22.762 5.717 42.950 1.00 87.12 374 LYS A C 1
ATOM 2973 O O . LYS A 1 374 ? -22.689 5.541 41.738 1.00 87.12 374 LYS A O 1
ATOM 2978 N N . GLU A 1 375 ? -23.676 6.499 43.512 1.00 90.50 375 GLU A N 1
ATOM 2979 C CA . GLU A 1 375 ? -24.591 7.312 42.712 1.00 90.50 375 GLU A CA 1
ATOM 2980 C C . GLU A 1 375 ? -23.821 8.379 41.933 1.00 90.50 375 GLU A C 1
ATOM 2982 O O . GLU A 1 375 ? -23.071 9.174 42.512 1.00 90.50 375 GLU A O 1
ATOM 2987 N N . ASN A 1 376 ? -23.969 8.381 40.610 1.00 94.25 376 ASN A N 1
ATOM 2988 C CA . ASN A 1 376 ? -23.320 9.355 39.741 1.00 94.25 376 ASN A CA 1
ATOM 2989 C C . ASN A 1 376 ? -23.932 9.352 38.332 1.00 94.25 376 ASN A C 1
ATOM 2991 O O . ASN A 1 376 ? -24.695 8.462 37.952 1.00 94.25 376 ASN A O 1
ATOM 2995 N N . GLU A 1 377 ? -23.536 10.330 37.522 1.00 97.00 377 GLU A N 1
ATOM 2996 C CA . GLU A 1 377 ? -23.646 10.243 36.069 1.00 97.00 377 GLU A CA 1
ATOM 2997 C C . GLU A 1 377 ? -22.458 9.443 35.514 1.00 97.00 377 GLU A C 1
ATOM 2999 O O . GLU A 1 377 ? -21.295 9.781 35.748 1.00 97.00 377 GLU A O 1
ATOM 3004 N N . TYR A 1 378 ? -22.754 8.381 34.769 1.00 97.00 378 TYR A N 1
ATOM 3005 C CA . TYR A 1 378 ? -21.772 7.512 34.129 1.00 97.00 378 TYR A CA 1
ATOM 3006 C C . TYR A 1 378 ? -21.865 7.609 32.605 1.00 97.00 378 TYR A C 1
ATOM 3008 O O . TYR A 1 378 ? -22.899 7.954 32.029 1.00 97.00 378 TYR A O 1
ATOM 3016 N N . LEU A 1 379 ? -20.762 7.264 31.940 1.00 97.69 379 LEU A N 1
ATOM 3017 C CA . LEU A 1 379 ? -20.707 7.071 30.494 1.00 97.69 379 LEU A CA 1
ATOM 3018 C C . LEU A 1 379 ? -20.653 5.580 30.190 1.00 97.69 379 LEU A C 1
ATOM 3020 O O . LEU A 1 379 ? -19.753 4.901 30.671 1.00 97.69 379 LEU A O 1
ATOM 3024 N N . VAL A 1 380 ? -21.554 5.078 29.353 1.00 98.06 380 VAL A N 1
ATOM 3025 C CA . VAL A 1 380 ? -21.368 3.775 28.708 1.00 98.06 380 VAL A CA 1
ATOM 3026 C C . VAL A 1 380 ? -20.689 4.005 27.363 1.00 98.06 380 VAL A C 1
ATOM 3028 O O . VAL A 1 380 ? -21.230 4.715 26.516 1.00 98.06 380 VAL A O 1
ATOM 3031 N N . THR A 1 381 ? -19.490 3.453 27.173 1.00 98.38 381 THR A N 1
ATOM 3032 C CA . THR A 1 381 ? -18.741 3.537 25.910 1.00 98.38 381 THR A CA 1
ATOM 3033 C C . THR A 1 381 ? -18.726 2.181 25.222 1.00 98.38 381 THR A C 1
ATOM 3035 O O . THR A 1 381 ? -18.487 1.163 25.867 1.00 98.38 381 THR A O 1
ATOM 3038 N N . VAL A 1 382 ? -18.928 2.177 23.906 1.00 98.12 382 VAL A N 1
ATOM 3039 C CA . VAL A 1 382 ? -18.932 0.987 23.049 1.00 98.12 382 VAL A CA 1
ATOM 3040 C C . VAL A 1 382 ? -17.936 1.172 21.911 1.00 98.12 382 VAL A C 1
ATOM 3042 O O . VAL A 1 382 ? -17.850 2.256 21.330 1.00 98.12 382 VAL A O 1
ATOM 3045 N N . TRP A 1 383 ? -17.196 0.119 21.577 1.00 98.19 383 TRP A N 1
ATOM 3046 C CA . TRP A 1 383 ? -16.338 0.079 20.394 1.00 98.19 383 TRP A CA 1
ATOM 3047 C C . TRP A 1 383 ? -16.267 -1.335 19.819 1.00 98.19 383 TRP A C 1
ATOM 3049 O O . TRP A 1 383 ? -16.528 -2.324 20.506 1.00 98.19 383 TRP A O 1
ATOM 3059 N N . GLY A 1 384 ? -15.935 -1.428 18.535 1.00 97.00 384 GLY A N 1
ATOM 3060 C CA . GLY A 1 384 ? -15.616 -2.690 17.883 1.00 97.00 384 GLY A CA 1
ATOM 3061 C C . GLY A 1 384 ? -14.117 -2.961 17.945 1.00 97.00 384 GLY A C 1
ATOM 3062 O O . GLY A 1 384 ? -13.326 -2.032 17.798 1.00 97.00 384 GLY A O 1
ATOM 3063 N N . ILE A 1 385 ? -13.733 -4.226 18.118 1.00 96.25 385 ILE A N 1
ATOM 3064 C CA . ILE A 1 385 ? -12.365 -4.711 17.914 1.00 96.25 385 ILE A CA 1
ATOM 3065 C C . ILE A 1 385 ? -12.379 -5.832 16.879 1.00 96.25 385 ILE A C 1
ATOM 3067 O O . ILE A 1 385 ? -13.176 -6.767 16.980 1.00 96.25 385 ILE A O 1
ATOM 3071 N N . THR A 1 386 ? -11.519 -5.759 15.874 1.00 93.81 386 THR A N 1
ATOM 3072 C CA . THR A 1 386 ? -11.363 -6.847 14.903 1.00 93.81 386 THR A CA 1
ATOM 3073 C C . THR A 1 386 ? -10.658 -8.059 15.523 1.00 93.81 386 THR A C 1
ATOM 3075 O O . THR A 1 386 ? -9.860 -7.951 16.459 1.00 93.81 386 THR A O 1
ATOM 3078 N N . THR A 1 387 ? -10.944 -9.253 15.005 1.00 91.69 387 THR A N 1
ATOM 3079 C CA . THR A 1 387 ? -10.411 -10.507 15.553 1.00 91.69 387 THR A CA 1
ATOM 3080 C C . THR A 1 387 ? -8.962 -10.766 15.158 1.00 91.69 387 THR A C 1
ATOM 3082 O O . THR A 1 387 ? -8.230 -11.355 15.951 1.00 91.69 387 THR A O 1
ATOM 3085 N N . ASN A 1 388 ? -8.537 -10.338 13.963 1.00 86.56 388 ASN A N 1
ATOM 3086 C CA . ASN A 1 388 ? -7.233 -10.720 13.418 1.00 86.56 388 ASN A CA 1
ATOM 3087 C C . ASN A 1 388 ? -6.169 -9.655 13.686 1.00 86.56 388 ASN A C 1
ATOM 3089 O O . ASN A 1 388 ? -5.114 -9.973 14.230 1.00 86.56 388 ASN A O 1
ATOM 3093 N N . ASN A 1 389 ? -6.437 -8.397 13.319 1.00 84.62 389 ASN A N 1
ATOM 3094 C CA . ASN A 1 389 ? -5.453 -7.312 13.433 1.00 84.62 389 ASN A CA 1
ATOM 3095 C C . ASN A 1 389 ? -5.621 -6.428 14.684 1.00 84.62 389 ASN A C 1
ATOM 3097 O O . ASN A 1 389 ? -4.786 -5.555 14.905 1.00 84.62 389 ASN A O 1
ATOM 3101 N N . ARG A 1 390 ? -6.643 -6.675 15.523 1.00 91.12 390 ARG A N 1
ATOM 3102 C CA . ARG A 1 390 ? -6.929 -5.924 16.765 1.00 91.12 390 ARG A CA 1
ATOM 3103 C C . ARG A 1 390 ? -7.130 -4.416 16.548 1.00 91.12 390 ARG A C 1
ATOM 3105 O O . ARG A 1 390 ? -6.941 -3.631 17.475 1.00 91.12 390 ARG A O 1
ATOM 3112 N N . GLU A 1 391 ? -7.521 -4.005 15.347 1.00 89.75 391 GLU A N 1
ATOM 3113 C CA . GLU A 1 391 ? -7.941 -2.635 15.070 1.00 89.75 391 GLU A CA 1
ATOM 3114 C C . GLU A 1 391 ? -9.221 -2.317 15.848 1.00 89.75 391 GLU A C 1
ATOM 3116 O O . GLU A 1 391 ? -10.152 -3.126 15.907 1.00 89.75 391 GLU A O 1
ATOM 3121 N N . CYS A 1 392 ? -9.266 -1.126 16.443 1.00 94.12 392 CYS A N 1
ATOM 3122 C CA . CYS A 1 392 ? -10.402 -0.650 17.221 1.00 94.12 392 CYS A CA 1
ATOM 3123 C C . CYS A 1 392 ? -11.120 0.478 16.485 1.00 94.12 392 CYS A C 1
ATOM 3125 O O . CYS A 1 392 ? -10.479 1.382 15.947 1.00 94.12 392 CYS A O 1
ATOM 3127 N N . THR A 1 393 ? -12.452 0.482 16.529 1.00 95.00 393 THR A N 1
ATOM 3128 C CA . THR A 1 393 ? -13.205 1.690 16.180 1.00 95.00 393 THR A CA 1
ATOM 3129 C C . THR A 1 393 ? -12.982 2.768 17.238 1.00 95.00 393 THR A C 1
ATOM 3131 O O . THR A 1 393 ? -12.655 2.478 18.391 1.00 95.00 393 THR A O 1
ATOM 3134 N N . VAL A 1 394 ? -13.252 4.024 16.884 1.00 95.19 394 VAL A N 1
ATOM 3135 C CA . VAL A 1 394 ? -13.383 5.091 17.884 1.00 95.19 394 VAL A CA 1
ATOM 3136 C C . VAL A 1 394 ? -14.517 4.732 18.851 1.00 95.19 394 VAL A C 1
ATOM 3138 O O . VAL A 1 394 ? -15.591 4.306 18.420 1.00 95.19 394 VAL A O 1
ATOM 3141 N N . GLY A 1 395 ? -14.276 4.888 20.155 1.00 96.62 395 GLY A N 1
ATOM 3142 C CA . GLY A 1 395 ? -15.283 4.643 21.185 1.00 96.62 395 GLY A CA 1
ATOM 3143 C C . GLY A 1 395 ? -16.430 5.647 21.105 1.00 96.62 395 GLY A C 1
ATOM 3144 O O . GLY A 1 395 ? -16.205 6.856 21.042 1.00 96.62 395 GLY A O 1
ATOM 3145 N N . LYS A 1 396 ? -17.666 5.148 21.126 1.00 98.19 396 LYS A N 1
ATOM 3146 C CA . LYS A 1 396 ? -18.887 5.961 21.140 1.00 98.19 396 LYS A CA 1
ATOM 3147 C C . LYS A 1 396 ? -19.541 5.861 22.506 1.00 98.19 396 LYS A C 1
ATOM 3149 O O . LYS A 1 396 ? -19.686 4.757 23.023 1.00 98.19 396 LYS A O 1
ATOM 3154 N N . SER A 1 397 ? -19.925 6.998 23.079 1.00 97.94 397 SER A N 1
ATOM 3155 C CA . SER A 1 397 ? -20.398 7.071 24.462 1.00 97.94 397 SER A CA 1
ATOM 3156 C C . SER A 1 397 ? -21.794 7.663 24.571 1.00 97.94 397 SER A C 1
ATOM 3158 O O . SER A 1 397 ? -22.137 8.581 23.832 1.00 97.94 397 SER A O 1
ATOM 3160 N N . GLN A 1 398 ? -22.558 7.179 25.545 1.00 98.06 398 GLN A N 1
ATOM 3161 C CA . GLN A 1 398 ? -23.829 7.757 25.975 1.00 98.06 398 GLN A CA 1
ATOM 3162 C C . GLN A 1 398 ? -23.839 7.917 27.496 1.00 98.06 398 GLN A C 1
ATOM 3164 O O . GLN A 1 398 ? -23.205 7.138 28.211 1.00 98.06 398 GLN A O 1
ATOM 3169 N N . LYS A 1 399 ? -24.543 8.937 27.990 1.00 98.06 399 LYS A N 1
ATOM 3170 C CA . LYS A 1 399 ? -24.669 9.217 29.425 1.00 98.06 399 LYS A CA 1
ATOM 3171 C C . LYS A 1 399 ? -25.883 8.513 30.015 1.00 98.06 399 LYS A C 1
ATOM 3173 O O . LYS A 1 399 ? -26.933 8.462 29.380 1.00 98.06 399 LYS A O 1
ATOM 3178 N N . PHE A 1 400 ? -25.752 8.047 31.250 1.00 97.44 400 PHE A N 1
ATOM 3179 C CA . PHE A 1 400 ? -26.874 7.613 32.074 1.00 97.44 400 PHE A CA 1
ATOM 3180 C C . PHE A 1 400 ? -26.619 7.961 33.541 1.00 97.44 400 PHE A C 1
ATOM 3182 O O . PHE A 1 400 ? -25.475 8.153 33.956 1.00 97.44 400 PHE A O 1
ATOM 3189 N N . ARG A 1 401 ? -27.685 8.044 34.333 1.00 97.25 401 ARG A N 1
ATOM 3190 C CA . ARG A 1 401 ? -27.608 8.234 35.781 1.00 97.25 401 ARG A CA 1
ATOM 3191 C C . ARG A 1 401 ? -27.796 6.909 36.492 1.00 97.25 401 ARG A C 1
ATOM 3193 O O . ARG A 1 401 ? -28.667 6.122 36.124 1.00 97.25 401 ARG A O 1
ATOM 3200 N N . PHE A 1 402 ? -26.959 6.674 37.487 1.00 94.81 402 PHE A N 1
ATOM 3201 C CA . PHE A 1 402 ? -26.996 5.481 38.310 1.00 94.81 402 PHE A CA 1
ATOM 3202 C C . PHE A 1 402 ? -27.370 5.863 39.737 1.00 94.81 402 PHE A C 1
ATOM 3204 O O . PHE A 1 402 ? -26.743 6.755 40.313 1.00 94.81 402 PHE A O 1
ATOM 3211 N N . TYR A 1 403 ? -28.383 5.196 40.276 1.00 91.06 403 TYR A N 1
ATOM 3212 C CA . TYR A 1 403 ? -28.971 5.462 41.582 1.00 91.06 403 TYR A CA 1
ATOM 3213 C C . TYR A 1 403 ? -28.893 4.224 42.475 1.00 91.06 403 TYR A C 1
ATOM 3215 O O . TYR A 1 403 ? -28.896 3.082 41.997 1.00 91.06 403 TYR A O 1
ATOM 3223 N N . ARG A 1 404 ? -28.833 4.456 43.783 1.00 86.12 404 ARG A N 1
ATOM 3224 C CA . ARG A 1 404 ? -29.091 3.425 44.781 1.00 86.12 404 ARG A CA 1
ATOM 3225 C C . ARG A 1 404 ? -30.586 3.197 44.899 1.00 86.12 404 ARG A C 1
ATOM 3227 O O . ARG A 1 404 ? -31.393 4.075 44.584 1.00 86.12 404 ARG A O 1
ATOM 3234 N N . ASN A 1 405 ? -30.961 2.003 45.333 1.00 82.44 405 ASN A N 1
ATOM 3235 C CA . ASN A 1 405 ? -32.362 1.743 45.613 1.00 82.44 405 ASN A CA 1
ATOM 3236 C C . ASN A 1 405 ? -32.780 2.490 46.882 1.00 82.44 405 ASN A C 1
ATOM 3238 O O . ASN A 1 405 ? -32.013 2.615 47.834 1.00 82.44 405 ASN A O 1
ATOM 3242 N N . TYR A 1 406 ? -34.013 2.998 46.906 1.00 79.00 406 TYR A N 1
ATOM 3243 C CA . TYR A 1 406 ? -34.536 3.597 48.126 1.00 79.00 406 TYR A CA 1
ATOM 3244 C C . TYR A 1 406 ? -34.811 2.499 49.159 1.00 79.00 406 TYR A C 1
ATOM 3246 O O . TYR A 1 406 ? -35.520 1.536 48.844 1.00 79.00 406 TYR A O 1
ATOM 3254 N N . PRO A 1 407 ? -34.327 2.654 50.400 1.00 82.12 407 PRO A N 1
ATOM 3255 C CA . PRO A 1 407 ? -34.700 1.748 51.471 1.00 82.12 407 PRO A CA 1
ATOM 3256 C C . PRO A 1 407 ? -36.202 1.849 51.769 1.00 82.12 407 PRO A C 1
ATOM 3258 O O . PRO A 1 407 ? -36.863 2.831 51.437 1.00 82.12 407 PRO A O 1
ATOM 3261 N N . ALA A 1 408 ? -36.767 0.839 52.418 1.00 85.38 408 ALA A N 1
ATOM 3262 C CA . ALA A 1 408 ? -38.161 0.827 52.842 1.00 85.38 408 ALA A CA 1
ATOM 3263 C C . ALA A 1 408 ? -38.245 0.716 54.364 1.00 85.38 408 ALA A C 1
ATOM 3265 O O . ALA A 1 408 ? -37.635 -0.168 54.961 1.00 85.38 408 ALA A O 1
ATOM 3266 N N . LEU A 1 409 ? -39.017 1.615 54.983 1.00 87.25 409 LEU A N 1
ATOM 3267 C CA . LEU A 1 409 ? -39.286 1.632 56.420 1.00 87.25 409 LEU A CA 1
ATOM 3268 C C . LEU A 1 409 ? -40.756 1.294 56.669 1.00 87.25 409 LEU A C 1
ATOM 3270 O O . LEU A 1 409 ? -41.650 2.044 56.279 1.00 87.25 409 LEU A O 1
ATOM 3274 N N . GLU A 1 410 ? -40.999 0.195 57.369 1.00 89.44 410 GLU A N 1
ATOM 3275 C CA . GLU A 1 410 ? -42.328 -0.253 57.768 1.00 89.44 410 GLU A CA 1
ATOM 3276 C C . GLU A 1 410 ? -42.416 -0.230 59.293 1.00 89.44 410 GLU A C 1
ATOM 3278 O O . GLU A 1 410 ? -41.635 -0.889 59.973 1.00 89.44 410 GLU A O 1
ATOM 3283 N N . VAL A 1 411 ? -43.352 0.532 59.857 1.00 88.75 411 VAL A N 1
ATOM 3284 C CA . VAL A 1 411 ? -43.531 0.589 61.313 1.00 88.75 411 VAL A CA 1
ATOM 3285 C C . VAL A 1 411 ? -44.745 -0.239 61.702 1.00 88.75 411 VAL A C 1
ATOM 3287 O O . VAL A 1 411 ? -45.838 -0.020 61.181 1.00 88.75 411 VAL A O 1
ATOM 3290 N N . THR A 1 412 ? -44.563 -1.174 62.633 1.00 87.81 412 THR A N 1
ATOM 3291 C CA . THR A 1 412 ? -45.655 -1.992 63.155 1.00 87.81 412 THR A CA 1
ATOM 3292 C C . THR A 1 412 ? -46.607 -1.096 63.951 1.00 87.81 412 THR A C 1
ATOM 3294 O O . THR A 1 412 ? -46.160 -0.417 64.882 1.00 87.81 412 THR A O 1
ATOM 3297 N N . PRO A 1 413 ? -47.915 -1.089 63.640 1.00 79.50 413 PRO A N 1
ATOM 3298 C CA . PRO A 1 413 ? -48.891 -0.356 64.436 1.00 79.50 413 PRO A CA 1
ATOM 3299 C C . PRO A 1 413 ? -48.863 -0.826 65.895 1.00 79.50 413 PRO A C 1
ATOM 3301 O O . PRO A 1 413 ? -48.922 -2.028 66.161 1.00 79.50 413 PRO A O 1
ATOM 3304 N N . LEU A 1 414 ? -48.799 0.102 66.852 1.00 73.06 414 LEU A N 1
ATOM 3305 C CA . LEU A 1 414 ? -48.885 -0.264 68.266 1.00 73.06 414 LEU A CA 1
ATOM 3306 C C . LEU A 1 414 ? -50.305 -0.721 68.608 1.00 73.06 414 LEU A C 1
ATOM 3308 O O . LEU A 1 414 ? -51.291 -0.063 68.271 1.00 73.06 414 LEU A O 1
ATOM 3312 N N . THR A 1 415 ? -50.412 -1.853 69.302 1.00 64.38 415 THR A N 1
ATOM 3313 C CA . THR A 1 415 ? -51.690 -2.404 69.773 1.00 64.38 415 THR A CA 1
ATOM 3314 C C . THR A 1 415 ? -52.218 -1.682 71.019 1.00 64.38 415 THR A C 1
ATOM 3316 O O . THR A 1 415 ? -53.420 -1.721 71.282 1.00 64.38 415 THR A O 1
ATOM 3319 N N . THR A 1 416 ? -51.368 -0.961 71.756 1.00 61.00 416 THR A N 1
ATOM 3320 C CA . THR A 1 416 ? -51.741 -0.134 72.914 1.00 61.00 416 THR A CA 1
ATOM 3321 C C . THR A 1 416 ? -52.004 1.318 72.500 1.00 61.00 416 THR A C 1
ATOM 3323 O O . THR A 1 416 ? -51.131 2.018 71.998 1.00 61.00 416 THR A O 1
ATOM 3326 N N . ARG A 1 417 ? -53.245 1.787 72.703 1.00 68.12 417 ARG A N 1
ATOM 3327 C CA . ARG A 1 417 ? -53.713 3.130 72.291 1.00 68.12 417 ARG A CA 1
ATOM 3328 C C . ARG A 1 417 ? -53.617 4.206 73.379 1.00 68.12 417 ARG A C 1
ATOM 3330 O O . ARG A 1 417 ? -54.078 5.322 73.147 1.00 68.12 417 ARG A O 1
ATOM 3337 N N . ARG A 1 418 ? -53.117 3.868 74.570 1.00 77.12 418 ARG A N 1
ATOM 3338 C CA . ARG A 1 418 ? -53.099 4.754 75.740 1.00 77.12 418 ARG A CA 1
ATOM 3339 C C . ARG A 1 418 ? -51.807 4.560 76.517 1.00 77.12 418 ARG A C 1
ATOM 3341 O O . ARG A 1 418 ? -51.495 3.427 76.866 1.00 77.12 418 ARG A O 1
ATOM 3348 N N . PHE A 1 419 ? -51.126 5.666 76.788 1.00 81.88 419 PHE A N 1
ATOM 3349 C CA . PHE A 1 419 ? -50.006 5.739 77.723 1.00 81.88 419 PHE A CA 1
ATOM 3350 C C . PHE A 1 419 ? -50.426 6.604 78.913 1.00 81.88 419 PHE A C 1
ATOM 3352 O O . PHE A 1 419 ? -51.067 7.646 78.717 1.00 81.88 419 PHE A O 1
ATOM 3359 N N . VAL A 1 420 ? -50.105 6.161 80.128 1.00 81.62 420 VAL A N 1
ATOM 3360 C CA . VAL A 1 420 ? -50.432 6.844 81.383 1.00 81.62 420 VAL A CA 1
ATOM 3361 C C . VAL A 1 420 ? -49.176 7.487 81.950 1.00 81.62 420 VAL A C 1
ATOM 3363 O O . VAL A 1 420 ? -48.187 6.825 82.271 1.00 81.62 420 VAL A O 1
ATOM 3366 N N . ARG A 1 421 ? -49.224 8.811 82.102 1.00 69.94 421 ARG A N 1
ATOM 3367 C CA . ARG A 1 421 ? -48.117 9.602 82.652 1.00 69.94 421 ARG A CA 1
ATOM 3368 C C . ARG A 1 421 ? -47.729 9.098 84.052 1.00 69.94 421 ARG A C 1
ATOM 3370 O O . ARG A 1 421 ? -48.600 8.897 84.890 1.00 69.94 421 ARG A O 1
ATOM 3377 N N . ASN A 1 422 ? -46.426 8.948 84.301 1.00 74.06 422 ASN A N 1
ATOM 3378 C CA . ASN A 1 422 ? -45.799 8.393 85.520 1.00 74.06 422 ASN A CA 1
ATOM 3379 C C . ASN A 1 422 ? -45.871 6.866 85.693 1.00 74.06 422 ASN A C 1
ATOM 3381 O O . ASN A 1 422 ? -45.129 6.340 86.519 1.00 74.06 422 ASN A O 1
ATOM 3385 N N . LEU A 1 423 ? -46.705 6.157 84.927 1.00 80.81 423 LEU A N 1
ATOM 3386 C CA . LEU A 1 423 ? -46.668 4.691 84.849 1.00 80.81 423 LEU A CA 1
ATOM 3387 C C . LEU A 1 423 ? -45.829 4.242 83.651 1.00 80.81 423 LEU A C 1
ATOM 3389 O O . LEU A 1 423 ? -44.969 3.375 83.781 1.00 80.81 423 LEU A O 1
ATOM 3393 N N . ASP A 1 424 ? -46.026 4.905 82.513 1.00 85.12 424 ASP A N 1
ATOM 3394 C CA . ASP A 1 424 ? -45.262 4.684 81.296 1.00 85.12 424 ASP A CA 1
ATOM 3395 C C . ASP A 1 424 ? -44.184 5.763 81.159 1.00 85.12 424 ASP A C 1
ATOM 3397 O O . ASP A 1 424 ? -44.472 6.960 81.109 1.00 85.12 424 ASP A O 1
ATOM 3401 N N . SER A 1 425 ? -42.922 5.343 81.082 1.00 84.38 425 SER A N 1
ATOM 3402 C CA . SER A 1 425 ? -41.781 6.230 80.812 1.00 84.38 425 SER A CA 1
ATOM 3403 C C . SER A 1 425 ? -41.244 6.092 79.383 1.00 84.38 425 SER A C 1
ATOM 3405 O O . SER A 1 425 ? -40.449 6.922 78.935 1.00 84.38 425 SER A O 1
ATOM 3407 N N . ILE A 1 426 ? -41.674 5.053 78.654 1.00 86.44 426 ILE A N 1
ATOM 3408 C CA . ILE A 1 426 ? -41.136 4.658 77.349 1.00 86.44 426 ILE A CA 1
ATOM 3409 C C . ILE A 1 426 ? -42.265 4.192 76.421 1.00 86.44 426 ILE A C 1
ATOM 3411 O O . ILE A 1 426 ? -43.084 3.354 76.790 1.00 86.44 426 ILE A O 1
ATOM 3415 N N . ILE A 1 427 ? -42.238 4.658 75.172 1.00 86.81 427 ILE A N 1
ATOM 3416 C CA . ILE A 1 427 ? -43.002 4.105 74.051 1.00 86.81 427 ILE A CA 1
ATOM 3417 C C . ILE A 1 427 ? -42.080 3.152 73.287 1.00 86.81 427 ILE A C 1
ATOM 3419 O O . ILE A 1 427 ? -41.069 3.574 72.723 1.00 86.81 427 ILE A O 1
ATOM 3423 N N . SER A 1 428 ? -42.415 1.861 73.268 1.00 87.06 428 SER A N 1
ATOM 3424 C CA . SER A 1 428 ? -41.691 0.875 72.454 1.00 87.06 428 SER A CA 1
ATOM 3425 C C . SER A 1 428 ? -42.252 0.879 71.042 1.00 87.06 428 SER A C 1
ATOM 3427 O O . SER A 1 428 ? -43.440 0.627 70.873 1.00 87.06 428 SER A O 1
ATOM 3429 N N . VAL A 1 429 ? -41.418 1.144 70.039 1.00 87.12 429 VAL A N 1
ATOM 3430 C CA . VAL A 1 429 ? -41.810 1.141 68.627 1.00 87.12 429 VAL A CA 1
ATOM 3431 C C . VAL A 1 429 ? -41.010 0.084 67.889 1.00 87.12 429 VAL A C 1
ATOM 3433 O O . VAL A 1 429 ? -39.782 0.096 67.913 1.00 87.12 429 VAL A O 1
ATOM 3436 N N . SER A 1 430 ? -41.709 -0.819 67.207 1.00 90.38 430 SER A N 1
ATOM 3437 C CA . SER A 1 430 ? -41.086 -1.880 66.417 1.00 90.38 430 SER A CA 1
ATOM 3438 C C . SER A 1 430 ? -41.536 -1.822 64.967 1.00 90.38 430 SER A C 1
ATOM 3440 O O . SER A 1 430 ? -42.573 -1.242 64.648 1.00 90.38 430 SER A O 1
ATOM 3442 N N . GLY A 1 431 ? -40.761 -2.433 64.086 1.00 91.50 431 GLY A N 1
ATOM 3443 C CA . GLY A 1 431 ? -41.038 -2.453 62.659 1.00 91.50 431 GLY A CA 1
ATOM 3444 C C . GLY A 1 431 ? -39.968 -3.214 61.901 1.00 91.50 431 GLY A C 1
ATOM 3445 O O . GLY A 1 431 ? -39.201 -3.978 62.492 1.00 91.50 431 GLY A O 1
ATOM 3446 N N . TYR A 1 432 ? -39.917 -2.974 60.601 1.00 91.19 432 TYR A N 1
ATOM 3447 C CA . TYR A 1 432 ? -38.954 -3.550 59.685 1.00 91.19 432 TYR A CA 1
ATOM 3448 C C . TYR A 1 432 ? -38.298 -2.463 58.845 1.00 91.19 432 TYR A C 1
ATOM 3450 O O . TYR A 1 432 ? -38.933 -1.478 58.462 1.00 91.19 432 TYR A O 1
ATOM 3458 N N . VAL A 1 433 ? -37.028 -2.671 58.530 1.00 89.75 433 VAL A N 1
ATOM 3459 C CA . VAL A 1 433 ? -36.338 -1.949 57.471 1.00 89.75 433 VAL A CA 1
ATOM 3460 C C . VAL A 1 433 ? -35.767 -2.943 56.472 1.00 89.75 433 VAL A C 1
ATOM 3462 O O . VAL A 1 433 ? -35.318 -4.021 56.851 1.00 89.75 433 VAL A O 1
ATOM 3465 N N . SER A 1 434 ? -35.807 -2.592 55.195 1.00 87.00 434 SER A N 1
ATOM 3466 C CA . SER A 1 434 ? -35.151 -3.345 54.128 1.00 87.00 434 SER A CA 1
ATOM 3467 C C . SER A 1 434 ? -34.484 -2.379 53.165 1.00 87.00 434 SER A C 1
ATOM 3469 O O . SER A 1 434 ? -35.048 -1.325 52.867 1.00 87.00 434 SER A O 1
ATOM 3471 N N . ASP A 1 435 ? -33.328 -2.755 52.641 1.00 85.06 435 ASP A N 1
ATOM 3472 C CA . ASP A 1 435 ? -32.652 -2.052 51.560 1.00 85.06 435 ASP A CA 1
ATOM 3473 C C . ASP A 1 435 ? -32.335 -3.069 50.465 1.00 85.06 435 ASP A C 1
ATOM 3475 O O . ASP A 1 435 ? -31.723 -4.102 50.726 1.00 85.06 435 ASP A O 1
ATOM 3479 N N . GLN A 1 436 ? -32.779 -2.791 49.239 1.00 83.12 436 GLN A N 1
ATOM 3480 C CA . GLN A 1 436 ? -32.521 -3.681 48.107 1.00 83.12 436 GLN A CA 1
ATOM 3481 C C . GLN A 1 436 ? -31.049 -3.669 47.683 1.00 83.12 436 GLN A C 1
ATOM 3483 O O . GLN A 1 436 ? -30.639 -4.533 46.911 1.00 83.12 436 GLN A O 1
ATOM 3488 N N . ASP A 1 437 ? -30.248 -2.710 48.148 1.00 81.88 437 ASP A N 1
ATOM 3489 C CA . ASP A 1 437 ? -28.811 -2.697 47.884 1.00 81.88 437 ASP A CA 1
ATOM 3490 C C . ASP A 1 437 ? -28.030 -3.654 48.797 1.00 81.88 437 ASP A C 1
ATOM 3492 O O . ASP A 1 437 ? -26.984 -4.152 48.380 1.00 81.88 437 ASP A O 1
ATOM 3496 N N . GLY A 1 438 ? -28.564 -3.985 49.981 1.00 76.56 438 GLY A N 1
ATOM 3497 C CA . GLY A 1 438 ? -28.030 -5.037 50.854 1.00 76.56 438 GLY A CA 1
ATOM 3498 C C . GLY A 1 438 ? -26.629 -4.775 51.423 1.00 76.56 438 GLY A C 1
ATOM 3499 O O . GLY A 1 438 ? -25.961 -5.725 51.829 1.00 76.56 438 GLY A O 1
ATOM 3500 N N . ASP A 1 439 ? -26.146 -3.527 51.392 1.00 75.75 439 ASP A N 1
ATOM 3501 C CA . ASP A 1 439 ? -24.767 -3.179 51.755 1.00 75.75 439 ASP A CA 1
ATOM 3502 C C . ASP A 1 439 ? -24.624 -1.922 52.627 1.00 75.75 439 ASP A C 1
ATOM 3504 O O . ASP A 1 439 ? -23.556 -1.309 52.658 1.00 75.75 439 ASP A O 1
ATOM 3508 N N . ASP A 1 440 ? -25.679 -1.555 53.360 1.00 78.94 440 ASP A N 1
ATOM 3509 C CA . ASP A 1 440 ? -25.725 -0.340 54.177 1.00 78.94 440 ASP A CA 1
ATOM 3510 C C . ASP A 1 440 ? -26.034 -0.614 55.659 1.00 78.94 440 ASP A C 1
ATOM 3512 O O . ASP A 1 440 ? -26.626 -1.619 56.058 1.00 78.94 440 ASP A O 1
ATOM 3516 N N . GLU A 1 441 ? -25.636 0.337 56.504 1.00 83.19 441 GLU A N 1
ATOM 3517 C CA . GLU A 1 441 ? -26.031 0.393 57.908 1.00 83.19 441 GLU A CA 1
ATOM 3518 C C . GLU A 1 441 ? -27.163 1.409 58.076 1.00 83.19 441 GLU A C 1
ATOM 3520 O O . GLU A 1 441 ? -27.027 2.589 57.736 1.00 83.19 441 GLU A O 1
ATOM 3525 N N . VAL A 1 442 ? -28.281 0.959 58.640 1.00 84.00 442 VAL A N 1
ATOM 3526 C CA . VAL A 1 442 ? -29.444 1.808 58.878 1.00 84.00 442 VAL A CA 1
ATOM 3527 C C . VAL A 1 442 ? -29.484 2.279 60.313 1.00 84.00 442 VAL A C 1
ATOM 3529 O O . VAL A 1 442 ? -29.522 1.468 61.234 1.00 84.00 442 VAL A O 1
ATOM 3532 N N . LYS A 1 443 ? -29.616 3.593 60.503 1.00 86.25 443 LYS A N 1
ATOM 3533 C CA . LYS A 1 443 ? -29.928 4.177 61.810 1.00 86.25 443 LYS A CA 1
ATOM 3534 C C . LYS A 1 443 ? -31.404 4.519 61.897 1.00 86.25 443 LYS A C 1
ATOM 3536 O O . LYS A 1 443 ? -31.869 5.438 61.224 1.00 86.25 443 LYS A O 1
ATOM 3541 N N . ILE A 1 444 ? -32.135 3.804 62.740 1.00 85.88 444 ILE A N 1
ATOM 3542 C CA . ILE A 1 444 ? -33.536 4.091 63.050 1.00 85.88 444 ILE A CA 1
ATOM 3543 C C . ILE A 1 444 ? -33.597 5.021 64.253 1.00 85.88 444 ILE A C 1
ATOM 3545 O O . ILE A 1 444 ? -33.004 4.720 65.283 1.00 85.88 444 ILE A O 1
ATOM 3549 N N . ASN A 1 445 ? -34.340 6.116 64.123 1.00 86.56 445 ASN A N 1
ATOM 3550 C CA . ASN A 1 445 ? -34.577 7.095 65.176 1.00 86.56 445 ASN A CA 1
ATOM 3551 C C . ASN A 1 445 ? -36.081 7.311 65.370 1.00 86.56 445 ASN A C 1
ATOM 3553 O O . ASN A 1 445 ? -36.866 7.189 64.426 1.00 86.56 445 ASN A O 1
ATOM 3557 N N . GLY A 1 446 ? -36.480 7.701 66.578 1.00 85.75 446 GLY A N 1
ATOM 3558 C CA . GLY A 1 446 ? -37.862 8.054 66.889 1.00 85.75 446 GLY A CA 1
ATOM 3559 C C . GLY A 1 446 ? -37.964 9.254 67.823 1.00 85.75 446 GLY A C 1
ATOM 3560 O O . GLY A 1 446 ? -37.101 9.449 68.675 1.00 85.75 446 GLY A O 1
ATOM 3561 N N . PHE A 1 447 ? -39.008 10.066 67.655 1.00 85.75 447 PHE A N 1
ATOM 3562 C CA . PHE A 1 447 ? -39.308 11.194 68.543 1.00 85.75 447 PHE A CA 1
ATOM 3563 C C . PHE A 1 447 ? -40.800 11.530 68.568 1.00 85.75 447 PHE A C 1
ATOM 3565 O O . PHE A 1 447 ? -41.543 11.207 67.638 1.00 85.75 447 PHE A O 1
ATOM 3572 N N . ILE A 1 448 ? -41.227 12.225 69.620 1.00 85.81 448 ILE A N 1
ATOM 3573 C CA . ILE A 1 448 ? -42.579 12.779 69.749 1.00 85.81 448 ILE A CA 1
ATOM 3574 C C . ILE A 1 448 ? -42.611 14.176 69.114 1.00 85.81 448 ILE A C 1
ATOM 3576 O O . ILE A 1 448 ? -41.754 15.015 69.399 1.00 85.81 448 ILE A O 1
ATOM 3580 N N . GLU A 1 449 ? -43.575 14.430 68.226 1.00 82.25 449 GLU A N 1
ATOM 3581 C CA . GLU A 1 449 ? -43.756 15.720 67.548 1.00 82.25 449 GLU A CA 1
ATOM 3582 C C . GLU A 1 449 ? -43.861 16.867 68.566 1.00 82.25 449 GLU A C 1
ATOM 3584 O O . GLU A 1 449 ? -44.571 16.762 69.558 1.00 82.25 449 GLU A O 1
ATOM 3589 N N . GLY A 1 450 ? -43.112 17.953 68.347 1.00 82.50 450 GLY A N 1
ATOM 3590 C CA . GLY A 1 450 ? -43.004 19.062 69.306 1.00 82.50 450 GLY A CA 1
ATOM 3591 C C . GLY A 1 450 ? -41.968 18.855 70.422 1.00 82.50 450 GLY A C 1
ATOM 3592 O O . GLY A 1 450 ? -41.618 19.816 71.102 1.00 82.50 450 GLY A O 1
ATOM 3593 N N . TYR A 1 451 ? -41.403 17.650 70.561 1.00 83.12 451 TYR A N 1
ATOM 3594 C CA . TYR A 1 451 ? -40.428 17.301 71.600 1.00 83.12 451 TYR A CA 1
ATOM 3595 C C . TYR A 1 451 ? -39.187 16.608 71.006 1.00 83.12 451 TYR A C 1
ATOM 3597 O O . TYR A 1 451 ? -38.951 15.426 71.264 1.00 83.12 451 TYR A O 1
ATOM 3605 N N . PRO A 1 452 ? -38.343 17.311 70.226 1.00 71.31 452 PRO A N 1
ATOM 3606 C CA . PRO A 1 452 ? -37.164 16.717 69.582 1.00 71.31 452 PRO A CA 1
ATOM 3607 C C . PRO A 1 452 ? -36.149 16.136 70.582 1.00 71.31 452 PRO A C 1
ATOM 3609 O O . PRO A 1 452 ? -35.489 15.148 70.278 1.00 71.31 452 PRO A O 1
ATOM 3612 N N . ASN A 1 453 ? -36.100 16.663 71.811 1.00 70.19 453 ASN A N 1
ATOM 3613 C CA . ASN A 1 453 ? -35.253 16.147 72.895 1.00 70.19 453 ASN A CA 1
ATOM 3614 C C . ASN A 1 453 ? -35.729 14.793 73.468 1.00 70.19 453 ASN A C 1
ATOM 3616 O O . ASN A 1 453 ? -35.088 14.261 74.369 1.00 70.19 453 ASN A O 1
ATOM 3620 N N . SER A 1 454 ? -36.842 14.231 72.972 1.00 64.88 454 SER A N 1
ATOM 3621 C CA . SER A 1 454 ? -37.252 12.845 73.268 1.00 64.88 454 SER A CA 1
ATOM 3622 C C . SER A 1 454 ? -36.383 11.793 72.564 1.00 64.88 454 SER A C 1
ATOM 3624 O O . SER A 1 454 ? -36.487 10.611 72.885 1.00 64.88 454 SER A O 1
ATOM 3626 N N . GLN A 1 455 ? -35.502 12.213 71.643 1.00 63.59 455 GLN A N 1
ATOM 3627 C CA . GLN A 1 455 ? -34.463 11.365 71.060 1.00 63.59 455 GLN A CA 1
ATOM 3628 C C . GLN A 1 455 ? -33.403 11.052 72.120 1.00 63.59 455 GLN A C 1
ATOM 3630 O O . GLN A 1 455 ? -32.509 11.857 72.379 1.00 63.59 455 GLN A O 1
ATOM 3635 N N . THR A 1 456 ? -33.492 9.883 72.748 1.00 60.75 456 THR A N 1
ATOM 3636 C CA . THR A 1 456 ? -32.427 9.390 73.630 1.00 60.75 456 THR A CA 1
ATOM 3637 C C . THR A 1 456 ? -31.514 8.430 72.860 1.00 60.75 456 THR A C 1
ATOM 3639 O O . THR A 1 456 ? -31.917 7.904 71.823 1.00 60.75 456 THR A O 1
ATOM 3642 N N . PRO A 1 457 ? -30.292 8.132 73.343 1.00 58.84 457 PRO A N 1
ATOM 3643 C CA . PRO A 1 457 ? -29.436 7.109 72.731 1.00 58.84 457 PRO A CA 1
ATOM 3644 C C . PRO A 1 457 ? -30.110 5.729 72.627 1.00 58.84 457 PRO A C 1
ATOM 3646 O O . PRO A 1 457 ? -29.771 4.946 71.749 1.00 58.84 457 PRO A O 1
ATOM 3649 N N . GLN A 1 458 ? -31.093 5.444 73.493 1.00 59.56 458 GLN A N 1
ATOM 3650 C CA . GLN A 1 458 ? -31.910 4.222 73.469 1.00 59.56 458 GLN A CA 1
ATOM 3651 C C . GLN A 1 458 ? -33.003 4.240 72.379 1.00 59.56 458 GLN A C 1
ATOM 3653 O O . GLN A 1 458 ? -33.592 3.204 72.070 1.00 59.56 458 GLN A O 1
ATOM 3658 N N . SER A 1 459 ? -33.262 5.403 71.774 1.00 59.25 459 SER A N 1
ATOM 3659 C CA . SER A 1 459 ? -34.157 5.587 70.625 1.00 59.25 459 SER A CA 1
ATOM 3660 C C . SER A 1 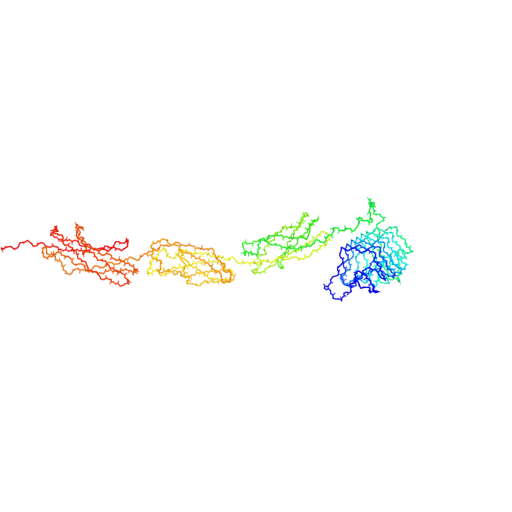459 ? -33.449 5.384 69.281 1.00 59.25 459 SER A C 1
ATOM 3662 O O . SER A 1 459 ? -34.084 5.573 68.243 1.00 59.25 459 SER A O 1
ATOM 3664 N N . ILE A 1 460 ? -32.156 5.028 69.302 1.00 69.88 460 ILE A N 1
ATOM 3665 C CA . ILE A 1 460 ? -31.321 4.806 68.122 1.00 69.88 460 ILE A CA 1
ATOM 3666 C C . ILE A 1 460 ? -31.006 3.315 68.005 1.00 69.88 460 ILE A C 1
ATOM 3668 O O . ILE A 1 460 ? -30.363 2.738 68.880 1.00 69.88 460 ILE A O 1
ATOM 3672 N N . SER A 1 461 ? -31.426 2.691 66.907 1.00 76.12 461 SER A N 1
ATOM 3673 C CA . SER A 1 461 ? -31.010 1.331 66.551 1.00 76.12 461 SER A CA 1
ATOM 3674 C C . SER A 1 461 ? -30.170 1.386 65.282 1.00 76.12 461 SER A C 1
ATOM 3676 O O . SER A 1 461 ? -30.627 1.928 64.276 1.00 76.12 461 SER A O 1
ATOM 3678 N N . SER A 1 462 ? -28.944 0.864 65.349 1.00 82.19 462 SER A N 1
ATOM 3679 C CA . SER A 1 462 ? -28.088 0.655 64.179 1.00 82.19 462 SER A CA 1
ATOM 3680 C C . SER A 1 462 ? -28.258 -0.783 63.714 1.00 82.19 462 SER A C 1
ATOM 3682 O O . SER A 1 462 ? -28.001 -1.713 64.482 1.00 82.19 462 SER A O 1
ATOM 3684 N N . ILE A 1 463 ? -28.735 -0.960 62.487 1.00 83.38 463 ILE A N 1
ATOM 3685 C CA . ILE A 1 463 ? -29.070 -2.264 61.921 1.00 83.38 463 ILE A CA 1
ATOM 3686 C C . ILE A 1 463 ? -28.236 -2.450 60.660 1.00 83.38 463 ILE A C 1
ATOM 3688 O O . ILE A 1 463 ? -28.469 -1.732 59.683 1.00 83.38 463 ILE A O 1
ATOM 3692 N N . PRO A 1 464 ? -27.268 -3.381 60.658 1.00 83.75 464 PRO A N 1
ATOM 3693 C CA . PRO A 1 464 ? -26.587 -3.749 59.430 1.00 83.75 464 PRO A CA 1
ATOM 3694 C C . PRO A 1 464 ? -27.581 -4.479 58.524 1.00 83.75 464 PRO A C 1
ATOM 3696 O O . PRO A 1 464 ? -28.188 -5.465 58.946 1.00 83.75 464 PRO A O 1
ATOM 3699 N N . ILE A 1 465 ? -27.751 -3.992 57.297 1.00 82.81 465 ILE A N 1
ATOM 3700 C CA . ILE A 1 465 ? -28.487 -4.697 56.250 1.00 82.81 465 ILE A CA 1
ATOM 3701 C C . ILE A 1 465 ? -27.450 -5.379 55.374 1.00 82.81 465 ILE A C 1
ATOM 3703 O O . ILE A 1 465 ? -26.709 -4.724 54.648 1.00 82.81 465 ILE A O 1
ATOM 3707 N N . SER A 1 466 ? -27.374 -6.700 55.501 1.00 81.38 466 SER A N 1
ATOM 3708 C CA . SER A 1 466 ? -26.423 -7.548 54.773 1.00 81.38 466 SER A CA 1
ATOM 3709 C C . SER A 1 466 ? -27.079 -8.405 53.692 1.00 81.38 466 SER A C 1
ATOM 3711 O O . SER A 1 466 ? -26.394 -9.163 53.007 1.00 81.38 466 SER A O 1
ATOM 3713 N N . ASP A 1 467 ? -28.405 -8.359 53.590 1.00 80.75 467 ASP A N 1
ATOM 3714 C CA . ASP A 1 467 ? -29.194 -9.174 52.678 1.00 80.75 467 ASP A CA 1
ATOM 3715 C C . ASP A 1 467 ? -30.480 -8.437 52.260 1.00 80.75 467 ASP A C 1
ATOM 3717 O O . ASP A 1 467 ? -30.700 -7.280 52.615 1.00 80.75 467 ASP A O 1
ATOM 3721 N N . LEU A 1 468 ? -31.292 -9.088 51.422 1.00 82.44 468 LEU A N 1
ATOM 3722 C CA . LEU A 1 468 ? -32.532 -8.524 50.877 1.00 82.44 468 LEU A CA 1
ATOM 3723 C C . LEU A 1 468 ? -33.740 -8.712 51.812 1.00 82.44 468 LEU A C 1
ATOM 3725 O O . LEU A 1 468 ? -34.854 -8.323 51.450 1.00 82.44 468 LEU A O 1
ATOM 3729 N N . GLU A 1 469 ? -33.559 -9.347 52.973 1.00 86.88 469 GLU A N 1
ATOM 3730 C CA . GLU A 1 469 ? -34.649 -9.622 53.897 1.00 86.88 469 GLU A CA 1
ATOM 3731 C C . GLU A 1 469 ? -35.039 -8.374 54.696 1.00 86.88 469 GLU A C 1
ATOM 3733 O O . GLU A 1 469 ? -34.348 -7.357 54.786 1.00 86.88 469 GLU A O 1
ATOM 3738 N N . LYS A 1 470 ? -36.225 -8.442 55.299 1.00 89.19 470 LYS A N 1
ATOM 3739 C CA . LYS A 1 470 ? -36.690 -7.408 56.220 1.00 89.19 470 LYS A CA 1
ATOM 3740 C C . LYS A 1 470 ? -36.008 -7.579 57.575 1.00 89.19 470 LYS A C 1
ATOM 3742 O O . LYS A 1 470 ? -36.276 -8.540 58.296 1.00 89.19 470 LYS A O 1
ATOM 3747 N N . HIS A 1 471 ? -35.221 -6.593 57.986 1.00 89.00 471 HIS A N 1
ATOM 3748 C CA . HIS A 1 471 ? -34.575 -6.577 59.292 1.00 89.00 471 HIS A CA 1
ATOM 3749 C C . HIS A 1 471 ? -35.476 -5.911 60.329 1.00 89.00 471 HIS A C 1
ATOM 3751 O O . HIS A 1 471 ? -35.914 -4.769 60.173 1.00 89.00 471 HIS A O 1
ATOM 3757 N N . LYS A 1 472 ? -35.768 -6.636 61.409 1.00 91.50 472 LYS A N 1
ATOM 3758 C CA . LYS A 1 472 ? -36.614 -6.132 62.491 1.00 91.50 472 LYS A CA 1
ATOM 3759 C C . LYS A 1 472 ? -35.861 -5.096 63.322 1.00 91.50 472 LYS A C 1
ATOM 3761 O O . LYS A 1 472 ? -34.731 -5.339 63.735 1.00 91.50 472 LYS A O 1
ATOM 3766 N N . PHE A 1 473 ? -36.533 -4.000 63.658 1.00 90.19 473 PHE A N 1
ATOM 3767 C CA . PHE A 1 473 ? -36.049 -3.027 64.632 1.00 90.19 473 PHE A CA 1
ATOM 3768 C C . PHE A 1 473 ? -36.982 -2.926 65.837 1.00 90.19 473 PHE A C 1
ATOM 3770 O O . PHE A 1 473 ? -38.182 -3.206 65.754 1.00 90.19 473 PHE A O 1
ATOM 3777 N N . ASN A 1 474 ? -36.416 -2.501 66.963 1.00 90.19 474 ASN A N 1
ATOM 3778 C CA . ASN A 1 474 ? -37.157 -2.086 68.144 1.00 90.19 474 ASN A CA 1
ATOM 3779 C C . ASN A 1 474 ? -36.421 -0.908 68.785 1.00 90.19 474 ASN A C 1
ATOM 3781 O O . ASN A 1 474 ? -35.240 -1.029 69.102 1.00 90.19 474 ASN A O 1
ATOM 3785 N N . ILE A 1 475 ? -37.107 0.221 68.938 1.00 88.50 475 ILE A N 1
ATOM 3786 C CA . ILE A 1 475 ? -36.575 1.426 69.573 1.00 88.50 475 ILE A CA 1
ATOM 3787 C C . ILE A 1 475 ? -37.455 1.835 70.749 1.00 88.50 475 ILE A C 1
ATOM 3789 O O . ILE A 1 475 ? -38.667 1.607 70.761 1.00 88.50 475 ILE A O 1
ATOM 3793 N N . HIS A 1 476 ? -36.838 2.492 71.723 1.00 88.19 476 HIS A N 1
ATOM 3794 C CA . HIS A 1 476 ? -37.510 2.994 72.911 1.00 88.19 476 HIS A CA 1
ATOM 3795 C C . HIS A 1 476 ? -37.478 4.520 72.906 1.00 88.19 476 HIS A C 1
ATOM 3797 O O . HIS A 1 476 ? -36.407 5.124 72.936 1.00 88.19 476 HIS A O 1
ATOM 3803 N N . ILE A 1 477 ? -38.649 5.152 72.845 1.00 86.81 477 ILE A N 1
ATOM 3804 C CA . ILE A 1 477 ? -38.795 6.612 72.831 1.00 86.81 477 ILE A CA 1
ATOM 3805 C C . ILE A 1 477 ? -39.238 7.055 74.220 1.00 86.81 477 ILE A C 1
ATOM 3807 O O . ILE A 1 477 ? -40.290 6.632 74.698 1.00 86.81 477 ILE A O 1
ATOM 3811 N N . SER A 1 478 ? -38.442 7.890 74.881 1.00 86.50 478 SER A N 1
ATOM 3812 C CA . SER A 1 478 ? -38.766 8.371 76.225 1.00 86.50 478 SER A CA 1
ATOM 3813 C C . SER A 1 478 ? -39.916 9.373 76.177 1.00 86.50 478 SER A C 1
ATOM 3815 O O . SER A 1 478 ? -39.904 10.295 75.361 1.00 86.50 478 SER A O 1
ATOM 3817 N N . ILE A 1 479 ? -40.891 9.214 77.072 1.00 86.50 479 ILE A N 1
ATOM 3818 C CA . ILE A 1 479 ? -42.008 10.151 77.230 1.00 86.50 479 ILE A CA 1
ATOM 3819 C C . ILE A 1 479 ? -41.503 11.361 78.037 1.00 86.50 479 ILE A C 1
ATOM 3821 O O . ILE A 1 479 ? -41.115 11.190 79.194 1.00 86.50 479 ILE A O 1
ATOM 3825 N N . PRO A 1 480 ? -41.474 12.586 77.477 1.00 86.06 480 PRO A N 1
ATOM 3826 C CA . PRO A 1 480 ? -41.029 13.766 78.208 1.00 86.06 480 PRO A CA 1
ATOM 3827 C C . PRO A 1 480 ? -41.917 14.063 79.419 1.00 86.06 480 PRO A C 1
ATOM 3829 O O . PRO A 1 480 ? -43.144 14.049 79.331 1.00 86.06 480 PRO A O 1
ATOM 3832 N N . ASN A 1 481 ? -41.302 14.449 80.539 1.00 83.00 481 ASN A N 1
ATOM 3833 C CA . ASN A 1 481 ? -42.036 14.812 81.757 1.00 83.00 481 ASN A CA 1
ATOM 3834 C C . ASN A 1 481 ? -42.964 16.022 81.569 1.00 83.00 481 ASN A C 1
ATOM 3836 O O . ASN A 1 481 ? -43.868 16.218 82.375 1.00 83.00 481 ASN A O 1
ATOM 3840 N N . ASN A 1 482 ? -42.743 16.841 80.540 1.00 84.81 482 ASN A N 1
ATOM 3841 C CA . ASN A 1 482 ? -43.541 18.014 80.187 1.00 84.81 482 ASN A CA 1
ATOM 3842 C C . ASN A 1 482 ? -44.510 17.768 79.013 1.00 84.81 482 ASN A C 1
ATOM 3844 O O . ASN A 1 482 ? -45.017 18.736 78.442 1.00 84.81 482 ASN A O 1
ATOM 3848 N N . LEU A 1 483 ? -44.747 16.511 78.628 1.00 84.81 483 LEU A N 1
ATOM 3849 C CA . LEU A 1 483 ? -45.723 16.176 77.596 1.00 84.81 483 LEU A CA 1
ATOM 3850 C C . LEU A 1 483 ? -47.143 16.446 78.116 1.00 84.81 483 LEU A C 1
ATOM 3852 O O . LEU A 1 483 ? -47.532 15.945 79.177 1.00 84.81 483 LEU A O 1
ATOM 3856 N N . SER A 1 484 ? -47.891 17.301 77.416 1.00 82.62 484 SER A N 1
ATOM 3857 C CA . SER A 1 484 ? -49.282 17.597 77.767 1.00 82.62 484 SER A CA 1
ATOM 3858 C C . SER A 1 484 ? -50.170 16.376 77.538 1.00 82.62 484 SER A C 1
ATOM 3860 O O . SER A 1 484 ? -49.901 15.561 76.667 1.00 82.62 484 SER A O 1
ATOM 3862 N N . GLN A 1 485 ? -51.262 16.266 78.292 1.00 81.19 485 GLN A N 1
ATOM 3863 C CA . GLN A 1 485 ? -52.313 15.302 77.976 1.00 81.19 485 GLN A CA 1
ATOM 3864 C C . GLN A 1 485 ? -52.901 15.607 76.587 1.00 81.19 485 GLN A C 1
ATOM 3866 O O . GLN A 1 485 ? -53.244 16.758 76.315 1.00 81.19 485 GLN A O 1
ATOM 3871 N N . GLY A 1 486 ? -53.070 14.600 75.730 1.00 83.00 486 GLY A N 1
ATOM 3872 C CA . GLY A 1 486 ? -53.617 14.813 74.390 1.00 83.00 486 GLY A CA 1
ATOM 3873 C C . GLY A 1 486 ? -53.299 13.704 73.395 1.00 83.00 486 GLY A C 1
ATOM 3874 O O . GLY A 1 486 ? -52.812 12.643 73.765 1.00 83.00 486 GLY A O 1
ATOM 3875 N N . VAL A 1 487 ? -53.643 13.929 72.123 1.00 80.81 487 VAL A N 1
ATOM 3876 C CA . VAL A 1 487 ? -53.198 13.069 71.017 1.00 80.81 487 VAL A CA 1
ATOM 3877 C C . VAL A 1 487 ? -51.878 13.614 70.492 1.00 80.81 487 VAL A C 1
ATOM 3879 O O . VAL A 1 487 ? -51.849 14.709 69.937 1.00 80.81 487 VAL A O 1
ATOM 3882 N N . ASP A 1 488 ? -50.819 12.827 70.619 1.00 83.75 488 ASP A N 1
ATOM 3883 C CA . ASP A 1 488 ? -49.473 13.154 70.173 1.00 83.75 488 ASP A CA 1
ATOM 3884 C C . ASP A 1 488 ? -49.055 12.263 68.999 1.00 83.75 488 ASP A C 1
ATOM 3886 O O . ASP A 1 488 ? -49.481 11.110 68.865 1.00 83.75 488 ASP A O 1
ATOM 3890 N N . LYS A 1 489 ? -48.198 12.791 68.119 1.00 83.38 489 LYS A N 1
ATOM 3891 C CA . LYS A 1 489 ? -47.648 12.017 67.000 1.00 83.38 489 LYS A CA 1
ATOM 3892 C C . LYS A 1 489 ? -46.243 11.540 67.317 1.00 83.38 489 LYS A C 1
ATOM 3894 O O . LYS A 1 489 ? -45.386 12.325 67.717 1.00 83.38 489 LYS A O 1
ATOM 3899 N N . VAL A 1 490 ? -45.988 10.265 67.060 1.00 81.88 490 VAL A N 1
ATOM 3900 C CA . VAL A 1 490 ? -44.648 9.685 67.101 1.00 81.88 490 VAL A CA 1
ATOM 3901 C C . VAL A 1 490 ? -44.139 9.585 65.672 1.00 81.88 490 VAL A C 1
ATOM 3903 O O . VAL A 1 490 ? -44.757 8.950 64.817 1.00 81.88 490 VAL A O 1
ATOM 3906 N N . ASN A 1 491 ? -43.004 10.218 65.413 1.00 81.19 491 ASN A N 1
ATOM 3907 C CA . ASN A 1 491 ? -42.321 10.155 64.132 1.00 81.19 491 ASN A CA 1
ATOM 3908 C C . ASN A 1 491 ? -41.154 9.183 64.241 1.00 81.19 491 ASN A C 1
ATOM 3910 O O . ASN A 1 491 ? -40.285 9.354 65.095 1.00 81.19 491 ASN A O 1
ATOM 3914 N N . VAL A 1 492 ? -41.130 8.193 63.355 1.00 82.00 492 VAL A N 1
ATOM 3915 C CA . VAL A 1 492 ? -40.014 7.263 63.186 1.00 82.00 492 VAL A CA 1
ATOM 3916 C C . VAL A 1 492 ? -39.360 7.575 61.855 1.00 82.00 492 VAL A C 1
ATOM 3918 O O . VAL A 1 492 ? -40.044 7.748 60.846 1.00 82.00 492 VAL A O 1
ATOM 3921 N N . PHE A 1 493 ? -38.040 7.664 61.832 1.00 81.94 493 PHE A N 1
ATOM 3922 C CA . PHE A 1 493 ? -37.317 7.865 60.589 1.00 81.94 493 PHE A CA 1
ATOM 3923 C C . PHE A 1 493 ? -36.036 7.049 60.550 1.00 81.94 493 PHE A C 1
ATOM 3925 O O . PHE A 1 493 ? -35.395 6.821 61.575 1.00 81.94 493 PHE A O 1
ATOM 3932 N N . SER A 1 494 ? -35.664 6.619 59.351 1.00 79.94 494 SER A N 1
ATOM 3933 C CA . SER A 1 494 ? -34.389 5.969 59.089 1.00 79.94 494 SER A CA 1
ATOM 3934 C C . SER A 1 494 ? -33.426 6.957 58.434 1.00 79.94 494 SER A C 1
ATOM 3936 O O . SER A 1 494 ? -33.836 7.780 57.612 1.00 79.94 494 SER A O 1
ATOM 3938 N N . ILE A 1 495 ? -32.151 6.886 58.816 1.00 75.62 495 ILE A N 1
ATOM 3939 C CA . ILE A 1 495 ? -31.035 7.541 58.129 1.00 75.62 495 ILE A CA 1
ATOM 3940 C C . ILE A 1 495 ? -30.154 6.444 57.543 1.00 75.62 495 ILE A C 1
ATOM 3942 O O . ILE A 1 495 ? -29.680 5.580 58.283 1.00 75.62 495 ILE A O 1
ATOM 3946 N N . ILE A 1 496 ? -29.941 6.496 56.229 1.00 74.06 496 ILE A N 1
ATOM 3947 C CA . ILE A 1 496 ? -29.126 5.529 55.484 1.00 74.06 496 ILE A CA 1
ATOM 3948 C C . ILE A 1 496 ? -28.234 6.307 54.539 1.00 74.06 496 ILE A C 1
ATOM 3950 O O . ILE A 1 496 ? -28.747 6.886 53.584 1.00 74.06 496 ILE A O 1
ATOM 3954 N N . SER A 1 497 ? -26.931 6.349 54.831 1.00 66.94 497 SER A N 1
ATOM 3955 C CA . SER A 1 497 ? -25.896 7.090 54.096 1.00 66.94 497 SER A CA 1
ATOM 3956 C C . SER A 1 497 ? -26.221 8.587 53.875 1.00 66.94 497 SER A C 1
ATOM 3958 O O . SER A 1 497 ? -25.625 9.439 54.530 1.00 66.94 497 SER A O 1
ATOM 3960 N N . HIS A 1 498 ? -27.187 8.909 53.001 1.00 61.31 498 HIS A N 1
ATOM 3961 C CA . HIS A 1 498 ? -27.684 10.253 52.664 1.00 61.31 498 HIS A CA 1
ATOM 3962 C C . HIS A 1 498 ? -29.224 10.373 52.535 1.00 61.31 498 HIS A C 1
ATOM 3964 O O . HIS A 1 498 ? -29.724 11.462 52.250 1.00 61.31 498 HIS A O 1
ATOM 3970 N N . PHE A 1 499 ? -29.996 9.304 52.753 1.00 64.44 499 PHE A N 1
ATOM 3971 C CA . PHE A 1 499 ? -31.461 9.321 52.666 1.00 64.44 499 PHE A CA 1
ATOM 3972 C C . PHE A 1 499 ? -32.111 9.412 54.048 1.00 64.44 499 PHE A C 1
ATOM 3974 O O . PHE A 1 499 ? -31.683 8.745 54.991 1.00 64.44 499 PHE A O 1
ATOM 3981 N N . ILE A 1 500 ? -33.175 10.219 54.151 1.00 71.00 500 ILE A N 1
ATOM 3982 C CA . ILE A 1 500 ? -34.070 10.265 55.313 1.00 71.00 500 ILE A CA 1
ATOM 3983 C C . ILE A 1 500 ? -35.445 9.778 54.869 1.00 71.00 500 ILE A C 1
ATOM 3985 O O . ILE A 1 500 ? -36.106 10.444 54.072 1.00 71.00 500 ILE A O 1
ATOM 3989 N N . ILE A 1 501 ? -35.899 8.657 55.423 1.00 74.19 501 ILE A N 1
ATOM 3990 C CA . ILE A 1 501 ? -37.245 8.124 55.177 1.00 74.19 501 ILE A CA 1
ATOM 3991 C C . ILE A 1 501 ? -38.049 8.257 56.457 1.00 74.19 501 ILE A C 1
ATOM 3993 O O . ILE A 1 501 ? -37.583 7.859 57.520 1.00 74.19 501 ILE A O 1
ATOM 3997 N N . LYS A 1 502 ? -39.246 8.844 56.369 1.00 73.25 502 LYS A N 1
ATOM 3998 C CA . LYS A 1 502 ? -40.103 9.138 57.525 1.00 73.25 502 LYS A CA 1
ATOM 3999 C C . LYS A 1 502 ? -41.391 8.329 57.471 1.00 73.25 502 LYS A C 1
ATOM 4001 O O . LYS A 1 502 ? -42.021 8.235 56.424 1.00 73.25 502 LYS A O 1
ATOM 4006 N N . SER A 1 503 ? -41.806 7.833 58.629 1.00 73.44 503 SER A N 1
ATOM 4007 C CA . SER A 1 503 ? -43.131 7.280 58.880 1.00 73.44 503 SER A CA 1
ATOM 4008 C C . SER A 1 503 ? -43.710 7.921 60.144 1.00 73.44 503 SER A C 1
ATOM 4010 O O . SER A 1 503 ? -43.000 8.132 61.131 1.00 73.44 503 SER A O 1
ATOM 4012 N N . THR A 1 504 ? -44.995 8.268 60.114 1.00 69.00 504 THR A N 1
ATOM 4013 C CA . THR A 1 504 ? -45.669 8.985 61.205 1.00 69.00 504 THR A CA 1
ATOM 4014 C C . THR A 1 504 ? -46.812 8.148 61.753 1.00 69.00 504 THR A C 1
ATOM 4016 O O . THR A 1 504 ? -47.652 7.651 61.007 1.00 69.00 504 THR A O 1
ATOM 4019 N N . LEU A 1 505 ? -46.870 8.048 63.076 1.00 68.06 505 LEU A N 1
ATOM 4020 C CA . LEU A 1 505 ? -47.915 7.363 63.825 1.00 68.06 505 LEU A CA 1
ATOM 4021 C C . LEU A 1 505 ? -48.598 8.349 64.788 1.00 68.06 505 LEU A C 1
ATOM 4023 O O . LEU A 1 505 ? -47.963 9.293 65.254 1.00 68.06 505 LEU A O 1
ATOM 4027 N N . GLN A 1 506 ? -49.879 8.140 65.104 1.00 57.25 506 GLN A N 1
ATOM 4028 C CA . GLN A 1 506 ? -50.662 8.998 66.012 1.00 57.25 506 GLN A CA 1
ATOM 4029 C C . GLN A 1 506 ? -51.160 8.206 67.229 1.00 57.25 506 GLN A C 1
ATOM 4031 O O . GLN A 1 506 ? -51.675 7.101 67.057 1.00 57.25 506 GLN A O 1
ATOM 4036 N N . TYR A 1 507 ? -51.058 8.777 68.436 1.00 64.94 507 TYR A N 1
ATOM 4037 C CA . TYR A 1 507 ? -51.410 8.116 69.703 1.00 64.94 507 TYR A CA 1
ATOM 4038 C C . TYR A 1 507 ? -52.042 9.072 70.717 1.00 64.94 507 TYR A C 1
ATOM 4040 O O . TYR A 1 507 ? -51.793 10.264 70.666 1.00 64.94 507 TYR A O 1
ATOM 4048 N N . LEU A 1 508 ? -52.836 8.555 71.661 1.00 49.22 508 LEU A N 1
ATOM 4049 C CA . LEU A 1 508 ? -53.456 9.332 72.742 1.00 49.22 508 LEU A CA 1
ATOM 4050 C C . LEU A 1 508 ? -52.730 9.080 74.074 1.00 49.22 508 LEU A C 1
ATOM 4052 O O . LEU A 1 508 ? -52.601 7.936 74.508 1.00 49.22 508 LEU A O 1
ATOM 4056 N N . ILE A 1 509 ? -52.314 10.146 74.749 1.00 58.41 509 ILE A N 1
ATOM 4057 C CA . ILE A 1 509 ? -51.679 10.146 76.067 1.00 58.41 509 ILE A CA 1
ATOM 4058 C C . ILE A 1 509 ? -52.645 10.764 77.071 1.00 58.41 509 ILE A C 1
ATOM 4060 O O . ILE A 1 509 ? -53.143 11.878 76.895 1.00 58.41 509 ILE A O 1
ATOM 4064 N N . LEU A 1 510 ? -52.940 10.015 78.132 1.00 47.59 510 LEU A N 1
ATOM 4065 C CA . LEU A 1 510 ? -53.866 10.425 79.181 1.00 47.59 510 LEU A CA 1
ATOM 4066 C C . LEU A 1 510 ? -53.074 10.763 80.450 1.00 47.59 510 LEU A C 1
ATOM 4068 O O . LEU A 1 510 ? -52.168 10.026 80.836 1.00 47.59 510 LEU A O 1
ATOM 4072 N N . SER A 1 511 ? -53.421 11.863 81.121 1.00 40.19 511 SER A N 1
ATOM 4073 C CA . SER A 1 511 ? -52.966 12.101 82.492 1.00 40.19 511 SER A CA 1
ATOM 4074 C C . SER A 1 511 ? -54.060 11.664 83.454 1.00 40.19 511 SER A C 1
ATOM 4076 O O . SER A 1 511 ? -55.175 12.185 83.379 1.00 40.19 511 SER A O 1
ATOM 4078 N N . GLU A 1 512 ? -53.754 10.746 84.366 1.00 43.84 512 GLU A N 1
ATOM 4079 C CA . GLU A 1 512 ? -54.598 10.542 85.541 1.00 43.84 512 GLU A CA 1
ATOM 4080 C C . GLU A 1 512 ? -54.300 11.644 86.560 1.00 43.84 512 GLU A C 1
ATOM 4082 O O . GLU A 1 512 ? -53.178 11.780 87.047 1.00 43.84 512 GLU A O 1
ATOM 4087 N N . ASN A 1 513 ? -55.320 12.445 86.866 1.00 41.28 513 ASN A N 1
ATOM 4088 C CA . ASN A 1 513 ? -55.334 13.294 88.047 1.00 41.28 513 ASN A CA 1
ATOM 4089 C C . ASN A 1 513 ? -56.051 12.549 89.179 1.00 41.28 513 ASN A C 1
ATOM 4091 O O . ASN A 1 513 ? -57.223 12.208 89.049 1.00 41.28 513 ASN A O 1
ATOM 4095 N N . HIS A 1 514 ? -55.326 12.411 90.292 1.00 42.88 514 HIS A N 1
ATOM 4096 C CA . HIS A 1 514 ? -55.774 12.139 91.661 1.00 42.88 514 HIS A CA 1
ATOM 4097 C C . HIS A 1 514 ? -56.409 10.785 91.988 1.00 42.88 514 HIS A C 1
ATOM 4099 O O . HIS A 1 514 ? -57.576 10.568 91.695 1.00 42.88 514 HIS A O 1
ATOM 4105 N N . HIS A 1 515 ? -55.715 10.014 92.835 1.00 33.16 515 HIS A N 1
ATOM 4106 C CA . HIS A 1 515 ? -56.274 9.455 94.074 1.00 33.16 515 HIS A CA 1
ATOM 4107 C C . HIS A 1 515 ? -55.208 9.519 95.190 1.00 33.16 515 HIS A C 1
ATOM 4109 O O . HIS A 1 515 ? -54.211 8.809 95.146 1.00 33.16 515 HIS A O 1
ATOM 4115 N N . PHE A 1 516 ? -55.422 10.410 96.162 1.00 37.34 516 PHE A N 1
ATOM 4116 C CA . PHE A 1 516 ? -54.969 10.278 97.556 1.00 37.34 516 PHE A CA 1
ATOM 4117 C C . PHE A 1 516 ? -56.258 10.162 98.392 1.00 37.34 516 PHE A C 1
ATOM 4119 O O . PHE A 1 516 ? -57.272 10.761 98.009 1.00 37.34 516 PHE A O 1
ATOM 4126 N N . PRO A 1 517 ? -56.268 9.348 99.455 1.00 39.69 517 PRO A N 1
ATOM 4127 C CA . PRO A 1 517 ? -55.564 9.690 100.694 1.00 39.69 517 PRO A CA 1
ATOM 4128 C C . PRO A 1 517 ? -54.388 8.781 101.037 1.00 39.69 517 PRO A C 1
ATOM 4130 O O . PRO A 1 517 ? -54.416 7.591 100.655 1.00 39.69 517 PRO A O 1
#

Organism: Trichomonas vaginalis (strain ATCC PRA-98 / G3) (NCBI:txid412133)

Secondary structure (DSSP, 8-state):
------S-SSEEEE--S-SS-EEEEES-EEES-EEEE-SEEEESSEEEEES-EEES-EEEEE-SSEEEE-BTTB-EEEES-EEES-EESSS-SEEEESSEEEEES-EEES-EESSSEEEEEETT-EEEEES-EEES-EEEEEEEE-TT-EEEEEEEEEES-EEEEEEEESSTT-EEEEEEES------TTHHHHS-------PPEEEE--S-SEEETTT--EEEEEEEEEEEE-S-EEEEEEETTSPPEEEEE-SSEEEEEEEEEPPTT--SEEEEEEEEEE-TTS-B---EEEEEEEE---EEEEPPPS-SEEETTT--EEEEEEEEE-SS-EEEEEEETTEEE-EEE--EEETTTTEEEEEEEEE--TT--S-EEEEEEEEEEESSS--BPPPEEEEEEEEPPPPEEEEPPPS--EEEBTTB-EEEEEEEEE-TT--EEEEEEEEETTBGGG--GGG-EEEEE-SSSPEEEEEEEEPPTTPPSEEEEEEEEEEETTEEEEEEEEEEEEPPP----

=== Feature glossary ===
Key to the feature types in this record:

pLDDT. pLDDT is the predicted lDDT-Cα score: AlphaFold's confidence that the local environment of each residue (all inter-atomic distances within 15 Å) is correctly placed. It is a per-residue number between 0 and 100, with higher meaning more reliable.

Radius of gyration, Cα contacts, bounding box. The geometric summary reports three shape descriptors. Rg (radius of gyration) measures how spread out the Cα atoms are about their centre of mass; compact globular proteins have small Rg, elongated or unfolded ones large. Cα contacts (<8 Å, |i−j|>4) count long-range residue pairs in spatial proximity — high for tightly packed folds, near zero for rods or random coil. The bounding-box extents give the protein's footprint along x, y, z in Å.

Backbone torsions (φ/ψ). Backbone dihedral angles. Every residue except chain termini has a φ (preceding-C → N → Cα → C) and a ψ (N → Cα → C → next-N). They are reported in degrees following the IUPAC sign convention. Secondary structure is essentially a statement about which (φ, ψ) basin each residue occupies.

Contact-map, Ramachandran, and PAE plots. Plot images: a contact map (which residues are close in 3D, as an N×N binary image), a Ramachandran scatter (backbone torsion angles, revealing secondary-structure composition at a glance), and — for AlphaFold structures — a PAE heatmap (pairwise prediction confidence).

Predicted aligned error. Predicted Aligned Error (PAE) is an AlphaFold confidence matrix: entry (i, j) is the expected error in the position of residue j, in ångströms, when the prediction is superimposed on the true structure at residue i. Low PAE within a block of residues means that block is internally rigid and well-predicted; high PAE between two blocks means their relative placement is uncertain even if each block individually is confident.

Secondary structure (3-state, P-SEA). Three-state secondary structure (P-SEA) collapses the eight DSSP classes into helix (a), strand (b), and coil (c). P-SEA assigns these from Cα geometry alone — distances and angles — without requiring backbone oxygens, so it works on any Cα trace.

Solvent-accessible surface area. Solvent-accessible surface area (SASA) is the area in Å² traced out by the centre of a 1.4 Å probe sphere (a water molecule) rolled over the protein's van der Waals surface (Shrake–Rupley / Lee–Richards construction). Buried residues have near-zero SASA; fully exposed residues can exceed 200 Å². The total SASA scales roughly with the number of surface residues.

Foldseek 3Di. The Foldseek 3Di string encodes local tertiary geometry as a 20-letter alphabet — one character per residue — derived from the relative positions of nearby Cα atoms. Unlike the amino-acid sequence, 3Di is a direct function of the 3D structure, so two proteins with the same fold have similar 3Di strings even at low sequence identity.

B-factor. For experimental (PDB) structures, the B-factor (temperature factor) quantifies the positional spread of each atom in the crystal — a combination of thermal vibration and static disorder — in units of Å². High B-factors mark flexible loops or poorly resolved regions; low B-factors mark the rigid, well-ordered core.

mmCIF coordinates. The mmCIF block holds the 3D Cartesian coordinates of each backbone atom (N, Cα, C, O) in ångströms. mmCIF is the PDB's canonical archive format — a tagged-loop text representation of the atomic model.

InterPro / GO / CATH / organism. Functional annotations link the protein to curated databases. InterPro entries identify conserved domains and families by matching the sequence against member-database signatures (Pfam, PROSITE, CDD, …). Gene Ontology (GO) terms describe molecular function, biological process, and cellular component in a controlled vocabulary. CATH places the structure in a hierarchical fold classification (Class/Architecture/Topology/Homologous-superfamily). The organism is the source species.

Rendered structure images. Structure images are PyMOL renders from six orthogonal camera directions. Cartoon representation draws helices as coils and strands as arrows; sticks shows the backbone as bonds; surface shows the solvent-excluded envelope. Rainbow coloring maps sequence position to hue (blue→red, N→C); chain coloring assigns a distinct color per polypeptide.

Sequence. This is the polypeptide sequence — one letter per residue, N-terminus first. Length ranges from a few dozen residues for small domains to over a thousand for large multi-domain proteins.

Secondary structure (8-state, DSSP). The SS8 string is DSSP's per-residue secondary-structure call. α-helix (H) means an i→i+4 H-bond ladder; β-strand (E) means the residue participates in a β-sheet; 3₁₀ (G) and π (I) are tighter and wider helices; T/S are turns/bends; '-' is loop.

Nearest PDB structures. Structural nearest neighbors (via Foldseek easy-search vs the PDB). Reported per hit: target PDB id, E-value, and alignment TM-score. A TM-score above ~0.5 is the conventional threshold for 'same fold'.